Protein 4OR2 (pdb70)

Secondary structure (P-SEA, 3-state):
caaaaaaaaaaaaaaaaacccaaaaaaaaaaaaaaaaaaaacccccccccccccaaaaaaaaaaaaaaaaaaaaaaaaaacaaaaaaaaaaaaaaaaccccccccccccccccccaaaaaaaaaaaaaaaaaaaaaaaaaaacccaaaaacaaaaaaaaaaaaaaaaaaaaaaaccccaaaaaaaaaaaaaaaaaaaaaaaaaaaaaaaacccccccccaaaaaaaaaaaaaaaaaaaaaaaaaccbbbbbbccccccccccccccccccaaaaaaaaaaaaaaaaaaaaacccccccaaaaaaaaaaaaaaaaaaaaaaaaacccaaaaaaaaaaaaaaaaaaacccaaaaaacccccc/caaaaaaaaaaaaaaaaacccaaaaaaaaaaaaaaaaaaaacccccccccccccaaaaaaaaaaaaaaaaaaaaaaaaaacaaaaaaaaaaaaaaaaccccccccccccccccccaaaaaaaaaaaaaaaaaaaaaaaaaaacccaaaaaccaaaaaaaaaaaaaaaaaaaaaaccccaaaaaaaaaaaaaaaaaaaaaaaaaaaaaaaaccccccccccccaaaaaaaaaaaaaaaaaaaaaaaaaccbbbbbbcccccbbbbbbcccccccaaaaaaaaaaaaaaaaaaaaacccccccaaaaaaaaaaaaaaaaaaaaaaaaacccaaaaaaaaaaaaaaaaaaacccaaaaaaccccccccc

Nearest PDB structures (foldseek):
  4or2-assembly1_A  TM=1.003E+00  e=2.578E-47  Escherichia coli
  4or2-assembly1_B  TM=9.981E-01  e=6.370E-46  Escherichia coli
  7fd8-assembly1_A  TM=9.749E-01  e=3.175E-22  Homo sapiens
  6pt3-assembly1_A  TM=4.307E-01  e=5.511E-15  Homo sapiens
  4ea3-assembly1_B-2  TM=4.373E-01  e=8.721E-13  Escherichia coli

GO terms:
  GO:0005515 protein binding (F, IPI)
  GO:0099530 G protein-coupled receptor activity involved in regulation of postsynaptic membrane potential (F, IDA)
  GO:0099538 synaptic signaling via neuropeptide (P, IDA)
  GO:0007200 phospholipase C-activating G protein-coupled receptor signaling pathway (P, IDA)
  GO:0008066 glutamate receptor activity (F, IDA)
  GO:0038037 G protein-coupled receptor dimeric complex (C, IDA)
  GO:0045211 postsynaptic membrane (C, EXP)
  GO:0005886 plasma membrane (C, IMP)
  GO:0007186 G protein-coupled receptor signaling pathway (P, IMP)
  GO:0007206 phospholipase C-activating G protein-coupled glutamate receptor signaling pathway (P, IMP)
  GO:0005886 plasma membrane (C, TAS)
  GO:0007186 G protein-coupled receptor signaling pathway (P, TAS)
  GO:0007268 chemical synaptic transmission (P, TAS)
  GO:0038038 G protein-coupled receptor homodimeric complex (C, IPI)
  GO:0004930 G protein-coupled receptor activity (F, TAS)
  GO:0008066 glutamate receptor activity (F, TAS)

Radius of gyration: 32.14 Å; Cα contacts (8 Å, |Δi|>4): 975; chains: 2; bounding box: 78×70×91 Å

Foldseek 3Di:
DLVVLVVLLVVLLVQLVVDPDLCSNLVSLVSNLVSLVVNLVDAQPVCVVPDCPHPLNVLQNVLSVVLNVLSVVLNVCSVVPNNVVSSVSSVVNVVSCFQGHVPSVDPADEQACPDPLNVCLLVLLVVQLVLLVVLVVLCVVCVPPPLNVVALSLLVVLLSVLLNLLSVLSVLLRPQDALVSQLSNLQSLLLSLLSNLLSLLLRLVLLLVVPPVDDPCNDSVSSNVSSVVSSVVSVCQLVVCCVVPPWGFGWDPPDPPHIYTHIPQDPSSCCVSLVSSLVSLVSSLVSLVSCCPPPPSNSLSVLSNVLSVVLNVLSVVLVCPCVVDPCNSSSSSCSSNVSSCSCCPSNRVVSCCCVVPNVD/DLVVLVVLLVVLLVQLVVDPDLCSLLVSLVSNLVSLVVNLVDAQPVCVVPDCPHPLNVLQNVLSVVLSVLSVVLNVCSVVPNNVVSSVSSVVNVVSCAFRHVPSVDDADEQACPDPLNVCLLVLLVVQLVLLVVLVVLCVVCVPFQLNVVALSLLVVLLSVLLNLLSVLSVLLRPQDALVSQLSNLQSLLLSLLSNLLSLLLRLVLVLVVPDDVDDDDPCNDSVSSNVSSVVSSVVSVCQLVVCCVVPPWGFHWDPPDPPHIYTHIPQDPSSCCVSLVSSLVSLVSSLVSLVSCLPPPPSNSLSVLSNVLSVVLNVLSVVLVCPCVVDPCNSSSSSCSSSVSSCSCSPSNRPVSCCCVVPNVVNRD

Sequence (726 aa):
DLEDNWETLNDNLKVIEKADNAAQVKDALTKMRAAALDAQKATPPKLEDKSPDSPEMKDFRHGFDILVGQIDDALKLANEGKVKEAQAAAEQLKTTRNAYIQKYLIPVRYLEWSNIESIIAIAFSCLGILVTLFVTLIFVLYRDTPVVKSSSRELCYIILAGIFLGYVCPFTLIAKPTTTSCYLQRLLVGLSSAMCYSALVTKTNRIARILARKPRFMSAWAQVIIASILISVQLTLVVTLIIMEPPMPILSYPSIKEVYLICNTSNLGVVAPLGYNGLLIMSCTYYAFKTRRNVPANFNEAKYIAFTMYTTCIIWLAFVPIYFGSNYKIITTCFAVSLSVTVALGCMFTPKMYIIIAKPEDLEDNWETLNDNLKVIEKADNAAQVKDALTKMRAAALDAQKATPPKLEDKSPDSPEMKDFRHGFDILVGQIDDALKLANEGKVKEAQAAAEQLKTTRNAYIQKYLIPVRYLEWSNIESIIAIAFSCLGILVTLFVTLIFVLYRDTPVVKSSSRELCYIILAGIFLGYVCPFTLIAKPTTTSCYLQRLLVGLSSAMCYSALVTKTNRIARILAGCTRKPRFMSAWAQVIIASILISVQLTLVVTLIIMEPPMPILSYPSIKEVYLICNTSNLGVVAPLGYNGLLIMSCTYYAFKTRNVPANFNEAKYIAFTMYTTCIIWLAFVPIYFGSNYKIITTCFAVSLSVTVALGCMFTPKMYIIIAKPERNV

Solvent-accessible surface area: 35108 Å² total; per-residue (Å²): 129,25,143,74,20,69,99,48,5,39,54,13,22,98,51,2,138,132,15,134,68,40,71,75,1,67,80,3,3,82,111,0,93,59,7,0,81,62,5,30,169,27,68,4,64,21,4,40,10,64,14,77,94,3,79,36,7,110,44,2,65,88,0,2,85,47,1,15,30,36,0,59,83,0,33,140,48,0,111,101,51,108,33,160,41,2,77,68,18,9,115,107,2,75,69,2,27,52,30,60,1,24,16,9,52,43,80,2,109,38,29,17,115,36,30,127,77,1,89,98,2,30,61,49,0,58,108,4,30,80,57,1,64,69,3,40,30,0,5,58,46,62,125,106,45,113,30,4,79,69,14,8,69,56,0,0,72,27,0,3,38,0,0,64,48,0,2,36,0,0,63,12,13,1,27,56,14,69,66,93,10,0,87,72,27,20,48,26,33,5,18,0,14,0,36,1,4,0,0,0,13,8,8,0,43,63,23,22,96,101,104,139,155,94,93,110,130,27,64,48,184,18,6,28,91,54,0,51,104,48,28,46,70,0,84,88,51,5,56,74,11,8,128,118,47,75,1,46,7,61,19,29,126,82,38,122,104,82,23,55,2,50,17,50,35,41,106,85,8,25,74,23,12,28,27,27,11,11,108,7,10,129,39,0,24,132,54,0,119,88,2,109,95,26,98,63,48,106,62,22,3,90,67,2,4,115,0,0,80,36,2,27,116,30,67,108,39,17,49,85,86,26,73,66,36,121,149,74,48,26,17,16,1,51,18,8,2,85,10,2,41,27,1,9,30,31,9,0,81,36,21,17,134,41,10,54,57,107,108,145,130,25,143,74,23,66,99,48,4,38,54,13,22,99,51,2,139,133,16,134,69,40,70,76,1,68,80,3,3,83,111,1,93,56,7,0,81,60,4,28,169,26,65,6,62,23,3,42,17,73,32,92,93,1,79,37,8,110,45,2,62,88,0,3,84,47,1,14,28,35,0,58,83,0,33,138,48,0,110,102,51,108,33,162,42,2,78,69,17,9,112,109,2,77,73,5,25,60,33,61,1,27,18,8,54,47,79,1,63,31,33,13,118,40,29,126,71,1,95,94,2,28,60,50,0,57,108,4,31,80,57,2,64,75,4,39,36,0,3,57,51,53,126,104,37,70,3,4,81,67,12,12,66,54,0,0,69,26,0,4,39,0,0,63,50,0,2,36,0,0,63,13,12,1,26,57,14,64,74,90,10,0,86,68,25,19,34,29,33,4,17,0,12,0,36,2,5,0,0,0,15,7,5,1,41,61,23,23,88,94,105,91,133,158,142,226,90,94,183,119,31,65,44,186,18,6,28,94,57,0,52,104,47,25,47,69,0,83,87,52,4,51,74,12,4,128,116,46,78,8,39,6,64,23,26,132,84,49,122,106,31,26,74,3,53,17,50,34,41,103,85,9,24,75,25,12,26,28,29,13,11,104,8,11,128,37,0,24,132,52,1,102,88,3,104,120,26,99,65,45,93,77,20,4,35,92,1,0,133,0,0,62,55,2,28,117,29,64,109,40,16,49,84,84,24,73,65,36,122,150,75,49,28,16,14,1,51,18,8,2,83,10,2,42,24,1,10,31,40,7,0,83,26,18,17,105,26,1,54,65,107,75,168,55,11,110

Organism: Homo sapiens (NCBI:txid9606)

InterPro domains:
  IPR000162 GPCR, family 3, metabotropic glutamate receptor [PR00593] (253-264)
  IPR000162 GPCR, family 3, metabotropic glutamate receptor [PR00593] (270-282)
  IPR000162 GPCR, family 3, metabotropic glutamate receptor [PR00593] (336-351)
  IPR000162 GPCR, family 3, metabotropic glutamate receptor [PR00593] (405-416)
  IPR000162 GPCR, family 3, metabotropic glutamate receptor [PR00593] (661-675)
  IPR000162 GPCR, family 3, metabotropic glutamate receptor [PR00593] (814-828)
  IPR000337 GPCR, family 3 [PR00248] (42-54)
  IPR000337 GPCR, family 3 [PR00248] (75-90)
  IPR000337 GPCR, family 3 [PR00248] (90-109)
  IPR000337 GPCR, family 3 [PR00248] (159-185)
  IPR000337 GPCR, family 3 [PR00248] (192-211)
  IPR000337 GPCR, family 3 [PR00248] (211-227)
  IPR000337 GPCR, family 3 [PR00248] (227-244)
  IPR000337 GPCR, family 3 [PR00248] (620-642)
  IPR000337 GPCR, family 3 [PR00248] (665-686)
  IPR000337 GPCR, family 3 [PR00248] (706-729)
  IPR000337 GPCR, family 3 [PR00248] (759-782)
  IPR000337 GPCR, family 3 [PR00248] (782-803)
  IPR001256 GPCR, family 3, metabotropic glutamate receptor 1 [PR01051] (4-26)
  IPR001256 GPCR, family 3, metabotropic glutamate receptor 1 [PR01051] (26-40)

Structure (mmCIF, N/CA/C/O backbone):
data_4OR2
#
_entry.id   4OR2
#
_cell.length_a   67.361
_cell.length_b   86.552
_cell.length_c   168.277
_cell.angle_alpha   90.00
_cell.angle_beta   90.00
_cell.angle_gamma   90.00
#
_symmetry.space_group_name_H-M   'P 21 21 21'
#
loop_
_entity.id
_entity.type
_entity.pdbx_description
1 polymer 'Soluble cytochrome b562, Metabotropic glutamate receptor 1'
2 non-polymer 4-fluoro-N-methyl-N-{4-[6-(propan-2-ylamino)pyrimidin-4-yl]-1,3-thiazol-2-yl}benzamide
3 non-polymer CHOLESTEROL
4 non-polymer 'OLEIC ACID'
5 non-polymer '(2R)-2,3-dihydroxypropyl (9Z)-octadec-9-enoate'
6 non-polymer 'PHOSPHATE ION'
7 water water
#
loop_
_atom_site.group_PDB
_atom_site.id
_atom_site.type_symbol
_atom_site.label_atom_id
_atom_site.label_alt_id
_atom_site.label_comp_id
_atom_site.label_asym_id
_atom_site.label_entity_id
_atom_site.label_seq_id
_atom_site.pdbx_PDB_ins_code
_atom_site.Cartn_x
_atom_site.Cartn_y
_atom_site.Cartn_z
_atom_site.occupancy
_atom_site.B_iso_or_equiv
_atom_site.auth_seq_id
_atom_site.auth_comp_id
_atom_site.auth_asym_id
_atom_site.auth_atom_id
_atom_site.pdbx_PDB_model_num
ATOM 1 N N . ASP A 1 5 ? 28.199 3.614 -2.215 1.00 168.49 1002 ASP A N 1
ATOM 2 C CA . ASP A 1 5 ? 27.141 2.786 -1.642 1.00 164.59 1002 ASP A CA 1
ATOM 3 C C . ASP A 1 5 ? 27.735 1.574 -0.926 1.00 162.06 1002 ASP A C 1
ATOM 4 O O . ASP A 1 5 ? 28.592 0.894 -1.493 1.00 161.36 1002 ASP A O 1
ATOM 9 N N . LEU A 1 6 ? 27.278 1.305 0.317 1.00 154.17 1003 LEU A N 1
ATOM 10 C CA . LEU A 1 6 ? 27.745 0.182 1.145 1.00 148.77 1003 LEU A CA 1
ATOM 11 C C . LEU A 1 6 ? 27.268 -1.174 0.597 1.00 151.94 1003 LEU A C 1
ATOM 12 O O . LEU A 1 6 ? 27.936 -2.186 0.825 1.00 149.34 1003 LEU A O 1
ATOM 14 N N . GLU A 1 7 ? 26.124 -1.189 -0.122 1.00 151.04 1004 GLU A N 1
ATOM 15 C CA . GLU A 1 7 ? 25.534 -2.385 -0.741 1.00 151.91 1004 GLU A CA 1
ATOM 16 C C . GLU A 1 7 ? 26.393 -2.884 -1.918 1.00 156.80 1004 GLU A C 1
ATOM 17 O O . GLU A 1 7 ? 26.483 -4.092 -2.139 1.00 155.81 1004 GLU A O 1
ATOM 23 N N . ASP A 1 8 ? 27.029 -1.949 -2.653 1.00 155.72 1005 ASP A N 1
ATOM 24 C CA . ASP A 1 8 ? 27.902 -2.239 -3.791 1.00 158.31 1005 ASP A CA 1
ATOM 25 C C . ASP A 1 8 ? 29.357 -2.430 -3.338 1.00 157.68 1005 ASP A C 1
ATOM 26 O O . ASP A 1 8 ? 30.122 -3.094 -4.039 1.00 158.63 1005 ASP A O 1
ATOM 31 N N . ASN A 1 9 ? 29.736 -1.860 -2.169 1.00 149.67 1006 ASN A N 1
ATOM 32 C CA . ASN A 1 9 ? 31.072 -2.012 -1.580 1.00 146.30 1006 ASN A CA 1
ATOM 33 C C . ASN A 1 9 ? 31.269 -3.443 -1.097 1.00 146.31 1006 ASN A C 1
ATOM 34 O O . ASN A 1 9 ? 32.381 -3.965 -1.156 1.00 145.38 1006 ASN A O 1
ATOM 39 N N . TRP A 1 10 ? 30.177 -4.069 -0.623 1.00 141.16 1007 TRP A N 1
ATOM 40 C CA . TRP A 1 10 ? 30.137 -5.446 -0.144 1.00 139.08 1007 TRP A CA 1
ATOM 41 C C . TRP A 1 10 ? 30.094 -6.420 -1.335 1.00 143.85 1007 TRP A C 1
ATOM 42 O O . TRP A 1 10 ? 30.431 -7.593 -1.175 1.00 142.83 1007 TRP A O 1
ATOM 53 N N . GLU A 1 11 ? 29.685 -5.925 -2.526 1.00 142.99 1008 GLU A N 1
ATOM 54 C CA . GLU A 1 11 ? 29.639 -6.692 -3.772 1.00 146.60 1008 GLU A CA 1
ATOM 55 C C . GLU A 1 11 ? 31.062 -6.820 -4.318 1.00 149.68 1008 GLU A C 1
ATOM 56 O O . GLU A 1 11 ? 31.459 -7.915 -4.716 1.00 150.74 1008 GLU A O 1
ATOM 62 N N . THR A 1 12 ? 31.829 -5.702 -4.312 1.00 144.73 1009 THR A N 1
ATOM 63 C CA . THR A 1 12 ? 33.229 -5.618 -4.757 1.00 144.94 1009 THR A CA 1
ATOM 64 C C . THR A 1 12 ? 34.091 -6.516 -3.859 1.00 144.04 1009 THR A C 1
ATOM 65 O O . THR A 1 12 ? 34.978 -7.205 -4.350 1.00 144.79 1009 THR A O 1
ATOM 69 N N . LEU A 1 13 ? 33.789 -6.517 -2.551 1.00 136.14 1010 LEU A N 1
ATOM 70 C CA . LEU A 1 13 ? 34.431 -7.300 -1.498 1.00 132.95 1010 LEU A CA 1
ATOM 71 C C . LEU A 1 13 ? 34.293 -8.811 -1.760 1.00 138.00 1010 LEU A C 1
ATOM 72 O O . LEU A 1 13 ? 35.290 -9.533 -1.718 1.00 138.19 1010 LEU A O 1
ATOM 77 N N . ASN A 1 14 ? 33.059 -9.270 -2.051 1.00 135.92 1011 ASN A N 1
ATOM 78 C CA . ASN A 1 14 ? 32.699 -10.665 -2.303 1.00 138.26 1011 ASN A CA 1
ATOM 79 C C . ASN A 1 14 ? 33.247 -11.178 -3.638 1.00 146.08 1011 ASN A C 1
ATOM 80 O O . ASN A 1 14 ? 33.727 -12.311 -3.693 1.00 146.61 1011 ASN A O 1
ATOM 85 N N . ASP A 1 15 ? 33.165 -10.357 -4.704 1.00 146.13 1012 ASP A N 1
ATOM 86 C CA . ASP A 1 15 ? 33.617 -10.713 -6.050 1.00 151.53 1012 ASP A CA 1
ATOM 87 C C . ASP A 1 15 ? 35.141 -10.781 -6.158 1.00 156.91 1012 ASP A C 1
ATOM 88 O O . ASP A 1 15 ? 35.643 -11.582 -6.944 1.00 160.19 1012 ASP A O 1
ATOM 93 N N . ASN A 1 16 ? 35.873 -9.952 -5.387 1.00 151.42 1013 ASN A N 1
ATOM 94 C CA . ASN A 1 16 ? 37.341 -9.948 -5.390 1.00 151.94 1013 ASN A CA 1
ATOM 95 C C . ASN A 1 16 ? 37.900 -11.139 -4.600 1.00 156.24 1013 ASN A C 1
ATOM 96 O O . ASN A 1 16 ? 39.017 -11.575 -4.883 1.00 157.64 1013 ASN A O 1
ATOM 101 N N . LEU A 1 17 ? 37.118 -11.671 -3.628 1.00 151.68 1014 LEU A N 1
ATOM 102 C CA . LEU A 1 17 ? 37.473 -12.854 -2.832 1.00 152.16 1014 LEU A CA 1
ATOM 103 C C . LEU A 1 17 ? 37.394 -14.100 -3.727 1.00 162.60 1014 LEU A C 1
ATOM 104 O O . LEU A 1 17 ? 38.151 -15.055 -3.533 1.00 164.20 1014 LEU A O 1
ATOM 109 N N . LYS A 1 18 ? 36.485 -14.059 -4.728 1.00 163.06 1015 LYS A N 1
ATOM 110 C CA . LYS A 1 18 ? 36.280 -15.096 -5.742 1.00 168.99 1015 LYS A CA 1
ATOM 111 C C . LYS A 1 18 ? 37.468 -15.140 -6.704 1.00 177.61 1015 LYS A C 1
ATOM 112 O O . LYS A 1 18 ? 37.775 -16.210 -7.225 1.00 181.99 1015 LYS A O 1
ATOM 118 N N . VAL A 1 19 ? 38.126 -13.977 -6.944 1.00 173.57 1016 VAL A N 1
ATOM 119 C CA . VAL A 1 19 ? 39.296 -13.826 -7.824 1.00 176.93 1016 VAL A CA 1
ATOM 120 C C . VAL A 1 19 ? 40.504 -14.567 -7.203 1.00 183.20 1016 VAL A C 1
ATOM 121 O O . VAL A 1 19 ? 41.290 -15.160 -7.947 1.00 186.75 1016 VAL A O 1
ATOM 125 N N . ILE A 1 20 ? 40.617 -14.567 -5.849 1.00 177.85 1017 ILE A N 1
ATOM 126 C CA . ILE A 1 20 ? 41.690 -15.245 -5.096 1.00 178.80 1017 ILE A CA 1
ATOM 127 C C . ILE A 1 20 ? 41.579 -16.778 -5.281 1.00 188.97 1017 ILE A C 1
ATOM 128 O O . ILE A 1 20 ? 42.602 -17.459 -5.395 1.00 192.07 1017 ILE A O 1
ATOM 133 N N . GLU A 1 21 ? 40.335 -17.301 -5.314 1.00 187.08 1018 GLU A N 1
ATOM 134 C CA . GLU A 1 21 ? 40.013 -18.718 -5.500 1.00 192.22 1018 GLU A CA 1
ATOM 135 C C . GLU A 1 21 ? 40.464 -19.213 -6.892 1.00 201.12 1018 GLU A C 1
ATOM 136 O O . GLU A 1 21 ? 41.049 -20.294 -6.990 1.00 203.94 1018 GLU A O 1
ATOM 142 N N . LYS A 1 22 ? 40.201 -18.418 -7.951 1.00 199.09 1019 LYS A N 1
ATOM 143 C CA . LYS A 1 22 ? 40.552 -18.756 -9.335 1.00 204.86 1019 LYS A CA 1
ATOM 144 C C . LYS A 1 22 ? 41.848 -18.040 -9.797 1.00 207.87 1019 LYS A C 1
ATOM 145 O O . LYS A 1 22 ? 42.077 -17.896 -11.004 1.00 211.03 1019 LYS A O 1
ATOM 151 N N . ALA A 1 23 ? 42.711 -17.642 -8.840 1.00 200.25 1020 ALA A N 1
ATOM 152 C CA . ALA A 1 23 ? 43.979 -16.975 -9.141 1.00 200.07 1020 ALA A CA 1
ATOM 153 C C . ALA A 1 23 ? 45.038 -17.980 -9.596 1.00 209.52 1020 ALA A C 1
ATOM 154 O O . ALA A 1 23 ? 45.233 -19.011 -8.946 1.00 210.25 1020 ALA A O 1
ATOM 156 N N . ASP A 1 24 ? 45.709 -17.679 -10.721 1.00 210.07 1021 ASP A N 1
ATOM 157 C CA . ASP A 1 24 ? 46.759 -18.524 -11.293 1.00 213.23 1021 ASP A CA 1
ATOM 158 C C . ASP A 1 24 ? 48.040 -17.710 -11.561 1.00 215.05 1021 ASP A C 1
ATOM 159 O O . ASP A 1 24 ? 48.847 -18.092 -12.417 1.00 216.59 1021 ASP A O 1
ATOM 164 N N . ASN A 1 25 ? 48.223 -16.596 -10.806 1.00 209.41 1022 ASN A N 1
ATOM 165 C CA . ASN A 1 25 ? 49.374 -15.682 -10.862 1.00 209.73 1022 ASN A CA 1
ATOM 166 C C . ASN A 1 25 ? 49.361 -14.696 -9.678 1.00 208.99 1022 ASN A C 1
ATOM 167 O O . ASN A 1 25 ? 48.316 -14.489 -9.052 1.00 204.29 1022 ASN A O 1
ATOM 172 N N . ALA A 1 26 ? 50.536 -14.100 -9.375 1.00 205.88 1023 ALA A N 1
ATOM 173 C CA . ALA A 1 26 ? 50.739 -13.133 -8.290 1.00 201.90 1023 ALA A CA 1
ATOM 174 C C . ALA A 1 26 ? 50.030 -11.803 -8.567 1.00 202.98 1023 ALA A C 1
ATOM 175 O O . ALA A 1 26 ? 49.613 -11.131 -7.623 1.00 199.21 1023 ALA A O 1
ATOM 177 N N . ALA A 1 27 ? 49.902 -11.426 -9.857 1.00 201.96 1024 ALA A N 1
ATOM 178 C CA . ALA A 1 27 ? 49.254 -10.191 -10.309 1.00 201.39 1024 ALA A CA 1
ATOM 179 C C . ALA A 1 27 ? 47.734 -10.225 -10.093 1.00 200.98 1024 ALA A C 1
ATOM 180 O O . ALA A 1 27 ? 47.132 -9.172 -9.884 1.00 198.71 1024 ALA A O 1
ATOM 182 N N . GLN A 1 28 ? 47.123 -11.431 -10.143 1.00 196.94 1025 GLN A N 1
ATOM 183 C CA . GLN A 1 28 ? 45.684 -11.647 -9.956 1.00 193.82 1025 GLN A CA 1
ATOM 184 C C . GLN A 1 28 ? 45.271 -11.583 -8.473 1.00 191.11 1025 GLN A C 1
ATOM 185 O O . GLN A 1 28 ? 44.074 -11.518 -8.180 1.00 188.38 1025 GLN A O 1
ATOM 191 N N . VAL A 1 29 ? 46.254 -11.591 -7.548 1.00 185.06 1026 VAL A N 1
ATOM 192 C CA . VAL A 1 29 ? 46.018 -11.533 -6.101 1.00 179.68 1026 VAL A CA 1
ATOM 193 C C . VAL A 1 29 ? 46.271 -10.096 -5.597 1.00 179.64 1026 VAL A C 1
ATOM 194 O O . VAL A 1 29 ? 45.411 -9.550 -4.906 1.00 175.58 1026 VAL A O 1
ATOM 198 N N . LYS A 1 30 ? 47.437 -9.491 -5.958 1.00 177.82 1027 LYS A N 1
ATOM 199 C CA . LYS A 1 30 ? 47.863 -8.134 -5.567 1.00 177.11 1027 LYS A CA 1
ATOM 200 C C . LYS A 1 30 ? 46.874 -7.054 -6.017 1.00 178.71 1027 LYS A C 1
ATOM 201 O O . LYS A 1 30 ? 46.653 -6.091 -5.279 1.00 177.05 1027 LYS A O 1
ATOM 207 N N . ASP A 1 31 ? 46.288 -7.213 -7.219 1.00 175.62 1028 ASP A N 1
ATOM 208 C CA . ASP A 1 31 ? 45.294 -6.293 -7.777 1.00 175.33 1028 ASP A CA 1
ATOM 209 C C . ASP A 1 31 ? 43.946 -6.469 -7.071 1.00 171.74 1028 ASP A C 1
ATOM 210 O O . ASP A 1 31 ? 43.283 -5.474 -6.780 1.00 169.93 1028 ASP A O 1
ATOM 215 N N . ALA A 1 32 ? 43.549 -7.733 -6.805 1.00 164.28 1029 ALA A N 1
ATOM 216 C CA . ALA A 1 32 ? 42.286 -8.080 -6.150 1.00 159.39 1029 ALA A CA 1
ATOM 217 C C . ALA A 1 32 ? 42.281 -7.730 -4.651 1.00 156.84 1029 ALA A C 1
ATOM 218 O O . ALA A 1 32 ? 41.201 -7.593 -4.079 1.00 153.76 1029 ALA A O 1
ATOM 220 N N . LEU A 1 33 ? 43.469 -7.580 -4.024 1.00 151.58 1030 LEU A N 1
ATOM 221 C CA . LEU A 1 33 ? 43.601 -7.224 -2.610 1.00 147.72 1030 LEU A CA 1
ATOM 222 C C . LEU A 1 33 ? 43.563 -5.708 -2.407 1.00 151.41 1030 LEU A C 1
ATOM 223 O O . LEU A 1 33 ? 42.914 -5.241 -1.471 1.00 148.46 1030 LEU A O 1
ATOM 228 N N . THR A 1 34 ? 44.267 -4.943 -3.270 1.00 151.49 1031 THR A N 1
ATOM 229 C CA . THR A 1 34 ? 44.332 -3.476 -3.206 1.00 153.25 1031 THR A CA 1
ATOM 230 C C . THR A 1 34 ? 42.935 -2.879 -3.504 1.00 156.15 1031 THR A C 1
ATOM 231 O O . THR A 1 34 ? 42.527 -1.907 -2.862 1.00 155.50 1031 THR A O 1
ATOM 235 N N . LYS A 1 35 ? 42.203 -3.498 -4.451 1.00 152.55 1032 LYS A N 1
ATOM 236 C CA . LYS A 1 35 ? 40.848 -3.130 -4.863 1.00 152.02 1032 LYS A CA 1
ATOM 237 C C . LYS A 1 35 ? 39.852 -3.435 -3.745 1.00 151.33 1032 LYS A C 1
ATOM 238 O O . LYS A 1 35 ? 38.849 -2.734 -3.606 1.00 150.84 1032 LYS A O 1
ATOM 244 N N . MET A 1 36 ? 40.140 -4.491 -2.957 1.00 144.79 1033 MET A N 1
ATOM 245 C CA . MET A 1 36 ? 39.339 -4.955 -1.822 1.00 140.34 1033 MET A CA 1
ATOM 246 C C . MET A 1 36 ? 39.552 -4.072 -0.592 1.00 141.15 1033 MET A C 1
ATOM 247 O O . MET A 1 36 ? 38.624 -3.910 0.196 1.00 137.84 1033 MET A O 1
ATOM 252 N N . ARG A 1 37 ? 40.775 -3.525 -0.417 1.00 139.02 1034 ARG A N 1
ATOM 253 C CA . ARG A 1 37 ? 41.108 -2.647 0.703 1.00 138.48 1034 ARG A CA 1
ATOM 254 C C . ARG A 1 37 ? 40.370 -1.316 0.562 1.00 143.85 1034 ARG A C 1
ATOM 255 O O . ARG A 1 37 ? 39.817 -0.828 1.548 1.00 142.45 1034 ARG A O 1
ATOM 263 N N . ALA A 1 38 ? 40.337 -0.750 -0.666 1.00 143.23 1035 ALA A N 1
ATOM 264 C CA . ALA A 1 38 ? 39.649 0.507 -0.974 1.00 145.37 1035 ALA A CA 1
ATOM 265 C C . ALA A 1 38 ? 38.129 0.352 -0.851 1.00 145.65 1035 ALA A C 1
ATOM 266 O O . ALA A 1 38 ? 37.459 1.301 -0.440 1.00 146.34 1035 ALA A O 1
ATOM 268 N N . ALA A 1 39 ? 37.596 -0.848 -1.188 1.00 138.50 1036 ALA A N 1
ATOM 269 C CA . ALA A 1 39 ? 36.169 -1.193 -1.118 1.00 135.47 1036 ALA A CA 1
ATOM 270 C C . ALA A 1 39 ? 35.706 -1.418 0.331 1.00 133.64 1036 ALA A C 1
ATOM 271 O O . ALA A 1 39 ? 34.528 -1.208 0.635 1.00 132.07 1036 ALA A O 1
ATOM 273 N N . ALA A 1 40 ? 36.631 -1.862 1.210 1.00 127.40 1037 ALA A N 1
ATOM 274 C CA . ALA A 1 40 ? 36.371 -2.114 2.630 1.00 123.75 1037 ALA A CA 1
ATOM 275 C C . ALA A 1 40 ? 36.329 -0.802 3.419 1.00 126.87 1037 ALA A C 1
ATOM 276 O O . ALA A 1 40 ? 35.472 -0.650 4.293 1.00 124.35 1037 ALA A O 1
ATOM 278 N N . LEU A 1 41 ? 37.249 0.142 3.103 1.00 125.56 1038 LEU A N 1
ATOM 279 C CA . LEU A 1 41 ? 37.348 1.459 3.743 1.00 127.03 1038 LEU A CA 1
ATOM 280 C C . LEU A 1 41 ? 36.148 2.335 3.370 1.00 131.14 1038 LEU A C 1
ATOM 281 O O . LEU A 1 41 ? 35.702 3.148 4.186 1.00 131.41 1038 LEU A O 1
ATOM 286 N N . ASP A 1 42 ? 35.621 2.139 2.144 1.00 127.97 1039 ASP A N 1
ATOM 287 C CA . ASP A 1 42 ? 34.459 2.832 1.588 1.00 129.77 1039 ASP A CA 1
ATOM 288 C C . ASP A 1 42 ? 33.165 2.370 2.264 1.00 129.62 1039 ASP A C 1
ATOM 289 O O . ASP A 1 42 ? 32.195 3.131 2.331 1.00 130.75 1039 ASP A O 1
ATOM 294 N N . ALA A 1 43 ? 33.149 1.112 2.732 1.00 121.61 1040 ALA A N 1
ATOM 295 C CA . ALA A 1 43 ? 32.024 0.500 3.431 1.00 117.94 1040 ALA A CA 1
ATOM 296 C C . ALA A 1 43 ? 32.052 0.867 4.916 1.00 119.34 1040 ALA A C 1
ATOM 297 O O . ALA A 1 43 ? 30.989 0.984 5.524 1.00 117.63 1040 ALA A O 1
ATOM 299 N N . GLN A 1 44 ? 33.268 1.056 5.492 1.00 116.00 1041 GLN A N 1
ATOM 300 C CA . GLN A 1 44 ? 33.499 1.421 6.898 1.00 115.26 1041 GLN A CA 1
ATOM 301 C C . GLN A 1 44 ? 33.019 2.849 7.187 1.00 121.75 1041 GLN A C 1
ATOM 302 O O . GLN A 1 44 ? 32.372 3.069 8.217 1.00 121.11 1041 GLN A O 1
ATOM 308 N N . LYS A 1 45 ? 33.336 3.812 6.279 1.00 121.05 1042 LYS A N 1
ATOM 309 C CA . LYS A 1 45 ? 32.946 5.224 6.402 1.00 124.07 1042 LYS A CA 1
ATOM 310 C C . LYS A 1 45 ? 31.414 5.385 6.272 1.00 125.79 1042 LYS A C 1
ATOM 311 O O . LYS A 1 45 ? 30.858 6.383 6.748 1.00 128.41 1042 LYS A O 1
ATOM 317 N N . ALA A 1 46 ? 30.744 4.383 5.655 1.00 117.23 1043 ALA A N 1
ATOM 318 C CA . ALA A 1 46 ? 29.296 4.340 5.484 1.00 115.96 1043 ALA A CA 1
ATOM 319 C C . ALA A 1 46 ? 28.599 3.900 6.787 1.00 114.85 1043 ALA A C 1
ATOM 320 O O . ALA A 1 46 ? 29.261 3.552 7.776 1.00 112.89 1043 ALA A O 1
ATOM 322 N N . THR A 1 47 ? 27.258 3.946 6.782 1.00 108.96 1044 THR A N 1
ATOM 323 C CA . THR A 1 47 ? 26.396 3.574 7.899 1.00 104.79 1044 THR A CA 1
ATOM 324 C C . THR A 1 47 ? 25.281 2.672 7.360 1.00 103.38 1044 THR A C 1
ATOM 325 O O . THR A 1 47 ? 24.584 3.082 6.428 1.00 105.25 1044 THR A O 1
ATOM 329 N N . PRO A 1 48 ? 25.071 1.454 7.915 1.00 94.95 1045 PRO A N 1
ATOM 330 C CA . PRO A 1 48 ? 23.946 0.632 7.433 1.00 93.72 1045 PRO A CA 1
ATOM 331 C C . PRO A 1 48 ? 22.617 1.229 7.899 1.00 96.48 1045 PRO A C 1
ATOM 332 O O . PRO A 1 48 ? 22.579 1.841 8.969 1.00 95.51 1045 PRO A O 1
ATOM 336 N N . PRO A 1 49 ? 21.519 1.083 7.129 1.00 93.79 1046 PRO A N 1
ATOM 337 C CA . PRO A 1 49 ? 20.249 1.728 7.536 1.00 95.13 1046 PRO A CA 1
ATOM 338 C C . PRO A 1 49 ? 19.673 1.299 8.899 1.00 95.49 1046 PRO A C 1
ATOM 339 O O . PRO A 1 49 ? 18.860 2.044 9.436 1.00 97.23 1046 PRO A O 1
ATOM 343 N N . LYS A 1 50 ? 20.098 0.163 9.485 1.00 87.77 1047 LYS A N 1
ATOM 344 C CA . LYS A 1 50 ? 19.592 -0.230 10.811 1.00 86.26 1047 LYS A CA 1
ATOM 345 C C . LYS A 1 50 ? 20.343 0.512 11.948 1.00 87.69 1047 LYS A C 1
ATOM 346 O O . LYS A 1 50 ? 19.938 0.431 13.111 1.00 87.46 1047 LYS A O 1
ATOM 352 N N . LEU A 1 51 ? 21.421 1.239 11.592 1.00 82.41 1048 LEU A N 1
ATOM 353 C CA . LEU A 1 51 ? 22.241 2.030 12.508 1.00 81.45 1048 LEU A CA 1
ATOM 354 C C . LEU A 1 51 ? 22.202 3.533 12.139 1.00 87.79 1048 LEU A C 1
ATOM 355 O O . LEU A 1 51 ? 22.930 4.320 12.743 1.00 88.51 1048 LEU A O 1
ATOM 360 N N . GLU A 1 52 ? 21.336 3.931 11.176 1.00 86.45 1049 GLU A N 1
ATOM 361 C CA . GLU A 1 52 ? 21.207 5.313 10.687 1.00 89.87 1049 GLU A CA 1
ATOM 362 C C . GLU A 1 52 ? 20.729 6.315 11.783 1.00 94.78 1049 GLU A C 1
ATOM 363 O O . GLU A 1 52 ? 21.045 7.506 11.686 1.00 98.66 1049 GLU A O 1
ATOM 369 N N . ASP A 1 53 ? 19.986 5.835 12.801 1.00 87.93 1050 ASP A N 1
ATOM 370 C CA . ASP A 1 53 ? 19.479 6.652 13.905 1.00 89.38 1050 ASP A CA 1
ATOM 371 C C . ASP A 1 53 ? 20.476 6.741 15.062 1.00 93.34 1050 ASP A C 1
ATOM 372 O O . ASP A 1 53 ? 20.402 7.674 15.874 1.00 95.63 1050 ASP A O 1
ATOM 377 N N . LYS A 1 54 ? 21.386 5.747 15.144 1.00 87.17 1051 LYS A N 1
ATOM 378 C CA . LYS A 1 54 ? 22.406 5.615 16.184 1.00 86.73 1051 LYS A CA 1
ATOM 379 C C . LYS A 1 54 ? 23.469 6.692 16.068 1.00 94.81 1051 LYS A C 1
ATOM 380 O O . LYS A 1 54 ? 23.820 7.091 14.952 1.00 95.71 1051 LYS A O 1
ATOM 386 N N . SER A 1 55 ? 24.015 7.130 17.225 1.00 94.40 1052 SER A N 1
ATOM 387 C CA . SER A 1 55 ? 25.117 8.098 17.310 1.00 97.97 1052 SER A CA 1
ATOM 388 C C . SER A 1 55 ? 26.368 7.521 16.623 1.00 99.13 1052 SER A C 1
ATOM 389 O O . SER A 1 55 ? 26.620 6.322 16.759 1.00 94.95 1052 SER A O 1
ATOM 392 N N . PRO A 1 56 ? 27.174 8.323 15.889 1.00 99.14 1053 PRO A N 1
ATOM 393 C CA . PRO A 1 56 ? 28.378 7.755 15.242 1.00 97.52 1053 PRO A CA 1
ATOM 394 C C . PRO A 1 56 ? 29.349 7.068 16.215 1.00 102.08 1053 PRO A C 1
ATOM 395 O O . PRO A 1 56 ? 30.172 6.279 15.787 1.00 99.29 1053 PRO A O 1
ATOM 399 N N . ASP A 1 57 ? 29.235 7.340 17.515 1.00 103.80 1054 ASP A N 1
ATOM 400 C CA . ASP A 1 57 ? 30.110 6.755 18.527 1.00 106.03 1054 ASP A CA 1
ATOM 401 C C . ASP A 1 57 ? 29.324 5.824 19.478 1.00 107.15 1054 ASP A C 1
ATOM 402 O O . ASP A 1 57 ? 29.753 5.584 20.616 1.00 110.16 1054 ASP A O 1
ATOM 407 N N . SER A 1 58 ? 28.188 5.273 18.989 1.00 97.66 1055 SER A N 1
ATOM 408 C CA . SER A 1 58 ? 27.374 4.324 19.748 1.00 95.06 1055 SER A CA 1
ATOM 409 C C . SER A 1 58 ? 28.080 2.964 19.739 1.00 96.73 1055 SER A C 1
ATOM 410 O O . SER A 1 58 ? 28.867 2.729 18.812 1.00 94.58 1055 SER A O 1
ATOM 413 N N . PRO A 1 59 ? 27.855 2.067 20.740 1.00 93.75 1056 PRO A N 1
ATOM 414 C CA . PRO A 1 59 ? 28.570 0.772 20.750 1.00 92.80 1056 PRO A CA 1
ATOM 415 C C . PRO A 1 59 ? 28.463 -0.041 19.444 1.00 91.60 1056 PRO A C 1
ATOM 416 O O . PRO A 1 59 ? 29.477 -0.595 19.009 1.00 90.51 1056 PRO A O 1
ATOM 420 N N . GLU A 1 60 ? 27.267 -0.079 18.812 1.00 85.34 1057 GLU A N 1
ATOM 421 C CA . GLU A 1 60 ? 27.003 -0.797 17.559 1.00 82.48 1057 GLU A CA 1
ATOM 422 C C . GLU A 1 60 ? 27.790 -0.192 16.419 1.00 86.30 1057 GLU A C 1
ATOM 423 O O . GLU A 1 60 ? 28.397 -0.925 15.641 1.00 84.44 1057 GLU A O 1
ATOM 429 N N . MET A 1 61 ? 27.785 1.152 16.331 1.00 85.23 1058 MET A N 1
ATOM 430 C CA . MET A 1 61 ? 28.490 1.916 15.311 1.00 85.77 1058 MET A CA 1
ATOM 431 C C . MET A 1 61 ? 29.986 1.726 15.449 1.00 91.43 1058 MET A C 1
ATOM 432 O O . MET A 1 61 ? 30.681 1.605 14.433 1.00 91.29 1058 MET A O 1
ATOM 437 N N . LYS A 1 62 ? 30.478 1.666 16.705 1.00 89.70 1059 LYS A N 1
ATOM 438 C CA . LYS A 1 62 ? 31.889 1.442 17.006 1.00 91.46 1059 LYS A CA 1
ATOM 439 C C . LYS A 1 62 ? 32.276 0.026 16.596 1.00 95.41 1059 LYS A C 1
ATOM 440 O O . LYS A 1 62 ? 33.286 -0.143 15.912 1.00 95.44 1059 LYS A O 1
ATOM 446 N N . ASP A 1 63 ? 31.428 -0.974 16.945 1.00 91.53 1060 ASP A N 1
ATOM 447 C CA . ASP A 1 63 ? 31.629 -2.391 16.614 1.00 90.29 1060 ASP A CA 1
ATOM 448 C C . ASP A 1 63 ? 31.512 -2.637 15.101 1.00 90.11 1060 ASP A C 1
ATOM 449 O O . ASP A 1 63 ? 32.165 -3.545 14.587 1.00 90.02 1060 ASP A O 1
ATOM 454 N N . PHE A 1 64 ? 30.697 -1.838 14.397 1.00 83.86 1061 PHE A N 1
ATOM 455 C CA . PHE A 1 64 ? 30.542 -1.951 12.946 1.00 81.44 1061 PHE A CA 1
ATOM 456 C C . PHE A 1 64 ? 31.865 -1.598 12.266 1.00 86.60 1061 PHE A C 1
ATOM 457 O O . PHE A 1 64 ? 32.375 -2.401 11.478 1.00 85.89 1061 PHE A O 1
ATOM 465 N N . ARG A 1 65 ? 32.440 -0.432 12.627 1.00 85.53 1062 ARG A N 1
ATOM 466 C CA . ARG A 1 65 ? 33.711 0.077 12.098 1.00 87.56 1062 ARG A CA 1
ATOM 467 C C . ARG A 1 65 ? 34.893 -0.806 12.485 1.00 93.43 1062 ARG A C 1
ATOM 468 O O . ARG A 1 65 ? 35.816 -0.952 11.688 1.00 93.79 1062 ARG A O 1
ATOM 476 N N . HIS A 1 66 ? 34.865 -1.381 13.708 1.00 91.38 1063 HIS A N 1
ATOM 477 C CA . HIS A 1 66 ? 35.897 -2.259 14.258 1.00 93.42 1063 HIS A CA 1
ATOM 478 C C . HIS A 1 66 ? 36.014 -3.550 13.438 1.00 94.71 1063 HIS A C 1
ATOM 479 O O . HIS A 1 66 ? 37.115 -4.072 13.289 1.00 96.22 1063 HIS A O 1
ATOM 486 N N . GLY A 1 67 ? 34.894 -4.028 12.899 1.00 87.96 1064 GLY A N 1
ATOM 487 C CA . GLY A 1 67 ? 34.845 -5.208 12.044 1.00 86.48 1064 GLY A CA 1
ATOM 488 C C . GLY A 1 67 ? 35.644 -5.015 10.774 1.00 89.75 1064 GLY A C 1
ATOM 489 O O . GLY A 1 67 ? 36.253 -5.965 10.283 1.00 90.90 1064 GLY A O 1
ATOM 490 N N . PHE A 1 68 ? 35.666 -3.770 10.253 1.00 85.53 1065 PHE A N 1
ATOM 491 C CA . PHE A 1 68 ? 36.422 -3.374 9.067 1.00 86.05 1065 PHE A CA 1
ATOM 492 C C . PHE A 1 68 ? 37.887 -3.135 9.410 1.00 93.23 1065 PHE A C 1
ATOM 493 O O . PHE A 1 68 ? 38.737 -3.343 8.549 1.00 94.39 1065 PHE A O 1
ATOM 501 N N . ASP A 1 69 ? 38.190 -2.726 10.665 1.00 91.26 1066 ASP A N 1
ATOM 502 C CA . ASP A 1 69 ? 39.562 -2.538 11.139 1.00 94.73 1066 ASP A CA 1
ATOM 503 C C . ASP A 1 69 ? 40.297 -3.882 11.126 1.00 100.63 1066 ASP A C 1
ATOM 504 O O . ASP A 1 69 ? 41.459 -3.937 10.710 1.00 103.30 1066 ASP A O 1
ATOM 509 N N . ILE A 1 70 ? 39.592 -4.967 11.532 1.00 95.91 1067 ILE A N 1
ATOM 510 C CA . ILE A 1 70 ? 40.108 -6.335 11.533 1.00 97.67 1067 ILE A CA 1
ATOM 511 C C . ILE A 1 70 ? 40.302 -6.773 10.080 1.00 102.55 1067 ILE A C 1
ATOM 512 O O . ILE A 1 70 ? 41.375 -7.270 9.733 1.00 104.54 1067 ILE A O 1
ATOM 517 N N . LEU A 1 71 ? 39.269 -6.550 9.237 1.00 97.33 1068 LEU A N 1
ATOM 518 C CA . LEU A 1 71 ? 39.243 -6.909 7.824 1.00 97.02 1068 LEU A CA 1
ATOM 519 C C . LEU A 1 71 ? 40.351 -6.197 7.036 1.00 106.20 1068 LEU A C 1
ATOM 520 O O . LEU A 1 71 ? 41.085 -6.883 6.327 1.00 108.96 1068 LEU A O 1
ATOM 525 N N . VAL A 1 72 ? 40.491 -4.851 7.164 1.00 104.11 1069 VAL A N 1
ATOM 526 C CA . VAL A 1 72 ? 41.528 -4.067 6.467 1.00 107.40 1069 VAL A CA 1
ATOM 527 C C . VAL A 1 72 ? 42.927 -4.518 6.970 1.00 117.22 1069 VAL A C 1
ATOM 528 O O . VAL A 1 72 ? 43.850 -4.661 6.160 1.00 118.96 1069 VAL A O 1
ATOM 532 N N . GLY A 1 73 ? 43.030 -4.807 8.274 1.00 116.20 1070 GLY A N 1
ATOM 533 C CA . GLY A 1 73 ? 44.241 -5.320 8.910 1.00 120.48 1070 GLY A CA 1
ATOM 534 C C . GLY A 1 73 ? 44.674 -6.659 8.336 1.00 125.39 1070 GLY A C 1
ATOM 535 O O . GLY A 1 73 ? 45.874 -6.904 8.176 1.00 128.68 1070 GLY A O 1
ATOM 536 N N . GLN A 1 74 ? 43.683 -7.523 7.989 1.00 118.91 1071 GLN A N 1
ATOM 537 C CA . GLN A 1 74 ? 43.874 -8.839 7.370 1.00 119.46 1071 GLN A CA 1
ATOM 538 C C . GLN A 1 74 ? 44.316 -8.702 5.910 1.00 124.67 1071 GLN A C 1
ATOM 539 O O . GLN A 1 74 ? 45.109 -9.524 5.442 1.00 126.90 1071 GLN A O 1
ATOM 545 N N . ILE A 1 75 ? 43.804 -7.670 5.193 1.00 119.98 1072 ILE A N 1
ATOM 546 C CA . ILE A 1 75 ? 44.166 -7.357 3.803 1.00 121.17 1072 ILE A CA 1
ATOM 547 C C . ILE A 1 75 ? 45.655 -6.934 3.774 1.00 131.70 1072 ILE A C 1
ATOM 548 O O . ILE A 1 75 ? 46.369 -7.285 2.834 1.00 133.69 1072 ILE A O 1
ATOM 553 N N . ASP A 1 76 ? 46.117 -6.222 4.825 1.00 131.98 1073 ASP A N 1
ATOM 554 C CA . ASP A 1 76 ? 47.510 -5.794 4.992 1.00 137.72 1073 ASP A CA 1
ATOM 555 C C . ASP A 1 76 ? 48.420 -7.012 5.209 1.00 145.83 1073 ASP A C 1
ATOM 556 O O . ASP A 1 76 ? 49.535 -7.041 4.681 1.00 149.13 1073 ASP A O 1
ATOM 561 N N . ASP A 1 77 ? 47.925 -8.019 5.973 1.00 142.54 1074 ASP A N 1
ATOM 562 C CA . ASP A 1 77 ? 48.623 -9.281 6.260 1.00 146.26 1074 ASP A CA 1
ATOM 563 C C . ASP A 1 77 ? 48.792 -10.116 4.986 1.00 150.91 1074 ASP A C 1
ATOM 564 O O . ASP A 1 77 ? 49.848 -10.716 4.787 1.00 154.43 1074 ASP A O 1
ATOM 569 N N . ALA A 1 78 ? 47.740 -10.159 4.137 1.00 144.21 1075 ALA A N 1
ATOM 570 C CA . ALA A 1 78 ? 47.717 -10.888 2.867 1.00 144.30 1075 ALA A CA 1
ATOM 571 C C . ALA A 1 78 ? 48.607 -10.208 1.832 1.00 150.78 1075 ALA A C 1
ATOM 572 O O . ALA A 1 78 ? 49.285 -10.905 1.081 1.00 153.37 1075 ALA A O 1
ATOM 574 N N . LEU A 1 79 ? 48.631 -8.855 1.807 1.00 147.25 1076 LEU A N 1
ATOM 575 C CA . LEU A 1 79 ? 49.478 -8.082 0.895 1.00 150.29 1076 LEU A CA 1
ATOM 576 C C . LEU A 1 79 ? 50.953 -8.184 1.297 1.00 160.69 1076 LEU A C 1
ATOM 577 O O . LEU A 1 79 ? 51.819 -8.056 0.432 1.00 163.96 1076 LEU A O 1
ATOM 582 N N . LYS A 1 80 ? 51.234 -8.437 2.601 1.00 159.17 1077 LYS A N 1
ATOM 583 C CA . LYS A 1 80 ? 52.584 -8.623 3.148 1.00 164.92 1077 LYS A CA 1
ATOM 584 C C . LYS A 1 80 ? 53.205 -9.902 2.561 1.00 171.95 1077 LYS A C 1
ATOM 585 O O . LYS A 1 80 ? 54.343 -9.864 2.095 1.00 175.74 1077 LYS A O 1
ATOM 591 N N . LEU A 1 81 ? 52.438 -11.014 2.565 1.00 167.07 1078 LEU A N 1
ATOM 592 C CA . LEU A 1 81 ? 52.842 -12.322 2.041 1.00 170.12 1078 LEU A CA 1
ATOM 593 C C . LEU A 1 81 ? 52.926 -12.319 0.509 1.00 173.69 1078 LEU A C 1
ATOM 594 O O . LEU A 1 81 ? 53.815 -12.966 -0.048 1.00 177.43 1078 LEU A O 1
ATOM 599 N N . ALA A 1 82 ? 51.996 -11.602 -0.165 1.00 165.97 1079 ALA A N 1
ATOM 600 C CA . ALA A 1 82 ? 51.928 -11.489 -1.626 1.00 166.04 1079 ALA A CA 1
ATOM 601 C C . ALA A 1 82 ? 53.132 -10.718 -2.187 1.00 174.77 1079 ALA A C 1
ATOM 602 O O . ALA A 1 82 ? 53.755 -11.186 -3.144 1.00 177.78 1079 ALA A O 1
ATOM 604 N N . ASN A 1 83 ? 53.474 -9.558 -1.574 1.00 171.35 1080 ASN A N 1
ATOM 605 C CA . ASN A 1 83 ? 54.606 -8.712 -1.973 1.00 176.02 1080 ASN A CA 1
ATOM 606 C C . ASN A 1 83 ? 55.953 -9.399 -1.686 1.00 184.98 1080 ASN A C 1
ATOM 607 O O . ASN A 1 83 ? 56.936 -9.119 -2.376 1.00 189.15 1080 ASN A O 1
ATOM 612 N N . GLU A 1 84 ? 55.983 -10.301 -0.681 1.00 181.59 1081 GLU A N 1
ATOM 613 C CA . GLU A 1 84 ? 57.151 -11.095 -0.294 1.00 187.33 1081 GLU A CA 1
ATOM 614 C C . GLU A 1 84 ? 57.494 -12.123 -1.374 1.00 193.11 1081 GLU A C 1
ATOM 615 O O . GLU A 1 84 ? 58.671 -12.351 -1.668 1.00 193.06 1081 GLU A O 1
ATOM 621 N N . GLY A 1 85 ? 56.449 -12.728 -1.938 1.00 186.66 1082 GLY A N 1
ATOM 622 C CA . GLY A 1 85 ? 56.533 -13.770 -2.954 1.00 188.04 1082 GLY A CA 1
ATOM 623 C C . GLY A 1 85 ? 55.728 -14.996 -2.567 1.00 190.47 1082 GLY A C 1
ATOM 624 O O . GLY A 1 85 ? 55.382 -15.811 -3.426 1.00 190.38 1082 GLY A O 1
ATOM 625 N N . LYS A 1 86 ? 55.412 -15.120 -1.258 1.00 185.44 1083 LYS A N 1
ATOM 626 C CA . LYS A 1 86 ? 54.639 -16.221 -0.676 1.00 184.16 1083 LYS A CA 1
ATOM 627 C C . LYS A 1 86 ? 53.143 -15.984 -0.949 1.00 180.59 1083 LYS A C 1
ATOM 628 O O . LYS A 1 86 ? 52.377 -15.642 -0.046 1.00 175.97 1083 LYS A O 1
ATOM 634 N N . VAL A 1 87 ? 52.754 -16.150 -2.228 1.00 175.38 1084 VAL A N 1
ATOM 635 C CA . VAL A 1 87 ? 51.396 -15.963 -2.754 1.00 170.46 1084 VAL A CA 1
ATOM 636 C C . VAL A 1 87 ? 50.496 -17.128 -2.278 1.00 174.69 1084 VAL A C 1
ATOM 637 O O . VAL A 1 87 ? 49.288 -16.940 -2.116 1.00 170.65 1084 VAL A O 1
ATOM 641 N N . LYS A 1 88 ? 51.098 -18.310 -2.025 1.00 176.82 1085 LYS A N 1
ATOM 642 C CA . LYS A 1 88 ? 50.410 -19.513 -1.543 1.00 178.73 1085 LYS A CA 1
ATOM 643 C C . LYS A 1 88 ? 49.790 -19.280 -0.149 1.00 179.58 1085 LYS A C 1
ATOM 644 O O . LYS A 1 88 ? 48.662 -19.719 0.092 1.00 177.97 1085 LYS A O 1
ATOM 650 N N . GLU A 1 89 ? 50.506 -18.557 0.738 1.00 175.35 1086 GLU A N 1
ATOM 651 C CA . GLU A 1 89 ? 50.045 -18.225 2.090 1.00 173.15 1086 GLU A CA 1
ATOM 652 C C . GLU A 1 89 ? 49.012 -17.078 2.060 1.00 169.20 1086 GLU A C 1
ATOM 653 O O . GLU A 1 89 ? 48.102 -17.056 2.893 1.00 166.29 1086 GLU A O 1
ATOM 655 N N . ALA A 1 90 ? 49.155 -16.140 1.093 1.00 162.39 1087 ALA A N 1
ATOM 656 C CA . ALA A 1 90 ? 48.257 -14.998 0.880 1.00 156.27 1087 ALA A CA 1
ATOM 657 C C . ALA A 1 90 ? 46.900 -15.457 0.338 1.00 157.12 1087 ALA A C 1
ATOM 658 O O . ALA A 1 90 ? 45.887 -14.818 0.611 1.00 152.12 1087 ALA A O 1
ATOM 660 N N . GLN A 1 91 ? 46.894 -16.562 -0.439 1.00 157.22 1088 GLN A N 1
ATOM 661 C CA . GLN A 1 91 ? 45.706 -17.186 -1.030 1.00 156.72 1088 GLN A CA 1
ATOM 662 C C . GLN A 1 91 ? 44.812 -17.777 0.072 1.00 160.66 1088 GLN A C 1
ATOM 663 O O . GLN A 1 91 ? 43.588 -17.708 -0.037 1.00 158.03 1088 GLN A O 1
ATOM 669 N N . ALA A 1 92 ? 45.434 -18.341 1.133 1.00 160.44 1089 ALA A N 1
ATOM 670 C CA . ALA A 1 92 ? 44.761 -18.945 2.287 1.00 161.45 1089 ALA A CA 1
ATOM 671 C C . ALA A 1 92 ? 44.121 -17.888 3.183 1.00 160.66 1089 ALA A C 1
ATOM 672 O O . ALA A 1 92 ? 43.158 -18.193 3.889 1.00 159.89 1089 ALA A O 1
ATOM 674 N N . ALA A 1 93 ? 44.654 -16.648 3.148 1.00 154.51 1090 ALA A N 1
ATOM 675 C CA . ALA A 1 93 ? 44.168 -15.506 3.929 1.00 150.49 1090 ALA A CA 1
ATOM 676 C C . ALA A 1 93 ? 42.782 -15.022 3.451 1.00 150.57 1090 ALA A C 1
ATOM 677 O O . ALA A 1 93 ? 42.105 -14.306 4.193 1.00 147.00 1090 ALA A O 1
ATOM 679 N N . ALA A 1 94 ? 42.362 -15.422 2.225 1.00 147.81 1091 ALA A N 1
ATOM 680 C CA . ALA A 1 94 ? 41.063 -15.082 1.631 1.00 144.87 1091 ALA A CA 1
ATOM 681 C C . ALA A 1 94 ? 39.914 -15.739 2.395 1.00 147.87 1091 ALA A C 1
ATOM 682 O O . ALA A 1 94 ? 38.842 -15.142 2.507 1.00 144.34 1091 ALA A O 1
ATOM 684 N N . GLU A 1 95 ? 40.136 -16.968 2.909 1.00 147.88 1092 GLU A N 1
ATOM 685 C CA . GLU A 1 95 ? 39.140 -17.704 3.685 1.00 149.00 1092 GLU A CA 1
ATOM 686 C C . GLU A 1 95 ? 39.009 -17.088 5.087 1.00 149.43 1092 GLU A C 1
ATOM 687 O O . GLU A 1 95 ? 37.922 -17.128 5.671 1.00 148.78 1092 GLU A O 1
ATOM 693 N N . GLN A 1 96 ? 40.105 -16.486 5.604 1.00 143.88 1093 GLN A N 1
ATOM 694 C CA . GLN A 1 96 ? 40.135 -15.814 6.906 1.00 141.81 1093 GLN A CA 1
ATOM 695 C C . GLN A 1 96 ? 39.352 -14.494 6.870 1.00 138.31 1093 GLN A C 1
ATOM 696 O O . GLN A 1 96 ? 38.869 -14.047 7.912 1.00 136.81 1093 GLN A O 1
ATOM 702 N N . LEU A 1 97 ? 39.252 -13.867 5.676 1.00 130.69 1094 LEU A N 1
ATOM 703 C CA . LEU A 1 97 ? 38.522 -12.617 5.436 1.00 125.64 1094 LEU A CA 1
ATOM 704 C C . LEU A 1 97 ? 37.011 -12.864 5.413 1.00 128.16 1094 LEU A C 1
ATOM 705 O O . LEU A 1 97 ? 36.248 -12.002 5.864 1.00 125.18 1094 LEU A O 1
ATOM 710 N N . LYS A 1 98 ? 36.587 -14.043 4.881 1.00 126.83 1095 LYS A N 1
ATOM 711 C CA . LYS A 1 98 ? 35.191 -14.479 4.782 1.00 126.92 1095 LYS A CA 1
ATOM 712 C C . LYS A 1 98 ? 34.577 -14.656 6.177 1.00 130.31 1095 LYS A C 1
ATOM 713 O O . LYS A 1 98 ? 33.417 -14.298 6.371 1.00 128.39 1095 LYS A O 1
ATOM 719 N N . THR A 1 99 ? 35.367 -15.165 7.149 1.00 128.60 1096 THR A N 1
ATOM 720 C CA . THR A 1 99 ? 34.934 -15.369 8.536 1.00 129.75 1096 THR A CA 1
ATOM 721 C C . THR A 1 99 ? 34.760 -14.020 9.254 1.00 129.83 1096 THR A C 1
ATOM 722 O O . THR A 1 99 ? 33.843 -13.877 10.067 1.00 129.71 1096 THR A O 1
ATOM 726 N N . THR A 1 100 ? 35.637 -13.036 8.943 1.00 123.11 1097 THR A N 1
ATOM 727 C CA . THR A 1 100 ? 35.633 -11.678 9.511 1.00 119.44 1097 THR A CA 1
ATOM 728 C C . THR A 1 100 ? 34.337 -10.969 9.116 1.00 118.22 1097 THR A C 1
ATOM 729 O O . THR A 1 100 ? 33.709 -10.313 9.951 1.00 116.83 1097 THR A O 1
ATOM 733 N N . ARG A 1 101 ? 33.939 -11.131 7.847 1.00 112.39 1098 ARG A N 1
ATOM 734 C CA . ARG A 1 101 ? 32.707 -10.613 7.272 1.00 109.79 1098 ARG A CA 1
ATOM 735 C C . ARG A 1 101 ? 31.513 -11.183 8.056 1.00 113.44 1098 ARG A C 1
ATOM 736 O O . ARG A 1 101 ? 30.614 -10.431 8.415 1.00 111.50 1098 ARG A O 1
ATOM 744 N N . ASN A 1 102 ? 31.552 -12.489 8.376 1.00 112.49 1099 ASN A N 1
ATOM 745 C CA . ASN A 1 102 ? 30.493 -13.193 9.090 1.00 114.76 1099 ASN A CA 1
ATOM 746 C C . ASN A 1 102 ? 30.420 -12.819 10.572 1.00 118.03 1099 ASN A C 1
ATOM 747 O O . ASN A 1 102 ? 29.420 -12.253 11.002 1.00 116.61 1099 ASN A O 1
ATOM 752 N N . ALA A 1 103 ? 31.471 -13.138 11.344 1.00 116.59 1100 ALA A N 1
ATOM 753 C CA . ALA A 1 103 ? 31.573 -12.962 12.796 1.00 118.05 1100 ALA A CA 1
ATOM 754 C C . ALA A 1 103 ? 31.572 -11.503 1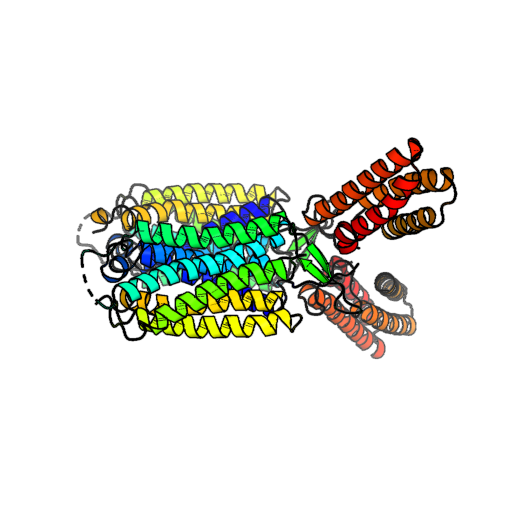3.287 1.00 117.46 1100 ALA A C 1
ATOM 755 O O . ALA A 1 103 ? 31.323 -11.291 14.478 1.00 118.30 1100 ALA A O 1
ATOM 757 N N . TYR A 1 104 ? 31.851 -10.509 12.416 1.00 110.09 1101 TYR A N 1
ATOM 758 C CA . TYR A 1 104 ? 31.934 -9.121 12.882 1.00 107.56 1101 TYR A CA 1
ATOM 759 C C . TYR A 1 104 ? 31.048 -8.111 12.137 1.00 105.10 1101 TYR A C 1
ATOM 760 O O . TYR A 1 104 ? 30.628 -7.136 12.763 1.00 104.18 1101 TYR A O 1
ATOM 769 N N . ILE A 1 105 ? 30.817 -8.275 10.814 1.00 97.43 1102 ILE A N 1
ATOM 770 C CA . ILE A 1 105 ? 30.090 -7.250 10.047 1.00 93.50 1102 ILE A CA 1
ATOM 771 C C . ILE A 1 105 ? 28.699 -7.694 9.571 1.00 95.04 1102 ILE A C 1
ATOM 772 O O . ILE A 1 105 ? 27.773 -6.883 9.669 1.00 93.79 1102 ILE A O 1
ATOM 777 N N . GLN A 1 106 ? 28.551 -8.936 9.035 1.00 91.42 1103 GLN A N 1
ATOM 778 C CA . GLN A 1 106 ? 27.296 -9.440 8.444 1.00 91.98 1103 GLN A CA 1
ATOM 779 C C . GLN A 1 106 ? 26.043 -9.137 9.278 1.00 94.60 1103 GLN A C 1
ATOM 780 O O . GLN A 1 106 ? 25.024 -8.781 8.687 1.00 95.00 1103 GLN A O 1
ATOM 786 N N . LYS A 1 107 ? 26.128 -9.228 10.625 1.00 89.12 1104 LYS A N 1
ATOM 787 C CA . LYS A 1 107 ? 25.021 -8.954 11.555 1.00 88.05 1104 LYS A CA 1
ATOM 788 C C . LYS A 1 107 ? 24.402 -7.552 11.365 1.00 87.84 1104 LYS A C 1
ATOM 789 O O . LYS A 1 107 ? 23.234 -7.360 11.699 1.00 88.60 1104 LYS A O 1
ATOM 795 N N . TYR A 1 108 ? 25.175 -6.594 10.825 1.00 81.27 1105 TYR A N 1
ATOM 796 C CA . TYR A 1 108 ? 24.716 -5.223 10.566 1.00 79.68 1105 TYR A CA 1
ATOM 797 C C . TYR A 1 108 ? 24.202 -5.051 9.136 1.00 83.45 1105 TYR A C 1
ATOM 798 O O . TYR A 1 108 ? 23.661 -3.991 8.820 1.00 83.05 1105 TYR A O 1
ATOM 807 N N . LEU A 1 109 ? 24.372 -6.081 8.272 1.00 80.33 1106 LEU A N 1
ATOM 808 C CA . LEU A 1 109 ? 23.990 -6.007 6.856 1.00 80.58 1106 LEU A CA 1
ATOM 809 C C . LEU A 1 109 ? 22.762 -6.839 6.497 1.00 82.98 1106 LEU A C 1
ATOM 810 O O . LEU A 1 109 ? 22.062 -6.496 5.541 1.00 85.19 1106 LEU A O 1
ATOM 815 N N . ILE A 1 110 ? 22.527 -7.934 7.230 1.00 88.34 581 ILE A N 1
ATOM 816 C CA . ILE A 1 110 ? 21.378 -8.802 6.980 1.00 85.81 581 ILE A CA 1
ATOM 817 C C . ILE A 1 110 ? 20.389 -8.752 8.168 1.00 83.33 581 ILE A C 1
ATOM 818 O O . ILE A 1 110 ? 20.811 -8.469 9.292 1.00 80.25 581 ILE A O 1
ATOM 823 N N . PRO A 1 111 ? 19.072 -9.011 7.945 1.00 78.60 582 PRO A N 1
ATOM 824 C CA . PRO A 1 111 ? 18.126 -9.018 9.071 1.00 76.66 582 PRO A CA 1
ATOM 825 C C . PRO A 1 111 ? 18.426 -10.193 9.992 1.00 80.33 582 PRO A C 1
ATOM 826 O O . PRO A 1 111 ? 18.379 -11.357 9.555 1.00 82.02 582 PRO A O 1
ATOM 830 N N . VAL A 1 112 ? 18.802 -9.890 11.245 1.00 73.84 583 VAL A N 1
ATOM 831 C CA . VAL A 1 112 ? 19.165 -10.933 12.205 1.00 72.00 583 VAL A CA 1
ATOM 832 C C . VAL A 1 112 ? 18.168 -10.983 13.373 1.00 76.11 583 VAL A C 1
ATOM 833 O O . VAL A 1 112 ? 17.756 -9.957 13.908 1.00 75.99 583 VAL A O 1
ATOM 837 N N . ARG A 1 113 ? 17.783 -12.196 13.751 1.00 73.69 584 ARG A N 1
ATOM 838 C CA . ARG A 1 113 ? 16.818 -12.478 14.804 1.00 73.20 584 ARG A CA 1
ATOM 839 C C . ARG A 1 113 ? 17.511 -12.675 16.134 1.00 77.45 584 ARG A C 1
ATOM 840 O O . ARG A 1 113 ? 18.529 -13.350 16.196 1.00 78.18 584 ARG A O 1
ATOM 848 N N . TYR A 1 114 ? 16.968 -12.081 17.197 1.00 74.32 585 TYR A N 1
ATOM 849 C CA . TYR A 1 114 ? 17.471 -12.244 18.562 1.00 74.10 585 TYR A CA 1
ATOM 850 C C . TYR A 1 114 ? 16.350 -11.872 19.540 1.00 78.11 585 TYR A C 1
ATOM 851 O O . TYR A 1 114 ? 15.388 -11.200 19.154 1.00 77.73 585 TYR A O 1
ATOM 860 N N . LEU A 1 115 ? 16.456 -12.348 20.788 1.00 74.60 586 LEU A N 1
ATOM 861 C CA . LEU A 1 115 ? 15.473 -12.112 21.846 1.00 73.83 586 LEU A CA 1
ATOM 862 C C . LEU A 1 115 ? 15.544 -10.647 22.309 1.00 77.33 586 LEU A C 1
ATOM 863 O O . LEU A 1 115 ? 16.590 -10.191 22.803 1.00 77.11 586 LEU A O 1
ATOM 868 N N . GLU A 1 116 ? 14.437 -9.904 22.087 1.00 72.51 587 GLU A N 1
ATOM 869 C CA . GLU A 1 116 ? 14.353 -8.492 22.457 1.00 71.46 587 GLU A CA 1
ATOM 870 C C . GLU A 1 116 ? 13.533 -8.299 23.737 1.00 74.24 587 GLU A C 1
ATOM 871 O O . GLU A 1 116 ? 12.714 -9.149 24.075 1.00 74.16 587 GLU A O 1
ATOM 877 N N . TRP A 1 117 ? 13.769 -7.168 24.445 1.00 70.10 588 TRP A N 1
ATOM 878 C CA . TRP A 1 117 ? 13.124 -6.782 25.712 1.00 68.85 588 TRP A CA 1
ATOM 879 C C . TRP A 1 117 ? 11.611 -6.618 25.526 1.00 73.77 588 TRP A C 1
ATOM 880 O O . TRP A 1 117 ? 10.856 -6.852 26.463 1.00 74.43 588 TRP A O 1
ATOM 891 N N . SER A 1 118 ? 11.189 -6.238 24.297 1.00 70.21 589 SER A N 1
ATOM 892 C CA . SER A 1 118 ? 9.811 -6.049 23.830 1.00 70.83 589 SER A CA 1
ATOM 893 C C . SER A 1 118 ? 8.950 -7.336 23.902 1.00 72.31 589 SER A C 1
ATOM 894 O O . SER A 1 118 ? 7.723 -7.241 23.939 1.00 71.95 589 SER A O 1
ATOM 897 N N . ASN A 1 119 ? 9.590 -8.524 23.840 1.00 66.42 590 ASN A N 1
ATOM 898 C CA . ASN A 1 119 ? 8.916 -9.823 23.867 1.00 65.64 590 ASN A CA 1
ATOM 899 C C . ASN A 1 119 ? 8.259 -10.062 25.220 1.00 67.26 590 ASN A C 1
ATOM 900 O O . ASN A 1 119 ? 8.882 -9.818 26.257 1.00 66.51 590 ASN A O 1
ATOM 905 N N . ILE A 1 120 ? 7.011 -10.558 25.199 1.00 62.55 591 ILE A N 1
ATOM 906 C CA . ILE A 1 120 ? 6.214 -10.844 26.400 1.00 62.50 591 ILE A CA 1
ATOM 907 C C . ILE A 1 120 ? 6.999 -11.760 27.353 1.00 65.28 591 ILE A C 1
ATOM 908 O O . ILE A 1 120 ? 7.057 -11.483 28.555 1.00 64.27 591 ILE A O 1
ATOM 913 N N . GLU A 1 121 ? 7.639 -12.816 26.810 1.00 61.00 592 GLU A N 1
ATOM 914 C CA . GLU A 1 121 ? 8.423 -13.742 27.617 1.00 59.77 592 GLU A CA 1
ATOM 915 C C . GLU A 1 121 ? 9.559 -13.013 28.324 1.00 65.14 592 GLU A C 1
ATOM 916 O O . GLU A 1 121 ? 9.804 -13.333 29.488 1.00 65.64 592 GLU A O 1
ATOM 922 N N . SER A 1 122 ? 10.205 -12.006 27.680 1.00 62.03 593 SER A N 1
ATOM 923 C CA . SER A 1 122 ? 11.302 -11.298 28.365 1.00 61.59 593 SER A CA 1
ATOM 924 C C . SER A 1 122 ? 10.784 -10.184 29.267 1.00 65.38 593 SER A C 1
ATOM 925 O O . SER A 1 122 ? 11.483 -9.827 30.212 1.00 65.73 593 SER A O 1
ATOM 928 N N . ILE A 1 123 ? 9.551 -9.686 29.029 1.00 61.22 594 ILE A N 1
ATOM 929 C CA . ILE A 1 123 ? 8.920 -8.674 29.887 1.00 60.67 594 ILE A CA 1
ATOM 930 C C . ILE A 1 123 ? 8.608 -9.364 31.227 1.00 66.18 594 ILE A C 1
ATOM 931 O O . ILE A 1 123 ? 8.983 -8.841 32.278 1.00 65.04 594 ILE A O 1
ATOM 936 N N . ILE A 1 124 ? 7.980 -10.572 31.171 1.00 64.20 595 ILE A N 1
ATOM 937 C CA . ILE A 1 124 ? 7.643 -11.394 32.344 1.00 63.49 595 ILE A CA 1
ATOM 938 C C . ILE A 1 124 ? 8.933 -11.692 33.129 1.00 67.50 595 ILE A C 1
ATOM 939 O O . ILE A 1 124 ? 8.998 -11.402 34.327 1.00 67.37 595 ILE A O 1
ATOM 944 N N . ALA A 1 125 ? 9.956 -12.213 32.432 1.00 63.66 596 ALA A N 1
ATOM 945 C CA . ALA A 1 125 ? 11.254 -12.573 32.997 1.00 63.66 596 ALA A CA 1
ATOM 946 C C . ALA A 1 125 ? 11.926 -11.413 33.750 1.00 66.76 596 ALA A C 1
ATOM 947 O O . ALA A 1 125 ? 12.395 -11.631 34.874 1.00 66.77 596 ALA A O 1
ATOM 949 N N . ILE A 1 126 ? 11.962 -10.197 33.150 1.00 62.03 597 ILE A N 1
ATOM 950 C CA . ILE A 1 126 ? 12.602 -9.013 33.746 1.00 61.71 597 ILE A CA 1
ATOM 951 C C . ILE A 1 126 ? 11.718 -8.431 34.879 1.00 67.27 597 ILE A C 1
ATOM 952 O O . ILE A 1 126 ? 12.276 -7.988 35.879 1.00 67.67 597 ILE A O 1
ATOM 957 N N . ALA A 1 127 ? 10.360 -8.451 34.732 1.00 63.80 598 ALA A N 1
ATOM 958 C CA . ALA A 1 127 ? 9.398 -8.007 35.747 1.00 63.40 598 ALA A CA 1
ATOM 959 C C . ALA A 1 127 ? 9.532 -8.872 37.015 1.00 68.90 598 ALA A C 1
ATOM 960 O O . ALA A 1 127 ? 9.507 -8.353 38.137 1.00 69.26 598 ALA A O 1
ATOM 962 N N . PHE A 1 128 ? 9.713 -10.187 36.815 1.00 65.34 599 PHE A N 1
ATOM 963 C CA . PHE A 1 128 ? 9.916 -11.190 37.847 1.00 65.97 599 PHE A CA 1
ATOM 964 C C . PHE A 1 128 ? 11.281 -11.012 38.536 1.00 70.52 599 PHE A C 1
ATOM 965 O O . PHE A 1 128 ? 11.395 -11.286 39.734 1.00 70.37 599 PHE A O 1
ATOM 973 N N . SER A 1 129 ? 12.306 -10.559 37.784 1.00 67.00 600 SER A N 1
ATOM 974 C CA . SER A 1 129 ? 13.658 -10.335 38.305 1.00 67.30 600 SER A CA 1
ATOM 975 C C . SER A 1 129 ? 13.729 -9.067 39.153 1.00 71.64 600 SER A C 1
ATOM 976 O O . SER A 1 129 ? 14.462 -9.042 40.135 1.00 72.23 600 SER A O 1
ATOM 979 N N . CYS A 1 130 ? 12.982 -8.025 38.772 1.00 68.68 601 CYS A N 1
ATOM 980 C CA . CYS A 1 130 ? 12.902 -6.766 39.499 1.00 70.25 601 CYS A CA 1
ATOM 981 C C . CYS A 1 130 ? 12.278 -7.005 40.854 1.00 73.75 601 CYS A C 1
ATOM 982 O O . CYS A 1 130 ? 12.786 -6.490 41.848 1.00 72.94 601 CYS A O 1
ATOM 985 N N . LEU A 1 131 ? 11.192 -7.819 40.900 1.00 70.63 602 LEU A N 1
ATOM 986 C CA . LEU A 1 131 ? 10.512 -8.194 42.139 1.00 70.30 602 LEU A CA 1
ATOM 987 C C . LEU A 1 131 ? 11.461 -9.012 42.975 1.00 73.21 602 LEU A C 1
ATOM 988 O O . LEU A 1 131 ? 11.607 -8.759 44.168 1.00 73.63 602 LEU A O 1
ATOM 993 N N . GLY A 1 132 ? 12.148 -9.935 42.316 1.00 68.49 603 GLY A N 1
ATOM 994 C CA . GLY A 1 132 ? 13.144 -10.791 42.929 1.00 67.77 603 GLY A CA 1
ATOM 995 C C . GLY A 1 132 ? 14.248 -10.026 43.621 1.00 70.18 603 GLY A C 1
ATOM 996 O O . GLY A 1 132 ? 14.512 -10.275 44.797 1.00 70.85 603 GLY A O 1
ATOM 997 N N . ILE A 1 133 ? 14.870 -9.068 42.911 1.00 65.52 604 ILE A N 1
ATOM 998 C CA . ILE A 1 133 ? 15.942 -8.207 43.440 1.00 65.35 604 ILE A CA 1
ATOM 999 C C . ILE A 1 133 ? 15.403 -7.399 44.640 1.00 72.81 604 ILE A C 1
ATOM 1000 O O . ILE A 1 133 ? 16.080 -7.328 45.670 1.00 74.77 604 ILE A O 1
ATOM 1005 N N . LEU A 1 134 ? 14.181 -6.833 44.513 1.00 68.55 605 LEU A N 1
ATOM 1006 C CA . LEU A 1 134 ? 13.538 -6.029 45.551 1.00 68.97 605 LEU A CA 1
ATOM 1007 C C . LEU A 1 134 ? 13.270 -6.831 46.813 1.00 71.97 605 LEU A C 1
ATOM 1008 O O . LEU A 1 134 ? 13.621 -6.366 47.902 1.00 72.48 605 LEU A O 1
ATOM 1013 N N . VAL A 1 135 ? 12.680 -8.036 46.669 1.00 66.70 606 VAL A N 1
ATOM 1014 C CA . VAL A 1 135 ? 12.379 -8.928 47.797 1.00 65.79 606 VAL A CA 1
ATOM 1015 C C . VAL A 1 135 ? 13.717 -9.397 48.423 1.00 67.69 606 VAL A C 1
ATOM 1016 O O . VAL A 1 135 ? 13.839 -9.395 49.648 1.00 66.57 606 VAL A O 1
ATOM 1020 N N . THR A 1 136 ? 14.727 -9.719 47.587 1.00 64.67 607 THR A N 1
ATOM 1021 C CA . THR A 1 136 ? 16.061 -10.148 48.051 1.00 65.54 607 THR A CA 1
ATOM 1022 C C . THR A 1 136 ? 16.745 -9.036 48.873 1.00 71.40 607 THR A C 1
ATOM 1023 O O . THR A 1 136 ? 17.268 -9.323 49.949 1.00 71.55 607 THR A O 1
ATOM 1027 N N . LEU A 1 137 ? 16.702 -7.784 48.394 1.00 68.55 608 LEU A N 1
ATOM 1028 C CA . LEU A 1 137 ? 17.285 -6.661 49.125 1.00 69.89 608 LEU A CA 1
ATOM 1029 C C . LEU A 1 137 ? 16.483 -6.366 50.408 1.00 74.19 608 LEU A C 1
ATOM 1030 O O . LEU A 1 137 ? 17.079 -5.976 51.418 1.00 74.24 608 LEU A O 1
ATOM 1035 N N . PHE A 1 138 ? 15.153 -6.619 50.385 1.00 70.68 609 PHE A N 1
ATOM 1036 C CA . PHE A 1 138 ? 14.271 -6.470 51.544 1.00 71.50 609 PHE A CA 1
ATOM 1037 C C . PHE A 1 138 ? 14.677 -7.473 52.620 1.00 76.21 609 PHE A C 1
ATOM 1038 O O . PHE A 1 138 ? 14.851 -7.092 53.779 1.00 76.40 609 PHE A O 1
ATOM 1046 N N . VAL A 1 139 ? 14.823 -8.754 52.219 1.00 72.90 610 VAL A N 1
ATOM 1047 C CA . VAL A 1 139 ? 15.234 -9.880 53.067 1.00 73.37 610 VAL A CA 1
ATOM 1048 C C . VAL A 1 139 ? 16.623 -9.588 53.673 1.00 77.11 610 VAL A C 1
ATOM 1049 O O . VAL A 1 139 ? 16.778 -9.664 54.891 1.00 78.15 610 VAL A O 1
ATOM 1053 N N . THR A 1 140 ? 17.601 -9.213 52.825 1.00 72.59 611 THR A N 1
ATOM 1054 C CA . THR A 1 140 ? 18.979 -8.872 53.205 1.00 73.08 611 THR A CA 1
ATOM 1055 C C . THR A 1 140 ? 18.990 -7.771 54.276 1.00 78.88 611 THR A C 1
ATOM 1056 O O . THR A 1 140 ? 19.704 -7.906 55.269 1.00 79.92 611 THR A O 1
ATOM 1060 N N . LEU A 1 141 ? 18.198 -6.703 54.084 1.00 75.25 612 LEU A N 1
ATOM 1061 C CA . LEU A 1 141 ? 18.159 -5.601 55.031 1.00 76.53 612 LEU A CA 1
ATOM 1062 C C . LEU A 1 141 ? 17.632 -6.041 56.391 1.00 81.36 612 LEU A C 1
ATOM 1063 O O . LEU A 1 141 ? 18.229 -5.667 57.399 1.00 82.54 612 LEU A O 1
ATOM 1068 N N . ILE A 1 142 ? 16.546 -6.843 56.420 1.00 77.36 613 ILE A N 1
ATOM 1069 C CA . ILE A 1 142 ? 15.947 -7.364 57.653 1.00 78.31 613 ILE A CA 1
ATOM 1070 C C . ILE A 1 142 ? 16.992 -8.233 58.370 1.00 86.23 613 ILE A C 1
ATOM 1071 O O . ILE A 1 142 ? 17.205 -8.066 59.567 1.00 87.98 613 ILE A O 1
ATOM 1076 N N . PHE A 1 143 ? 17.698 -9.092 57.620 1.00 84.13 614 PHE A N 1
ATOM 1077 C CA . PHE A 1 143 ? 18.770 -9.947 58.136 1.00 85.17 614 PHE A CA 1
ATOM 1078 C C . PHE A 1 143 ? 19.872 -9.107 58.778 1.00 90.80 614 PHE A C 1
ATOM 1079 O O . PHE A 1 143 ? 20.303 -9.425 59.885 1.00 92.29 614 PHE A O 1
ATOM 1087 N N . VAL A 1 144 ? 20.267 -8.002 58.117 1.00 87.14 615 VAL A N 1
ATOM 1088 C CA . VAL A 1 144 ? 21.296 -7.072 58.588 1.00 88.16 615 VAL A CA 1
ATOM 1089 C C . VAL A 1 144 ? 20.776 -6.275 59.812 1.00 93.62 615 VAL A C 1
ATOM 1090 O O . VAL A 1 144 ? 21.517 -6.128 60.782 1.00 95.13 615 VAL A O 1
ATOM 1094 N N . LEU A 1 145 ? 19.523 -5.779 59.780 1.00 89.57 616 LEU A N 1
ATOM 1095 C CA . LEU A 1 145 ? 18.960 -5.003 60.897 1.00 90.94 616 LEU A CA 1
ATOM 1096 C C . LEU A 1 145 ? 18.749 -5.860 62.142 1.00 96.90 616 LEU A C 1
ATOM 1097 O O . LEU A 1 145 ? 19.042 -5.399 63.249 1.00 99.34 616 LEU A O 1
ATOM 1102 N N . TYR A 1 146 ? 18.254 -7.101 61.957 1.00 91.62 617 TYR A N 1
ATOM 1103 C CA . TYR A 1 146 ? 17.982 -8.059 63.031 1.00 92.27 617 TYR A CA 1
ATOM 1104 C C . TYR A 1 146 ? 19.162 -9.058 63.159 1.00 100.84 617 TYR A C 1
ATOM 1105 O O . TYR A 1 146 ? 18.959 -10.255 63.378 1.00 100.14 617 TYR A O 1
ATOM 1114 N N . ARG A 1 147 ? 20.399 -8.523 63.030 1.00 101.24 618 ARG A N 1
ATOM 1115 C CA . ARG A 1 147 ? 21.708 -9.183 63.096 1.00 102.75 618 ARG A CA 1
ATOM 1116 C C . ARG A 1 147 ? 21.898 -10.017 64.357 1.00 113.89 618 ARG A C 1
ATOM 1117 O O . ARG A 1 147 ? 22.187 -11.212 64.263 1.00 113.48 618 ARG A O 1
ATOM 1125 N N . ASP A 1 148 ? 21.765 -9.375 65.527 1.00 116.28 619 ASP A N 1
ATOM 1126 C CA . ASP A 1 148 ? 21.993 -9.954 66.850 1.00 119.76 619 ASP A CA 1
ATOM 1127 C C . ASP A 1 148 ? 20.752 -10.666 67.433 1.00 126.94 619 ASP A C 1
ATOM 1128 O O . ASP A 1 148 ? 20.875 -11.310 68.479 1.00 129.23 619 ASP A O 1
ATOM 1133 N N . THR A 1 149 ? 19.583 -10.579 66.761 1.00 123.36 620 THR A N 1
ATOM 1134 C CA . THR A 1 149 ? 18.359 -11.238 67.231 1.00 124.22 620 THR A CA 1
ATOM 1135 C C . THR A 1 149 ? 18.532 -12.773 67.187 1.00 129.09 620 THR A C 1
ATOM 1136 O O . THR A 1 149 ? 19.098 -13.299 66.224 1.00 127.43 620 THR A O 1
ATOM 1140 N N . PRO A 1 150 ? 18.038 -13.491 68.224 1.00 127.93 621 PRO A N 1
ATOM 1141 C CA . PRO A 1 150 ? 18.230 -14.955 68.289 1.00 127.94 621 PRO A CA 1
ATOM 1142 C C . PRO A 1 150 ? 17.756 -15.783 67.085 1.00 129.76 621 PRO A C 1
ATOM 1143 O O . PRO A 1 150 ? 18.256 -16.896 66.922 1.00 129.31 621 PRO A O 1
ATOM 1147 N N . VAL A 1 151 ? 16.815 -15.285 66.263 1.00 125.06 622 VAL A N 1
ATOM 1148 C CA . VAL A 1 151 ? 16.311 -16.036 65.099 1.00 123.36 622 VAL A CA 1
ATOM 1149 C C . VAL A 1 151 ? 17.394 -16.132 63.988 1.00 125.47 622 VAL A C 1
ATOM 1150 O O . VAL A 1 151 ? 17.556 -17.208 63.394 1.00 124.19 622 VAL A O 1
ATOM 1154 N N . VAL A 1 152 ? 18.121 -15.018 63.722 1.00 121.12 623 VAL A N 1
ATOM 1155 C CA . VAL A 1 152 ? 19.129 -14.953 62.662 1.00 119.24 623 VAL A CA 1
ATOM 1156 C C . VAL A 1 152 ? 20.542 -15.332 63.161 1.00 122.59 623 VAL A C 1
ATOM 1157 O O . VAL A 1 152 ? 21.298 -15.921 62.382 1.00 121.56 623 VAL A O 1
ATOM 1159 N N . LYS A 1 153 ? 20.888 -15.020 64.432 1.00 119.18 624 LYS A N 1
ATOM 1160 C CA . LYS A 1 153 ? 22.198 -15.316 65.030 1.00 119.76 624 LYS A CA 1
ATOM 1161 C C . LYS A 1 153 ? 22.470 -16.836 65.150 1.00 124.13 624 LYS A C 1
ATOM 1162 O O . LYS A 1 153 ? 23.603 -17.270 64.913 1.00 123.04 624 LYS A O 1
ATOM 1166 N N . SER A 1 154 ? 21.436 -17.632 65.527 1.00 121.75 625 SER A N 1
ATOM 1167 C CA . SER A 1 154 ? 21.502 -19.095 65.711 1.00 121.94 625 SER A CA 1
ATOM 1168 C C . SER A 1 154 ? 21.927 -19.820 64.425 1.00 123.44 625 SER A C 1
ATOM 1169 O O . SER A 1 154 ? 22.603 -20.855 64.497 1.00 123.76 625 SER A O 1
ATOM 1172 N N . SER A 1 155 ? 21.544 -19.252 63.256 1.00 116.66 626 SER A N 1
ATOM 1173 C CA . SER A 1 155 ? 21.879 -19.740 61.918 1.00 113.76 626 SER A CA 1
ATOM 1174 C C . SER A 1 155 ? 23.290 -19.283 61.511 1.00 114.25 626 SER A C 1
ATOM 1175 O O . SER A 1 155 ? 23.975 -18.571 62.259 1.00 115.29 626 SER A O 1
ATOM 1178 N N . SER A 1 156 ? 23.719 -19.712 60.319 1.00 106.28 627 SER A N 1
ATOM 1179 C CA . SER A 1 156 ? 24.989 -19.340 59.717 1.00 103.99 627 SER A CA 1
ATOM 1180 C C . SER A 1 156 ? 24.726 -18.067 58.922 1.00 102.10 627 SER A C 1
ATOM 1181 O O . SER A 1 156 ? 24.329 -18.155 57.759 1.00 99.98 627 SER A O 1
ATOM 1184 N N . ARG A 1 157 ? 24.819 -16.893 59.590 1.00 96.55 628 ARG A N 1
ATOM 1185 C CA . ARG A 1 157 ? 24.565 -15.549 59.022 1.00 94.36 628 ARG A CA 1
ATOM 1186 C C . ARG A 1 157 ? 25.354 -15.301 57.736 1.00 93.98 628 ARG A C 1
ATOM 1187 O O . ARG A 1 157 ? 24.798 -14.914 56.706 1.00 90.82 628 ARG A O 1
ATOM 1195 N N . GLU A 1 158 ? 26.661 -15.538 57.827 1.00 90.91 629 GLU A N 1
ATOM 1196 C CA . GLU A 1 158 ? 27.676 -15.364 56.793 1.00 89.77 629 GLU A CA 1
ATOM 1197 C C . GLU A 1 158 ? 27.363 -16.244 55.568 1.00 90.18 629 GLU A C 1
ATOM 1198 O O . GLU A 1 158 ? 27.503 -15.771 54.440 1.00 88.41 629 GLU A O 1
ATOM 1204 N N . LEU A 1 159 ? 26.870 -17.482 55.789 1.00 85.37 630 LEU A N 1
ATOM 1205 C CA . LEU A 1 159 ? 26.456 -18.384 54.713 1.00 83.78 630 LEU A CA 1
ATOM 1206 C C . LEU A 1 159 ? 25.147 -17.916 54.075 1.00 87.70 630 LEU A C 1
ATOM 1207 O O . LEU A 1 159 ? 24.987 -18.104 52.878 1.00 85.61 630 LEU A O 1
ATOM 1212 N N . CYS A 1 160 ? 24.204 -17.332 54.865 1.00 87.00 631 CYS A N 1
ATOM 1213 C CA . CYS A 1 160 ? 22.917 -16.789 54.382 1.00 86.77 631 CYS A CA 1
ATOM 1214 C C . CYS A 1 160 ? 23.200 -15.613 53.494 1.00 85.43 631 CYS A C 1
ATOM 1215 O O . CYS A 1 160 ? 22.484 -15.400 52.523 1.00 83.82 631 CYS A O 1
ATOM 1218 N N . TYR A 1 161 ? 24.261 -14.849 53.826 1.00 79.61 632 TYR A N 1
ATOM 1219 C CA . TYR A 1 161 ? 24.693 -13.701 53.041 1.00 77.54 632 TYR A CA 1
ATOM 1220 C C . TYR A 1 161 ? 25.180 -14.180 51.676 1.00 77.05 632 TYR A C 1
ATOM 1221 O O . TYR A 1 161 ? 24.904 -13.519 50.683 1.00 76.19 632 TYR A O 1
ATOM 1230 N N . ILE A 1 162 ? 25.841 -15.365 51.619 1.00 71.27 633 ILE A N 1
ATOM 1231 C CA . ILE A 1 162 ? 26.319 -15.996 50.376 1.00 68.84 633 ILE A CA 1
ATOM 1232 C C . ILE A 1 162 ? 25.095 -16.479 49.551 1.00 69.62 633 ILE A C 1
ATOM 1233 O O . ILE A 1 162 ? 25.042 -16.250 48.333 1.00 66.87 633 ILE A O 1
ATOM 1238 N N . ILE A 1 163 ? 24.122 -17.133 50.231 1.00 65.98 634 ILE A N 1
ATOM 1239 C CA . ILE A 1 163 ? 22.882 -17.620 49.626 1.00 64.56 634 ILE A CA 1
ATOM 1240 C C . ILE A 1 163 ? 22.157 -16.432 48.969 1.00 68.44 634 ILE A C 1
ATOM 1241 O O . ILE A 1 163 ? 21.864 -16.478 47.770 1.00 68.44 634 ILE A O 1
ATOM 1246 N N . LEU A 1 164 ? 21.922 -15.358 49.748 1.00 63.36 635 LEU A N 1
ATOM 1247 C CA . LEU A 1 164 ? 21.212 -14.172 49.283 1.00 61.90 635 LEU A CA 1
ATOM 1248 C C . LEU A 1 164 ? 21.978 -13.483 48.173 1.00 65.80 635 LEU A C 1
ATOM 1249 O O . LEU A 1 164 ? 21.363 -13.020 47.215 1.00 63.51 635 LEU A O 1
ATOM 1254 N N . ALA A 1 165 ? 23.322 -13.476 48.266 1.00 65.45 636 ALA A N 1
ATOM 1255 C CA . ALA A 1 165 ? 24.193 -12.881 47.247 1.00 65.55 636 ALA A CA 1
ATOM 1256 C C . ALA A 1 165 ? 24.060 -13.655 45.921 1.00 69.23 636 ALA A C 1
ATOM 1257 O O . ALA A 1 165 ? 23.975 -13.035 44.864 1.00 68.67 636 ALA A O 1
ATOM 1259 N N . GLY A 1 166 ? 23.973 -14.984 46.012 1.00 65.26 637 GLY A N 1
ATOM 1260 C CA . GLY A 1 166 ? 23.804 -15.859 44.866 1.00 64.27 637 GLY A CA 1
ATOM 1261 C C . GLY A 1 166 ? 22.427 -15.702 44.273 1.00 68.20 637 GLY A C 1
ATOM 1262 O O . GLY A 1 166 ? 22.289 -15.654 43.047 1.00 66.89 637 GLY A O 1
ATOM 1263 N N . ILE A 1 167 ? 21.400 -15.588 45.158 1.00 66.95 638 ILE A N 1
ATOM 1264 C CA . ILE A 1 167 ? 19.969 -15.393 44.819 1.00 66.60 638 ILE A CA 1
ATOM 1265 C C . ILE A 1 167 ? 19.821 -14.069 44.061 1.00 73.13 638 ILE A C 1
ATOM 1266 O O . ILE A 1 167 ? 19.250 -14.064 42.966 1.00 72.62 638 ILE A O 1
ATOM 1271 N N . PHE A 1 168 ? 20.369 -12.965 44.628 1.00 71.75 639 PHE A N 1
ATOM 1272 C CA . PHE A 1 168 ? 20.366 -11.646 44.004 1.00 71.96 639 PHE A CA 1
ATOM 1273 C C . PHE A 1 168 ? 20.932 -11.780 42.596 1.00 74.49 639 PHE A C 1
ATOM 1274 O O . PHE A 1 168 ? 20.254 -11.414 41.630 1.00 73.69 639 PHE A O 1
ATOM 1282 N N . LEU A 1 169 ? 22.141 -12.391 42.490 1.00 69.60 640 LEU A N 1
ATOM 1283 C CA . LEU A 1 169 ? 22.865 -12.611 41.246 1.00 68.71 640 LEU A CA 1
ATOM 1284 C C . LEU A 1 169 ? 22.089 -13.493 40.273 1.00 71.99 640 LEU A C 1
ATOM 1285 O O . LEU A 1 169 ? 22.141 -13.259 39.060 1.00 71.65 640 LEU A O 1
ATOM 1290 N N . GLY A 1 170 ? 21.331 -14.440 40.814 1.00 67.88 641 GLY A N 1
ATOM 1291 C CA . GLY A 1 170 ? 20.420 -15.289 40.053 1.00 67.15 641 GLY A CA 1
ATOM 1292 C C . GLY A 1 170 ? 19.379 -14.471 39.304 1.00 69.06 641 GLY A C 1
ATOM 1293 O O . GLY A 1 170 ? 19.101 -14.760 38.138 1.00 69.40 641 GLY A O 1
ATOM 1294 N N . TYR A 1 171 ? 18.838 -13.401 39.957 1.00 62.45 642 TYR A N 1
ATOM 1295 C CA . TYR A 1 171 ? 17.871 -12.466 39.374 1.00 60.84 642 TYR A CA 1
ATOM 1296 C C . TYR A 1 171 ? 18.528 -11.480 38.392 1.00 64.32 642 TYR A C 1
ATOM 1297 O O . TYR A 1 171 ? 17.845 -10.920 37.534 1.00 62.75 642 TYR A O 1
ATOM 1306 N N . VAL A 1 172 ? 19.850 -11.271 38.518 1.00 61.34 643 VAL A N 1
ATOM 1307 C CA . VAL A 1 172 ? 20.604 -10.389 37.628 1.00 60.61 643 VAL A CA 1
ATOM 1308 C C . VAL A 1 172 ? 20.810 -11.098 36.257 1.00 64.51 643 VAL A C 1
ATOM 1309 O O . VAL A 1 172 ? 20.784 -10.421 35.232 1.00 63.56 643 VAL A O 1
ATOM 1313 N N . CYS A 1 173 ? 20.960 -12.451 36.247 1.00 61.83 644 CYS A N 1
ATOM 1314 C CA . CYS A 1 173 ? 21.190 -13.279 35.051 1.00 62.25 644 CYS A CA 1
ATOM 1315 C C . CYS A 1 173 ? 20.266 -12.913 33.885 1.00 67.69 644 CYS A C 1
ATOM 1316 O O . CYS A 1 173 ? 20.822 -12.656 32.820 1.00 68.64 644 CYS A O 1
ATOM 1319 N N . PRO A 1 174 ? 18.902 -12.852 34.012 1.00 64.06 645 PRO A N 1
ATOM 1320 C CA . PRO A 1 174 ? 18.066 -12.519 32.833 1.00 63.71 645 PRO A CA 1
ATOM 1321 C C . PRO A 1 174 ? 18.443 -11.215 32.096 1.00 66.24 645 PRO A C 1
ATOM 1322 O O . PRO A 1 174 ? 18.340 -11.186 30.873 1.00 65.32 645 PRO A O 1
ATOM 1326 N N . PHE A 1 175 ? 18.930 -10.179 32.810 1.00 62.57 646 PHE A N 1
ATOM 1327 C CA . PHE A 1 175 ? 19.373 -8.916 32.198 1.00 62.97 646 PHE A CA 1
ATOM 1328 C C . PHE A 1 175 ? 20.535 -9.136 31.199 1.00 66.49 646 PHE A C 1
ATOM 1329 O O . PHE A 1 175 ? 20.566 -8.493 30.152 1.00 66.26 646 PHE A O 1
ATOM 1337 N N . THR A 1 176 ? 21.460 -10.061 31.517 1.00 62.97 647 THR A N 1
ATOM 1338 C CA . THR A 1 176 ? 22.624 -10.418 30.688 1.00 63.45 647 THR A CA 1
ATOM 1339 C C . THR A 1 176 ? 22.223 -11.358 29.527 1.00 68.83 647 THR A C 1
ATOM 1340 O O . THR A 1 176 ? 22.866 -11.372 28.468 1.00 70.96 647 THR A O 1
ATOM 1344 N N . LEU A 1 177 ? 21.165 -12.142 29.749 1.00 63.02 648 LEU A N 1
ATOM 1345 C CA . LEU A 1 177 ? 20.667 -13.142 28.820 1.00 62.26 648 LEU A CA 1
ATOM 1346 C C . LEU A 1 177 ? 19.724 -12.555 27.773 1.00 67.28 648 LEU A C 1
ATOM 1347 O O . LEU A 1 177 ? 19.750 -12.995 26.626 1.00 68.01 648 LEU A O 1
ATOM 1352 N N . ILE A 1 178 ? 18.886 -11.586 28.162 1.00 63.80 649 ILE A N 1
ATOM 1353 C CA . ILE A 1 178 ? 17.913 -10.947 27.267 1.00 64.09 649 ILE A CA 1
ATOM 1354 C C . ILE A 1 178 ? 18.594 -9.818 26.429 1.00 69.47 649 ILE A C 1
ATOM 1355 O O . ILE A 1 178 ? 18.170 -9.554 25.297 1.00 70.87 649 ILE A O 1
ATOM 1360 N N . ALA A 1 179 ? 19.672 -9.205 26.965 1.00 64.88 650 ALA A N 1
ATOM 1361 C CA . ALA A 1 179 ? 20.448 -8.176 26.273 1.00 63.70 650 ALA A CA 1
ATOM 1362 C C . ALA A 1 179 ? 21.009 -8.731 24.958 1.00 69.95 650 ALA A C 1
ATOM 1363 O O . ALA A 1 179 ? 21.555 -9.845 24.959 1.00 72.62 650 ALA A O 1
ATOM 1365 N N . LYS A 1 180 ? 20.844 -7.976 23.842 1.00 64.89 651 LYS A N 1
ATOM 1366 C CA . LYS A 1 180 ? 21.355 -8.301 22.507 1.00 64.95 651 LYS A CA 1
ATOM 1367 C C . LYS A 1 180 ? 22.810 -8.789 22.652 1.00 71.12 651 LYS A C 1
ATOM 1368 O O . LYS A 1 180 ? 23.609 -8.116 23.325 1.00 71.38 651 LYS A O 1
ATOM 1374 N N . PRO A 1 181 ? 23.146 -9.997 22.134 1.00 67.42 652 PRO A N 1
ATOM 1375 C CA . PRO A 1 181 ? 24.501 -10.537 22.348 1.00 67.43 652 PRO A CA 1
ATOM 1376 C C . PRO A 1 181 ? 25.641 -9.597 21.948 1.00 72.01 652 PRO A C 1
ATOM 1377 O O . PRO A 1 181 ? 25.719 -9.115 20.822 1.00 73.77 652 PRO A O 1
ATOM 1381 N N . THR A 1 182 ? 26.474 -9.281 22.936 1.00 67.49 653 THR A N 1
ATOM 1382 C CA . THR A 1 182 ? 27.710 -8.496 22.849 1.00 67.81 653 THR A CA 1
ATOM 1383 C C . THR A 1 182 ? 28.768 -9.338 23.551 1.00 73.84 653 THR A C 1
ATOM 1384 O O . THR A 1 182 ? 28.396 -10.218 24.334 1.00 74.21 653 THR A O 1
ATOM 1388 N N . THR A 1 183 ? 30.066 -9.086 23.312 1.00 70.75 654 THR A N 1
ATOM 1389 C CA . THR A 1 183 ? 31.125 -9.835 23.989 1.00 71.01 654 THR A CA 1
ATOM 1390 C C . THR A 1 183 ? 30.905 -9.783 25.513 1.00 74.30 654 THR A C 1
ATOM 1391 O O . THR A 1 183 ? 30.952 -10.832 26.163 1.00 74.03 654 THR A O 1
ATOM 1395 N N . THR A 1 184 ? 30.588 -8.579 26.054 1.00 69.99 655 THR A N 1
ATOM 1396 C CA . THR A 1 184 ? 30.363 -8.330 27.480 1.00 69.50 655 THR A CA 1
ATOM 1397 C C . THR A 1 184 ? 29.192 -9.160 28.030 1.00 73.84 655 THR A C 1
ATOM 1398 O O . THR A 1 184 ? 29.367 -9.826 29.053 1.00 74.15 655 THR A O 1
ATOM 1402 N N . SER A 1 185 ? 28.015 -9.130 27.357 1.00 69.30 656 SER A N 1
ATOM 1403 C CA . SER A 1 185 ? 26.840 -9.871 27.797 1.00 67.59 656 SER A CA 1
ATOM 1404 C C . SER A 1 185 ? 27.100 -11.383 27.752 1.00 73.01 656 SER A C 1
ATOM 1405 O O . SER A 1 185 ? 26.636 -12.088 28.646 1.00 72.53 656 SER A O 1
ATOM 1408 N N . CYS A 1 186 ? 27.881 -11.873 26.758 1.00 71.47 657 CYS A N 1
ATOM 1409 C CA . CYS A 1 186 ? 28.234 -13.296 26.624 1.00 72.07 657 CYS A CA 1
ATOM 1410 C C . CYS A 1 186 ? 29.160 -13.737 27.765 1.00 73.82 657 CYS A C 1
ATOM 1411 O O . CYS A 1 186 ? 28.970 -14.822 28.297 1.00 72.93 657 CYS A O 1
ATOM 1414 N N . TYR A 1 187 ? 30.127 -12.894 28.159 1.00 70.04 658 TYR A N 1
ATOM 1415 C CA . TYR A 1 187 ? 31.006 -13.144 29.304 1.00 70.90 658 TYR A CA 1
ATOM 1416 C C . TYR A 1 187 ? 30.187 -13.215 30.597 1.00 73.75 658 TYR A C 1
ATOM 1417 O O . TYR A 1 187 ? 30.223 -14.220 31.310 1.00 73.13 658 TYR A O 1
ATOM 1426 N N . LEU A 1 188 ? 29.447 -12.129 30.881 1.00 69.93 659 LEU A N 1
ATOM 1427 C CA . LEU A 1 188 ? 28.644 -11.963 32.078 1.00 69.90 659 LEU A CA 1
ATOM 1428 C C . LEU A 1 188 ? 27.624 -13.063 32.303 1.00 73.47 659 LEU A C 1
ATOM 1429 O O . LEU A 1 188 ? 27.512 -13.501 33.443 1.00 75.45 659 LEU A O 1
ATOM 1434 N N . GLN A 1 189 ? 26.893 -13.518 31.269 1.00 66.86 660 GLN A N 1
ATOM 1435 C CA . GLN A 1 189 ? 25.890 -14.586 31.432 1.00 65.05 660 GLN A CA 1
ATOM 1436 C C . GLN A 1 189 ? 26.545 -15.926 31.825 1.00 71.17 660 GLN A C 1
ATOM 1437 O O . GLN A 1 189 ? 26.019 -16.618 32.687 1.00 70.02 660 GLN A O 1
ATOM 1443 N N . ARG A 1 190 ? 27.717 -16.258 31.232 1.00 69.62 661 ARG A N 1
ATOM 1444 C CA . ARG A 1 190 ? 28.460 -17.493 31.507 1.00 69.92 661 ARG A CA 1
ATOM 1445 C C . ARG A 1 190 ? 28.953 -17.488 32.945 1.00 76.52 661 ARG A C 1
ATOM 1446 O O . ARG A 1 190 ? 28.847 -18.500 33.644 1.00 76.01 661 ARG A O 1
ATOM 1454 N N . LEU A 1 191 ? 29.447 -16.319 33.389 1.00 75.32 662 LEU A N 1
ATOM 1455 C CA . LEU A 1 191 ? 29.974 -16.072 34.725 1.00 75.99 662 LEU A CA 1
ATOM 1456 C C . LEU A 1 191 ? 28.861 -16.093 35.744 1.00 77.50 662 LEU A C 1
ATOM 1457 O O . LEU A 1 191 ? 28.903 -16.905 36.667 1.00 77.62 662 LEU A O 1
ATOM 1462 N N . LEU A 1 192 ? 27.833 -15.250 35.530 1.00 72.19 663 LEU A N 1
ATOM 1463 C CA . LEU A 1 192 ? 26.702 -15.066 36.428 1.00 71.18 663 LEU A CA 1
ATOM 1464 C C . LEU A 1 192 ? 25.789 -16.278 36.513 1.00 74.69 663 LEU A C 1
ATOM 1465 O O . LEU A 1 192 ? 25.387 -16.608 37.630 1.00 76.00 663 LEU A O 1
ATOM 1470 N N . VAL A 1 193 ? 25.463 -16.952 35.384 1.00 68.24 664 VAL A N 1
ATOM 1471 C CA . VAL A 1 193 ? 24.592 -18.137 35.430 1.00 66.13 664 VAL A CA 1
ATOM 1472 C C . VAL A 1 193 ? 25.286 -19.278 36.207 1.00 70.81 664 VAL A C 1
ATOM 1473 O O . VAL A 1 193 ? 24.665 -19.883 37.093 1.00 70.78 664 VAL A O 1
ATOM 1477 N N . GLY A 1 194 ? 26.562 -19.515 35.907 1.00 66.98 665 GLY A N 1
ATOM 1478 C CA . GLY A 1 194 ? 27.340 -20.544 36.576 1.00 67.95 665 GLY A CA 1
ATOM 1479 C C . GLY A 1 194 ? 27.559 -20.289 38.060 1.00 73.17 665 GLY A C 1
ATOM 1480 O O . GLY A 1 194 ? 27.304 -21.169 38.889 1.00 72.27 665 GLY A O 1
ATOM 1481 N N . LEU A 1 195 ? 28.005 -19.069 38.406 1.00 70.80 666 LEU A N 1
ATOM 1482 C CA . LEU A 1 195 ? 28.340 -18.705 39.780 1.00 70.97 666 LEU A CA 1
ATOM 1483 C C . LEU A 1 195 ? 27.149 -18.415 40.675 1.00 74.45 666 LEU A C 1
ATOM 1484 O O . LEU A 1 195 ? 27.248 -18.705 41.867 1.00 74.02 666 LEU A O 1
ATOM 1489 N N . SER A 1 196 ? 26.037 -17.858 40.134 1.00 70.45 667 SER A N 1
ATOM 1490 C CA . SER A 1 196 ? 24.837 -17.563 40.934 1.00 69.12 667 SER A CA 1
ATOM 1491 C C . SER A 1 196 ? 24.385 -18.807 41.682 1.00 74.57 667 SER A C 1
ATOM 1492 O O . SER A 1 196 ? 24.401 -18.819 42.912 1.00 75.07 667 SER A O 1
ATOM 1495 N N . SER A 1 197 ? 24.073 -19.878 40.920 1.00 71.24 668 SER A N 1
ATOM 1496 C CA . SER A 1 197 ? 23.598 -21.172 41.408 1.00 70.68 668 SER A CA 1
ATOM 1497 C C . SER A 1 197 ? 24.644 -21.855 42.285 1.00 73.21 668 SER A C 1
ATOM 1498 O O . SER A 1 197 ? 24.283 -22.398 43.327 1.00 72.97 668 SER A O 1
ATOM 1501 N N . ALA A 1 198 ? 25.936 -21.793 41.893 1.00 69.42 669 ALA A N 1
ATOM 1502 C CA . ALA A 1 198 ? 27.052 -22.359 42.657 1.00 69.78 669 ALA A CA 1
ATOM 1503 C C . ALA A 1 198 ? 27.147 -21.698 44.029 1.00 73.65 669 ALA A C 1
ATOM 1504 O O . ALA A 1 198 ? 27.344 -22.410 45.004 1.00 74.40 669 ALA A O 1
ATOM 1506 N N . MET A 1 199 ? 26.947 -20.355 44.115 1.00 69.06 670 MET A N 1
ATOM 1507 C CA . MET A 1 199 ? 26.965 -19.608 45.381 1.00 68.73 670 MET A CA 1
ATOM 1508 C C . MET A 1 199 ? 25.880 -20.131 46.323 1.00 72.47 670 MET A C 1
ATOM 1509 O O . MET A 1 199 ? 26.188 -20.405 47.486 1.00 74.52 670 MET A O 1
ATOM 1514 N N . CYS A 1 200 ? 24.641 -20.321 45.806 1.00 65.43 671 CYS A N 1
ATOM 1515 C CA . CYS A 1 200 ? 23.493 -20.850 46.538 1.00 64.80 671 CYS A CA 1
ATOM 1516 C C . CYS A 1 200 ? 23.742 -22.283 47.019 1.00 70.16 671 CYS A C 1
ATOM 1517 O O . CYS A 1 200 ? 23.545 -22.582 48.201 1.00 70.50 671 CYS A O 1
ATOM 1520 N N . TYR A 1 201 ? 24.146 -23.177 46.102 1.00 67.46 672 TYR A N 1
ATOM 1521 C CA . TYR A 1 201 ? 24.275 -24.596 46.429 1.00 68.55 672 TYR A CA 1
ATOM 1522 C C . TYR A 1 201 ? 25.604 -24.942 47.101 1.00 74.40 672 TYR A C 1
ATOM 1523 O O . TYR A 1 201 ? 25.690 -26.018 47.699 1.00 76.60 672 TYR A O 1
ATOM 1532 N N . SER A 1 202 ? 26.589 -24.021 47.115 1.00 68.61 673 SER A N 1
ATOM 1533 C CA . SER A 1 202 ? 27.819 -24.285 47.855 1.00 69.34 673 SER A CA 1
ATOM 1534 C C . SER A 1 202 ? 27.590 -23.932 49.305 1.00 73.00 673 SER A C 1
ATOM 1535 O O . SER A 1 202 ? 27.973 -24.702 50.187 1.00 74.51 673 SER A O 1
ATOM 1538 N N . ALA A 1 203 ? 26.936 -22.779 49.558 1.00 67.73 674 ALA A N 1
ATOM 1539 C CA . ALA A 1 203 ? 26.650 -22.333 50.911 1.00 68.19 674 ALA A CA 1
ATOM 1540 C C . ALA A 1 203 ? 25.608 -23.242 51.561 1.00 76.38 674 ALA A C 1
ATOM 1541 O O . ALA A 1 203 ? 25.709 -23.521 52.767 1.00 77.66 674 ALA A O 1
ATOM 1543 N N . LEU A 1 204 ? 24.660 -23.780 50.747 1.00 73.35 675 LEU A N 1
ATOM 1544 C CA . LEU A 1 204 ? 23.635 -24.697 51.244 1.00 73.20 675 LEU A CA 1
ATOM 1545 C C . LEU A 1 204 ? 24.196 -26.091 51.532 1.00 78.04 675 LEU A C 1
ATOM 1546 O O . LEU A 1 204 ? 23.851 -26.645 52.572 1.00 78.73 675 LEU A O 1
ATOM 1551 N N . VAL A 1 205 ? 25.060 -26.660 50.640 1.00 74.65 676 VAL A N 1
ATOM 1552 C CA . VAL A 1 205 ? 25.663 -27.993 50.852 1.00 75.31 676 VAL A CA 1
ATOM 1553 C C . VAL A 1 205 ? 26.546 -27.960 52.107 1.00 78.20 676 VAL A C 1
ATOM 1554 O O . VAL A 1 205 ? 26.621 -28.965 52.797 1.00 79.68 676 VAL A O 1
ATOM 1558 N N . THR A 1 206 ? 27.140 -26.804 52.430 1.00 73.18 677 THR A N 1
ATOM 1559 C CA . THR A 1 206 ? 27.952 -26.619 53.631 1.00 74.62 677 THR A CA 1
ATOM 1560 C C . THR A 1 206 ? 27.006 -26.577 54.869 1.00 77.80 677 THR A C 1
ATOM 1561 O O . THR A 1 206 ? 27.264 -27.283 55.853 1.00 78.74 677 THR A O 1
ATOM 1565 N N . LYS A 1 207 ? 25.905 -25.785 54.783 1.00 72.10 678 LYS A N 1
ATOM 1566 C CA . LYS A 1 207 ? 24.868 -25.620 55.811 1.00 71.51 678 LYS A CA 1
ATOM 1567 C C . LYS A 1 207 ? 24.228 -26.962 56.181 1.00 74.66 678 LYS A C 1
ATOM 1568 O O . LYS A 1 207 ? 24.175 -27.295 57.364 1.00 75.95 678 LYS A O 1
ATOM 1574 N N . THR A 1 208 ? 23.752 -27.719 55.168 1.00 69.41 679 THR A N 1
ATOM 1575 C CA . THR A 1 208 ? 23.089 -29.014 55.316 1.00 69.83 679 THR A CA 1
ATOM 1576 C C . THR A 1 208 ? 24.070 -30.107 55.748 1.00 74.42 679 THR A C 1
ATOM 1577 O O . THR A 1 208 ? 23.670 -30.985 56.514 1.00 75.84 679 THR A O 1
ATOM 1581 N N . ASN A 1 209 ? 25.348 -30.050 55.299 1.00 69.79 680 ASN A N 1
ATOM 1582 C CA . ASN A 1 209 ? 26.344 -31.029 55.734 1.00 71.58 680 ASN A CA 1
ATOM 1583 C C . ASN A 1 209 ? 26.517 -30.927 57.244 1.00 77.78 680 ASN A C 1
ATOM 1584 O O . ASN A 1 209 ? 26.514 -31.948 57.929 1.00 77.68 680 ASN A O 1
ATOM 1589 N N . ARG A 1 210 ? 26.632 -29.680 57.748 1.00 76.06 681 ARG A N 1
ATOM 1590 C CA . ARG A 1 210 ? 26.760 -29.323 59.158 1.00 77.88 681 ARG A CA 1
ATOM 1591 C C . ARG A 1 210 ? 25.565 -29.884 59.956 1.00 84.05 681 ARG A C 1
ATOM 1592 O O . ARG A 1 210 ? 25.795 -30.631 60.911 1.00 85.43 681 ARG A O 1
ATOM 1600 N N . ILE A 1 211 ? 24.300 -29.591 59.510 1.00 79.92 682 ILE A N 1
ATOM 1601 C CA . ILE A 1 211 ? 23.049 -30.091 60.106 1.00 80.71 682 ILE A CA 1
ATOM 1602 C C . ILE A 1 211 ? 23.101 -31.635 60.187 1.00 87.64 682 ILE A C 1
ATOM 1603 O O . ILE A 1 211 ? 22.771 -32.204 61.234 1.00 89.72 682 ILE A O 1
ATOM 1608 N N . ALA A 1 212 ? 23.513 -32.297 59.085 1.00 83.84 683 ALA A N 1
ATOM 1609 C CA . ALA A 1 212 ? 23.620 -33.748 59.013 1.00 85.34 683 ALA A CA 1
ATOM 1610 C C . ALA A 1 212 ? 24.716 -34.286 59.937 1.00 92.98 683 ALA A C 1
ATOM 1611 O O . ALA A 1 212 ? 24.522 -35.354 60.518 1.00 94.65 683 ALA A O 1
ATOM 1613 N N . ARG A 1 213 ? 25.840 -33.541 60.102 1.00 90.74 684 ARG A N 1
ATOM 1614 C CA . ARG A 1 213 ? 26.950 -33.908 60.996 1.00 93.07 684 ARG A CA 1
ATOM 1615 C C . ARG A 1 213 ? 26.524 -33.773 62.460 1.00 99.75 684 ARG A C 1
ATOM 1616 O O . ARG A 1 213 ? 26.909 -34.611 63.281 1.00 100.85 684 ARG A O 1
ATOM 1624 N N . ILE A 1 214 ? 25.714 -32.715 62.771 1.00 96.40 685 ILE A N 1
ATOM 1625 C CA . ILE A 1 214 ? 25.126 -32.400 64.081 1.00 97.76 685 ILE A CA 1
ATOM 1626 C C . ILE A 1 214 ? 24.262 -33.600 64.524 1.00 104.56 685 ILE A C 1
ATOM 1627 O O . ILE A 1 214 ? 24.292 -33.952 65.710 1.00 106.16 685 ILE A O 1
ATOM 1632 N N . LEU A 1 215 ? 23.547 -34.254 63.556 1.00 100.99 686 LEU A N 1
ATOM 1633 C CA . LEU A 1 215 ? 22.705 -35.435 63.796 1.00 102.10 686 LEU A CA 1
ATOM 1634 C C . LEU A 1 215 ? 23.556 -36.609 64.311 1.00 109.47 686 LEU A C 1
ATOM 1635 O O . LEU A 1 215 ? 24.221 -37.326 63.545 1.00 109.21 686 LEU A O 1
ATOM 1640 N N . ALA A 1 216 ? 23.568 -36.733 65.652 1.00 108.20 687 ALA A N 1
ATOM 1641 C CA . ALA A 1 216 ? 24.295 -37.731 66.434 1.00 126.94 687 ALA A CA 1
ATOM 1642 C C . ALA A 1 216 ? 23.674 -37.851 67.819 1.00 139.08 687 ALA A C 1
ATOM 1643 O O . ALA A 1 216 ? 23.336 -36.840 68.429 1.00 101.87 687 ALA A O 1
ATOM 1645 N N . ARG A 1 225 ? 35.622 -34.664 71.734 1.00 171.76 696 ARG A N 1
ATOM 1646 C CA . ARG A 1 225 ? 34.232 -34.823 71.312 1.00 169.10 696 ARG A CA 1
ATOM 1647 C C . ARG A 1 225 ? 33.729 -33.611 70.511 1.00 169.26 696 ARG A C 1
ATOM 1648 O O . ARG A 1 225 ? 32.773 -33.751 69.742 1.00 166.42 696 ARG A O 1
ATOM 1650 N N . LYS A 1 226 ? 34.372 -32.431 70.696 1.00 165.57 697 LYS A N 1
ATOM 1651 C CA . LYS A 1 226 ? 34.030 -31.167 70.029 1.00 162.49 697 LYS A CA 1
ATOM 1652 C C . LYS A 1 226 ? 34.177 -31.292 68.492 1.00 162.51 697 LYS A C 1
ATOM 1653 O O . LYS A 1 226 ? 35.283 -31.546 68.000 1.00 162.97 697 LYS A O 1
ATOM 1655 N N . PRO A 1 227 ? 33.062 -31.156 67.729 1.00 154.92 698 PRO A N 1
ATOM 1656 C CA . PRO A 1 227 ? 33.142 -31.323 66.266 1.00 151.97 698 PRO A CA 1
ATOM 1657 C C . PRO A 1 227 ? 33.856 -30.173 65.557 1.00 151.96 698 PRO A C 1
ATOM 1658 O O . PRO A 1 227 ? 33.682 -29.003 65.910 1.00 151.06 698 PRO A O 1
ATOM 1662 N N . ARG A 1 228 ? 34.658 -30.530 64.545 1.00 145.90 699 ARG A N 1
ATOM 1663 C CA . ARG A 1 228 ? 35.469 -29.606 63.754 1.00 143.78 699 ARG A CA 1
ATOM 1664 C C . ARG A 1 228 ? 34.700 -29.061 62.550 1.00 141.47 699 ARG A C 1
ATOM 1665 O O . ARG A 1 228 ? 33.661 -29.611 62.181 1.00 139.21 699 ARG A O 1
ATOM 1669 N N . PHE A 1 229 ? 35.218 -27.955 61.956 1.00 135.29 700 PHE A N 1
ATOM 1670 C CA . PHE A 1 229 ? 34.712 -27.241 60.769 1.00 131.55 700 PHE A CA 1
ATOM 1671 C C . PHE A 1 229 ? 33.266 -26.724 60.970 1.00 130.88 700 PHE A C 1
ATOM 1672 O O . PHE A 1 229 ? 32.536 -26.490 59.997 1.00 128.56 700 PHE A O 1
ATOM 1680 N N . MET A 1 230 ? 32.898 -26.490 62.247 1.00 126.04 701 MET A N 1
ATOM 1681 C CA . MET A 1 230 ? 31.587 -26.020 62.694 1.00 123.50 701 MET A CA 1
ATOM 1682 C C . MET A 1 230 ? 31.530 -24.484 62.754 1.00 124.39 701 MET A C 1
ATOM 1683 O O . MET A 1 230 ? 30.449 -23.917 62.611 1.00 122.33 701 MET A O 1
ATOM 1688 N N . SER A 1 231 ? 32.695 -23.824 62.927 1.00 120.94 702 SER A N 1
ATOM 1689 C CA . SER A 1 231 ? 32.908 -22.368 63.011 1.00 120.19 702 SER A CA 1
ATOM 1690 C C . SER A 1 231 ? 32.286 -21.583 61.831 1.00 121.08 702 SER A C 1
ATOM 1691 O O . SER A 1 231 ? 32.066 -22.160 60.767 1.00 119.56 702 SER A O 1
ATOM 1694 N N . ALA A 1 232 ? 32.071 -20.251 62.015 1.00 116.08 703 ALA A N 1
ATOM 1695 C CA . ALA A 1 232 ? 31.535 -19.335 60.993 1.00 112.88 703 ALA A CA 1
ATOM 1696 C C . ALA A 1 232 ? 32.560 -19.100 59.888 1.00 115.14 703 ALA A C 1
ATOM 1697 O O . ALA A 1 232 ? 32.190 -18.924 58.726 1.00 112.43 703 ALA A O 1
ATOM 1699 N N . TRP A 1 233 ? 33.853 -19.100 60.254 1.00 113.19 704 TRP A N 1
ATOM 1700 C CA . TRP A 1 233 ? 34.941 -18.950 59.301 1.00 112.83 704 TRP A CA 1
ATOM 1701 C C . TRP A 1 233 ? 35.125 -20.235 58.499 1.00 108.97 704 TRP A C 1
ATOM 1702 O O . TRP A 1 233 ? 35.243 -20.163 57.275 1.00 107.14 704 TRP A O 1
ATOM 1713 N N . ALA A 1 234 ? 35.105 -21.405 59.173 1.00 101.47 705 ALA A N 1
ATOM 1714 C CA . ALA A 1 234 ? 35.236 -22.712 58.525 1.00 99.21 705 ALA A CA 1
ATOM 1715 C C . ALA A 1 234 ? 34.164 -22.894 57.450 1.00 96.91 705 ALA A C 1
ATOM 1716 O O . ALA A 1 234 ? 34.492 -23.312 56.342 1.00 94.40 705 ALA A O 1
ATOM 1718 N N . GLN A 1 235 ? 32.908 -22.502 57.757 1.00 91.26 706 GLN A N 1
ATOM 1719 C CA . GLN A 1 235 ? 31.765 -22.594 56.849 1.00 88.61 706 GLN A CA 1
ATOM 1720 C C . GLN A 1 235 ? 31.977 -21.738 55.593 1.00 90.09 706 GLN A C 1
ATOM 1721 O O . GLN A 1 235 ? 31.807 -22.236 54.476 1.00 88.38 706 GLN A O 1
ATOM 1727 N N . VAL A 1 236 ? 32.388 -20.473 55.779 1.00 86.08 707 VAL A N 1
ATOM 1728 C CA . VAL A 1 236 ? 32.668 -19.521 54.708 1.00 84.63 707 VAL A CA 1
ATOM 1729 C C . VAL A 1 236 ? 33.828 -20.047 53.856 1.00 86.07 707 VAL A C 1
ATOM 1730 O O . VAL A 1 236 ? 33.677 -20.096 52.641 1.00 83.77 707 VAL A O 1
ATOM 1734 N N . ILE A 1 237 ? 34.942 -20.498 54.482 1.00 83.40 708 ILE A N 1
ATOM 1735 C CA . ILE A 1 237 ? 36.099 -21.063 53.763 1.00 83.38 708 ILE A CA 1
ATOM 1736 C C . ILE A 1 237 ? 35.649 -22.292 52.907 1.00 84.48 708 ILE A C 1
ATOM 1737 O O . ILE A 1 237 ? 35.915 -22.306 51.702 1.00 83.47 708 ILE A O 1
ATOM 1742 N N . ILE A 1 238 ? 34.927 -23.269 53.515 1.00 78.88 709 ILE A N 1
ATOM 1743 C CA . ILE A 1 238 ? 34.442 -24.466 52.816 1.00 76.98 709 ILE A CA 1
ATOM 1744 C C . ILE A 1 238 ? 33.569 -24.048 51.619 1.00 78.06 709 ILE A C 1
ATOM 1745 O O . ILE A 1 238 ? 33.784 -24.548 50.510 1.00 78.38 709 ILE A O 1
ATOM 1750 N N . ALA A 1 239 ? 32.636 -23.116 51.829 1.00 71.67 710 ALA A N 1
ATOM 1751 C CA . ALA A 1 239 ? 31.769 -22.630 50.762 1.00 69.60 710 ALA A CA 1
ATOM 1752 C C . ALA A 1 239 ? 32.582 -21.959 49.659 1.00 75.31 710 ALA A C 1
ATOM 1753 O O . ALA A 1 239 ? 32.340 -22.227 48.486 1.00 74.39 710 ALA A O 1
ATOM 1755 N N . SER A 1 240 ? 33.593 -21.152 50.043 1.00 74.40 711 SER A N 1
ATOM 1756 C CA . SER A 1 240 ? 34.475 -20.412 49.136 1.00 74.67 711 SER A CA 1
ATOM 1757 C C . SER A 1 240 ? 35.295 -21.340 48.246 1.00 79.03 711 SER A C 1
ATOM 1758 O O . SER A 1 240 ? 35.441 -21.045 47.063 1.00 79.42 711 SER A O 1
ATOM 1761 N N . ILE A 1 241 ? 35.797 -22.461 48.784 1.00 75.80 712 ILE A N 1
ATOM 1762 C CA . ILE A 1 241 ? 36.553 -23.441 47.997 1.00 76.23 712 ILE A CA 1
ATOM 1763 C C . ILE A 1 241 ? 35.618 -24.062 46.941 1.00 79.51 712 ILE A C 1
ATOM 1764 O O . ILE A 1 241 ? 35.995 -24.152 45.775 1.00 79.58 712 ILE A O 1
ATOM 1769 N N . LEU A 1 242 ? 34.391 -24.432 47.336 1.00 75.12 713 LEU A N 1
ATOM 1770 C CA . LEU A 1 242 ? 33.418 -25.027 46.425 1.00 73.73 713 LEU A CA 1
ATOM 1771 C C . LEU A 1 242 ? 33.011 -24.053 45.318 1.00 77.90 713 LEU A C 1
ATOM 1772 O O . LEU A 1 242 ? 32.880 -24.482 44.174 1.00 77.98 713 LEU A O 1
ATOM 1777 N N . ILE A 1 243 ? 32.858 -22.743 45.638 1.00 73.90 714 ILE A N 1
ATOM 1778 C CA . ILE A 1 243 ? 32.496 -21.709 44.655 1.00 72.12 714 ILE A CA 1
ATOM 1779 C C . ILE A 1 243 ? 33.664 -21.534 43.679 1.00 76.57 714 ILE A C 1
ATOM 1780 O O . ILE A 1 243 ? 33.442 -21.495 42.466 1.00 74.63 714 ILE A O 1
ATOM 1785 N N . SER A 1 244 ? 34.906 -21.493 44.211 1.00 75.39 715 SER A N 1
ATOM 1786 C CA . SER A 1 244 ? 36.141 -21.329 43.438 1.00 76.10 715 SER A CA 1
ATOM 1787 C C . SER A 1 244 ? 36.354 -22.481 42.433 1.00 80.30 715 SER A C 1
ATOM 1788 O O . SER A 1 244 ? 37.003 -22.257 41.410 1.00 81.14 715 SER A O 1
ATOM 1791 N N . VAL A 1 245 ? 35.776 -23.681 42.690 1.00 75.38 716 VAL A N 1
ATOM 1792 C CA . VAL A 1 245 ? 35.826 -24.796 41.734 1.00 75.63 716 VAL A CA 1
ATOM 1793 C C . VAL A 1 245 ? 35.027 -24.361 40.487 1.00 79.84 716 VAL A C 1
ATOM 1794 O O . VAL A 1 245 ? 35.531 -24.492 39.373 1.00 80.59 716 VAL A O 1
ATOM 1798 N N . GLN A 1 246 ? 33.824 -23.771 40.688 1.00 75.17 717 GLN A N 1
ATOM 1799 C CA . GLN A 1 246 ? 32.985 -23.280 39.598 1.00 74.14 717 GLN A CA 1
ATOM 1800 C C . GLN A 1 246 ? 33.640 -22.090 38.916 1.00 79.30 717 GLN A C 1
ATOM 1801 O O . GLN A 1 246 ? 33.687 -22.065 37.688 1.00 79.37 717 GLN A O 1
ATOM 1807 N N . LEU A 1 247 ? 34.178 -21.133 39.697 1.00 76.12 718 LEU A N 1
ATOM 1808 C CA . LEU A 1 247 ? 34.891 -19.971 39.162 1.00 75.93 718 LEU A CA 1
ATOM 1809 C C . LEU A 1 247 ? 36.059 -20.428 38.265 1.00 82.11 718 LEU A C 1
ATOM 1810 O O . LEU A 1 247 ? 36.198 -19.916 37.160 1.00 81.67 718 LEU A O 1
ATOM 1815 N N . THR A 1 248 ? 36.857 -21.418 38.720 1.00 80.62 719 THR A N 1
ATOM 1816 C CA . THR A 1 248 ? 37.973 -21.985 37.947 1.00 82.18 719 THR A CA 1
ATOM 1817 C C . THR A 1 248 ? 37.440 -22.625 36.659 1.00 85.25 719 THR A C 1
ATOM 1818 O O . THR A 1 248 ? 37.924 -22.301 35.584 1.00 85.40 719 THR A O 1
ATOM 1822 N N . LEU A 1 249 ? 36.424 -23.493 36.778 1.00 81.09 720 LEU A N 1
ATOM 1823 C CA . LEU A 1 249 ? 35.788 -24.200 35.671 1.00 80.68 720 LEU A CA 1
ATOM 1824 C C . LEU A 1 249 ? 35.223 -23.240 34.606 1.00 82.46 720 LEU A C 1
ATOM 1825 O O . LEU A 1 249 ? 35.495 -23.442 33.423 1.00 83.22 720 LEU A O 1
ATOM 1830 N N . VAL A 1 250 ? 34.458 -22.212 35.027 1.00 75.57 721 VAL A N 1
ATOM 1831 C CA . VAL A 1 250 ? 33.826 -21.239 34.136 1.00 73.79 721 VAL A CA 1
ATOM 1832 C C . VAL A 1 250 ? 34.885 -20.327 33.464 1.00 79.62 721 VAL A C 1
ATOM 1833 O O . VAL A 1 250 ? 34.857 -20.165 32.237 1.00 80.40 721 VAL A O 1
ATOM 1837 N N . VAL A 1 251 ? 35.815 -19.759 34.255 1.00 76.13 722 VAL A N 1
ATOM 1838 C CA . VAL A 1 251 ? 36.852 -18.863 33.736 1.00 76.30 722 VAL A CA 1
ATOM 1839 C C . VAL A 1 251 ? 37.760 -19.622 32.754 1.00 79.56 722 VAL A C 1
ATOM 1840 O O . VAL A 1 251 ? 37.975 -19.103 31.666 1.00 78.87 722 VAL A O 1
ATOM 1844 N N . THR A 1 252 ? 38.207 -20.856 33.082 1.00 76.68 723 THR A N 1
ATOM 1845 C CA . THR A 1 252 ? 39.057 -21.685 32.192 1.00 78.17 723 THR A CA 1
ATOM 1846 C C . THR A 1 252 ? 38.358 -21.901 30.835 1.00 80.11 723 THR A C 1
ATOM 1847 O O . THR A 1 252 ? 39.010 -21.785 29.794 1.00 79.63 723 THR A O 1
ATOM 1851 N N . LEU A 1 253 ? 37.027 -22.163 30.862 1.00 74.27 724 LEU A N 1
ATOM 1852 C CA . LEU A 1 253 ? 36.213 -22.332 29.666 1.00 73.03 724 LEU A CA 1
ATOM 1853 C C . LEU A 1 253 ? 36.096 -21.006 28.915 1.00 76.79 724 LEU A C 1
ATOM 1854 O O . LEU A 1 253 ? 36.165 -21.015 27.693 1.00 76.38 724 LEU A O 1
ATOM 1859 N N . ILE A 1 254 ? 35.943 -19.869 29.637 1.00 73.87 725 ILE A N 1
ATOM 1860 C CA . ILE A 1 254 ? 35.877 -18.524 29.042 1.00 74.18 725 ILE A CA 1
ATOM 1861 C C . ILE A 1 254 ? 37.242 -18.223 28.337 1.00 83.57 725 ILE A C 1
ATOM 1862 O O . ILE A 1 254 ? 37.269 -17.525 27.323 1.00 83.38 725 ILE A O 1
ATOM 1867 N N . ILE A 1 255 ? 38.354 -18.779 28.868 1.00 83.66 726 ILE A N 1
ATOM 1868 C CA . ILE A 1 255 ? 39.693 -18.599 28.313 1.00 87.11 726 ILE A CA 1
ATOM 1869 C C . ILE A 1 255 ? 39.873 -19.480 27.061 1.00 96.00 726 ILE A C 1
ATOM 1870 O O . ILE A 1 255 ? 40.316 -18.961 26.030 1.00 97.39 726 ILE A O 1
ATOM 1875 N N . MET A 1 256 ? 39.563 -20.799 27.143 1.00 93.83 727 MET A N 1
ATOM 1876 C CA . MET A 1 256 ? 39.783 -21.682 25.992 1.00 95.20 727 MET A CA 1
ATOM 1877 C C . MET A 1 256 ? 38.671 -21.557 24.947 1.00 94.85 727 MET A C 1
ATOM 1878 O O . MET A 1 256 ? 38.883 -21.931 23.796 1.00 96.05 727 MET A O 1
ATOM 1883 N N . GLU A 1 257 ? 37.525 -20.993 25.326 1.00 86.59 728 GLU A N 1
ATOM 1884 C CA . GLU A 1 257 ? 36.406 -20.776 24.420 1.00 84.61 728 GLU A CA 1
ATOM 1885 C C . GLU A 1 257 ? 35.902 -19.332 24.639 1.00 88.41 728 GLU A C 1
ATOM 1886 O O . GLU A 1 257 ? 34.826 -19.143 25.234 1.00 87.66 728 GLU A O 1
ATOM 1892 N N . PRO A 1 258 ? 36.694 -18.299 24.213 1.00 84.45 729 PRO A N 1
ATOM 1893 C CA . PRO A 1 258 ? 36.304 -16.898 24.483 1.00 82.30 729 PRO A CA 1
ATOM 1894 C C . PRO A 1 258 ? 34.881 -16.511 24.044 1.00 83.37 729 PRO A C 1
ATOM 1895 O O . PRO A 1 258 ? 34.473 -16.810 22.922 1.00 81.65 729 PRO A O 1
ATOM 1899 N N . PRO A 1 259 ? 34.119 -15.864 24.968 1.00 79.99 730 PRO A N 1
ATOM 1900 C CA . PRO A 1 259 ? 32.726 -15.463 24.664 1.00 78.68 730 PRO A CA 1
ATOM 1901 C C . PRO A 1 259 ? 32.625 -14.424 23.553 1.00 85.04 730 PRO A C 1
ATOM 1902 O O . PRO A 1 259 ? 33.330 -13.411 23.553 1.00 86.34 730 PRO A O 1
ATOM 1906 N N . MET A 1 260 ? 31.739 -14.691 22.600 1.00 82.24 731 MET A N 1
ATOM 1907 C CA . MET A 1 260 ? 31.519 -13.857 21.426 1.00 83.07 731 MET A CA 1
ATOM 1908 C C . MET A 1 260 ? 30.088 -13.914 20.912 1.00 83.74 731 MET A C 1
ATOM 1909 O O . MET A 1 260 ? 29.510 -15.003 20.893 1.00 82.83 731 MET A O 1
ATOM 1914 N N . PRO A 1 261 ? 29.518 -12.812 20.376 1.00 78.87 732 PRO A N 1
ATOM 1915 C CA . PRO A 1 261 ? 28.212 -12.931 19.707 1.00 77.77 732 PRO A CA 1
ATOM 1916 C C . PRO A 1 261 ? 28.432 -13.499 18.294 1.00 83.85 732 PRO A C 1
ATOM 1917 O O . PRO A 1 261 ? 29.320 -13.024 17.577 1.00 85.55 732 PRO A O 1
ATOM 1921 N N . ILE A 1 262 ? 27.717 -14.562 17.919 1.00 80.19 733 ILE A N 1
ATOM 1922 C CA . ILE A 1 262 ? 27.894 -15.161 16.593 1.00 81.92 733 ILE A CA 1
ATOM 1923 C C . ILE A 1 262 ? 26.532 -15.419 15.945 1.00 86.71 733 ILE A C 1
ATOM 1924 O O . ILE A 1 262 ? 25.520 -15.521 16.644 1.00 85.07 733 ILE A O 1
ATOM 1929 N N . LEU A 1 263 ? 26.526 -15.543 14.603 1.00 85.42 734 LEU A N 1
ATOM 1930 C CA . LEU A 1 263 ? 25.330 -15.807 13.813 1.00 85.64 734 LEU A CA 1
ATOM 1931 C C . LEU A 1 263 ? 25.096 -17.311 13.686 1.00 92.71 734 LEU A C 1
ATOM 1932 O O . LEU A 1 263 ? 25.927 -18.028 13.130 1.00 93.89 734 LEU A O 1
ATOM 1937 N N . SER A 1 264 ? 23.981 -17.778 14.247 1.00 90.53 735 SER A N 1
ATOM 1938 C CA . SER A 1 264 ? 23.551 -19.171 14.193 1.00 92.17 735 SER A CA 1
ATOM 1939 C C . SER A 1 264 ? 22.517 -19.344 13.087 1.00 100.52 735 SER A C 1
ATOM 1940 O O . SER A 1 264 ? 21.700 -18.445 12.844 1.00 99.60 735 SER A O 1
ATOM 1943 N N . TYR A 1 265 ? 22.530 -20.520 12.438 1.00 100.63 736 TYR A N 1
ATOM 1944 C CA . TYR A 1 265 ? 21.618 -20.833 11.343 1.00 102.17 736 TYR A CA 1
ATOM 1945 C C . TYR A 1 265 ? 20.810 -22.130 11.646 1.00 110.19 736 TYR A C 1
ATOM 1946 O O . TYR A 1 265 ? 20.915 -23.089 10.871 1.00 111.18 736 TYR A O 1
ATOM 1955 N N . PRO A 1 266 ? 20.008 -22.196 12.759 1.00 108.87 737 PRO A N 1
ATOM 1956 C CA . PRO A 1 266 ? 19.181 -23.396 12.998 1.00 110.07 737 PRO A CA 1
ATOM 1957 C C . PRO A 1 266 ? 17.992 -23.417 12.025 1.00 117.55 737 PRO A C 1
ATOM 1958 O O . PRO A 1 266 ? 17.744 -24.453 11.404 1.00 119.71 737 PRO A O 1
ATOM 1962 N N . SER A 1 267 ? 17.311 -22.249 11.838 1.00 113.54 738 SER A N 1
ATOM 1963 C CA . SER A 1 267 ? 16.210 -22.042 10.893 1.00 114.06 738 SER A CA 1
ATOM 1964 C C . SER A 1 267 ? 16.776 -21.873 9.478 1.00 119.54 738 SER A C 1
ATOM 1965 O O . SER A 1 267 ? 17.829 -21.246 9.318 1.00 118.72 738 SER A O 1
ATOM 1967 N N . ILE A 1 268 ? 16.089 -22.442 8.458 1.00 118.00 739 ILE A N 1
ATOM 1968 C CA . ILE A 1 268 ? 16.517 -22.398 7.054 1.00 119.49 739 ILE A CA 1
ATOM 1969 C C . ILE A 1 268 ? 16.459 -20.975 6.479 1.00 122.64 739 ILE A C 1
ATOM 1970 O O . ILE A 1 268 ? 17.241 -20.656 5.581 1.00 123.70 739 ILE A O 1
ATOM 1972 N N . LYS A 1 269 ? 15.547 -20.126 6.994 1.00 116.84 740 LYS A N 1
ATOM 1973 C CA . LYS A 1 269 ? 15.379 -18.758 6.504 1.00 116.33 740 LYS A CA 1
ATOM 1974 C C . LYS A 1 269 ? 15.833 -17.677 7.509 1.00 117.25 740 LYS A C 1
ATOM 1975 O O . LYS A 1 269 ? 16.314 -16.625 7.077 1.00 117.17 740 LYS A O 1
ATOM 1977 N N . GLU A 1 270 ? 15.662 -17.920 8.828 1.00 110.36 741 GLU A N 1
ATOM 1978 C CA . GLU A 1 270 ? 16.008 -16.961 9.878 1.00 107.26 741 GLU A CA 1
ATOM 1979 C C . GLU A 1 270 ? 17.441 -17.153 10.384 1.00 107.97 741 GLU A C 1
ATOM 1980 O O . GLU A 1 270 ? 17.869 -18.283 10.644 1.00 108.14 741 GLU A O 1
ATOM 1986 N N . VAL A 1 271 ? 18.181 -16.031 10.483 1.00 101.21 742 VAL A N 1
ATOM 1987 C CA . VAL A 1 271 ? 19.557 -15.944 10.998 1.00 98.30 742 VAL A CA 1
ATOM 1988 C C . VAL A 1 271 ? 19.441 -15.430 12.442 1.00 95.18 742 VAL A C 1
ATOM 1989 O O . VAL A 1 271 ? 18.724 -14.461 12.683 1.00 93.06 742 VAL A O 1
ATOM 1993 N N . TYR A 1 272 ? 20.088 -16.098 13.397 1.00 88.71 743 TYR A N 1
ATOM 1994 C CA . TYR A 1 272 ? 19.986 -15.703 14.799 1.00 86.10 743 TYR A CA 1
ATOM 1995 C C . TYR A 1 272 ? 21.295 -15.155 15.363 1.00 85.07 743 TYR A C 1
ATOM 1996 O O . TYR A 1 272 ? 22.352 -15.745 15.166 1.00 85.50 743 TYR A O 1
ATOM 2005 N N . LEU A 1 273 ? 21.215 -14.057 16.101 1.00 76.74 744 LEU A N 1
ATOM 2006 C CA . LEU A 1 273 ? 22.377 -13.530 16.791 1.00 75.21 744 LEU A CA 1
ATOM 2007 C C . LEU A 1 273 ? 22.340 -14.091 18.200 1.00 77.62 744 LEU A C 1
ATOM 2008 O O . LEU A 1 273 ? 21.401 -13.824 18.957 1.00 75.80 744 LEU A O 1
ATOM 2013 N N . ILE A 1 274 ? 23.332 -14.911 18.533 1.00 74.77 745 ILE A N 1
ATOM 2014 C CA . ILE A 1 274 ? 23.416 -15.549 19.846 1.00 73.91 745 ILE A CA 1
ATOM 2015 C C . ILE A 1 274 ? 24.861 -15.556 20.341 1.00 77.53 745 ILE A C 1
ATOM 2016 O O . ILE A 1 274 ? 25.780 -15.208 19.605 1.00 77.34 745 ILE A O 1
ATOM 2021 N N . CYS A 1 275 ? 25.055 -15.986 21.579 1.00 74.22 746 CYS A N 1
ATOM 2022 C CA . CYS A 1 275 ? 26.383 -16.136 22.135 1.00 74.77 746 CYS A CA 1
ATOM 2023 C C . CYS A 1 275 ? 26.989 -17.475 21.670 1.00 78.82 746 CYS A C 1
ATOM 2024 O O . CYS A 1 275 ? 26.266 -18.459 21.537 1.00 77.33 746 CYS A O 1
ATOM 2027 N N . ASN A 1 276 ? 28.311 -17.495 21.404 1.00 77.45 747 ASN A N 1
ATOM 2028 C CA . ASN A 1 276 ? 29.029 -18.660 20.880 1.00 79.49 747 ASN A CA 1
ATOM 2029 C C . ASN A 1 276 ? 29.297 -19.785 21.918 1.00 85.25 747 ASN A C 1
ATOM 2030 O O . ASN A 1 276 ? 30.059 -20.712 21.611 1.00 86.55 747 ASN A O 1
ATOM 2035 N N . THR A 1 277 ? 28.646 -19.726 23.107 1.00 81.15 748 THR A N 1
ATOM 2036 C CA . THR A 1 277 ? 28.762 -20.709 24.198 1.00 80.80 748 THR A CA 1
ATOM 2037 C C . THR A 1 277 ? 28.497 -22.142 23.673 1.00 85.22 748 THR A C 1
ATOM 2038 O O . THR A 1 277 ? 27.427 -22.407 23.109 1.00 85.84 748 THR A O 1
ATOM 2042 N N . SER A 1 278 ? 29.498 -23.041 23.845 1.00 80.23 749 SER A N 1
ATOM 2043 C CA . SER A 1 278 ? 29.468 -24.449 23.427 1.00 79.74 749 SER A CA 1
ATOM 2044 C C . SER A 1 278 ? 28.659 -25.313 24.396 1.00 81.53 749 SER A C 1
ATOM 2045 O O . SER A 1 278 ? 28.383 -24.852 25.504 1.00 80.64 749 SER A O 1
ATOM 2048 N N . ASN A 1 279 ? 28.337 -26.587 24.017 1.00 77.70 750 ASN A N 1
ATOM 2049 C CA . ASN A 1 279 ? 27.648 -27.549 24.898 1.00 76.71 750 ASN A CA 1
ATOM 2050 C C . ASN A 1 279 ? 28.466 -27.747 26.168 1.00 81.14 750 ASN A C 1
ATOM 2051 O O . ASN A 1 279 ? 27.904 -27.765 27.258 1.00 79.65 750 ASN A O 1
ATOM 2056 N N . LEU A 1 280 ? 29.805 -27.830 26.025 1.00 79.04 751 LEU A N 1
ATOM 2057 C CA . LEU A 1 280 ? 30.750 -27.968 27.128 1.00 79.30 751 LEU A CA 1
ATOM 2058 C C . LEU A 1 280 ? 30.644 -26.772 28.056 1.00 81.83 751 LEU A C 1
ATOM 2059 O O . LEU A 1 280 ? 30.556 -26.953 29.273 1.00 81.22 751 LEU A O 1
ATOM 2064 N N . GLY A 1 281 ? 30.588 -25.575 27.463 1.00 77.30 752 GLY A N 1
ATOM 2065 C CA . GLY A 1 281 ? 30.456 -24.316 28.185 1.00 75.37 752 GLY A CA 1
ATOM 2066 C C . GLY A 1 281 ? 29.235 -24.252 29.085 1.00 77.31 752 GLY A C 1
ATOM 2067 O O . GLY A 1 281 ? 29.214 -23.450 30.019 1.00 76.40 752 GLY A O 1
ATOM 2068 N N . VAL A 1 282 ? 28.214 -25.111 28.816 1.00 72.89 753 VAL A N 1
ATOM 2069 C CA . VAL A 1 282 ? 26.969 -25.223 29.591 1.00 71.37 753 VAL A CA 1
ATOM 2070 C C . VAL A 1 282 ? 27.009 -26.499 30.478 1.00 78.20 753 VAL A C 1
ATOM 2071 O O . VAL A 1 282 ? 26.747 -26.408 31.678 1.00 77.01 753 VAL A O 1
ATOM 2075 N N . VAL A 1 283 ? 27.332 -27.670 29.885 1.00 76.55 754 VAL A N 1
ATOM 2076 C CA . VAL A 1 283 ? 27.342 -28.961 30.579 1.00 77.41 754 VAL A CA 1
ATOM 2077 C C . VAL A 1 283 ? 28.356 -28.982 31.730 1.00 80.55 754 VAL A C 1
ATOM 2078 O O . VAL A 1 283 ? 27.991 -29.458 32.810 1.00 81.41 754 VAL A O 1
ATOM 2082 N N . ALA A 1 284 ? 29.602 -28.500 31.521 1.00 74.62 755 ALA A N 1
ATOM 2083 C CA . ALA A 1 284 ? 30.585 -28.543 32.600 1.00 74.16 755 ALA A CA 1
ATOM 2084 C C . ALA A 1 284 ? 30.087 -27.747 33.829 1.00 77.47 755 ALA A C 1
ATOM 2085 O O . ALA A 1 284 ? 29.875 -28.404 34.846 1.00 77.86 755 ALA A O 1
ATOM 2087 N N . PRO A 1 285 ? 29.752 -26.428 33.782 1.00 73.14 756 PRO A N 1
ATOM 2088 C CA . PRO A 1 285 ? 29.246 -25.771 35.004 1.00 72.40 756 PRO A CA 1
ATOM 2089 C C . PRO A 1 285 ? 27.871 -26.275 35.490 1.00 76.10 756 PRO A C 1
ATOM 2090 O O . PRO A 1 285 ? 27.602 -26.196 36.691 1.00 75.32 756 PRO A O 1
ATOM 2094 N N . LEU A 1 286 ? 27.002 -26.780 34.578 1.00 72.83 757 LEU A N 1
ATOM 2095 C CA . LEU A 1 286 ? 25.671 -27.313 34.921 1.00 71.77 757 LEU A CA 1
ATOM 2096 C C . LEU A 1 286 ? 25.823 -28.599 35.722 1.00 79.78 757 LEU A C 1
ATOM 2097 O O . LEU A 1 286 ? 25.116 -28.784 36.715 1.00 80.62 757 LEU A O 1
ATOM 2102 N N . GLY A 1 287 ? 26.758 -29.451 35.290 1.00 78.16 758 GLY A N 1
ATOM 2103 C CA . GLY A 1 287 ? 27.089 -30.722 35.920 1.00 79.24 758 GLY A CA 1
ATOM 2104 C C . GLY A 1 287 ? 27.632 -30.530 37.314 1.00 83.24 758 GLY A C 1
ATOM 2105 O O . GLY A 1 287 ? 27.307 -31.316 38.207 1.00 84.96 758 GLY A O 1
ATOM 2106 N N . TYR A 1 288 ? 28.441 -29.469 37.519 1.00 77.28 759 TYR A N 1
ATOM 2107 C CA . TYR A 1 288 ? 28.986 -29.144 38.833 1.00 76.10 759 TYR A CA 1
ATOM 2108 C C . TYR A 1 288 ? 27.851 -28.622 39.727 1.00 75.89 759 TYR A C 1
ATOM 2109 O O . TYR A 1 288 ? 27.700 -29.083 40.850 1.00 75.47 759 TYR A O 1
ATOM 2118 N N . ASN A 1 289 ? 27.010 -27.738 39.209 1.00 70.81 760 ASN A N 1
ATOM 2119 C CA . ASN A 1 289 ? 25.856 -27.253 39.976 1.00 69.46 760 ASN A CA 1
ATOM 2120 C C . ASN A 1 289 ? 24.938 -28.419 40.345 1.00 75.53 760 ASN A C 1
ATOM 2121 O O . ASN A 1 289 ? 24.511 -28.493 41.493 1.00 75.96 760 ASN A O 1
ATOM 2126 N N . GLY A 1 290 ? 24.757 -29.364 39.411 1.00 72.90 761 GLY A N 1
ATOM 2127 C CA . GLY A 1 290 ? 23.986 -30.593 39.597 1.00 72.99 761 GLY A CA 1
ATOM 2128 C C . GLY A 1 290 ? 24.568 -31.486 40.673 1.00 77.84 761 GLY A C 1
ATOM 2129 O O . GLY A 1 290 ? 23.825 -32.089 41.449 1.00 76.24 761 GLY A O 1
ATOM 2130 N N . LEU A 1 291 ? 25.911 -31.543 40.743 1.00 76.77 762 LEU A N 1
ATOM 2131 C CA . LEU A 1 291 ? 26.654 -32.271 41.768 1.00 78.85 762 LEU A CA 1
ATOM 2132 C C . LEU A 1 291 ? 26.378 -31.653 43.140 1.00 83.10 762 LEU A C 1
ATOM 2133 O O . LEU A 1 291 ? 26.149 -32.384 44.100 1.00 84.18 762 LEU A O 1
ATOM 2138 N N . LEU A 1 292 ? 26.357 -30.293 43.200 1.00 78.09 763 LEU A N 1
ATOM 2139 C CA . LEU A 1 292 ? 26.098 -29.491 44.394 1.00 77.28 763 LEU A CA 1
ATOM 2140 C C . LEU A 1 292 ? 24.673 -29.685 44.878 1.00 81.82 763 LEU A C 1
ATOM 2141 O O . LEU A 1 292 ? 24.471 -29.853 46.081 1.00 82.46 763 LEU A O 1
ATOM 2146 N N . ILE A 1 293 ? 23.691 -29.677 43.945 1.00 77.78 764 ILE A N 1
ATOM 2147 C CA . ILE A 1 293 ? 22.257 -29.871 44.216 1.00 76.84 764 ILE A CA 1
ATOM 2148 C C . ILE A 1 293 ? 22.042 -31.308 44.737 1.00 83.90 764 ILE A C 1
ATOM 2149 O O . ILE A 1 293 ? 21.370 -31.490 45.746 1.00 84.29 764 ILE A O 1
ATOM 2154 N N . MET A 1 294 ? 22.635 -32.312 44.065 1.00 82.83 765 MET A N 1
ATOM 2155 C CA . MET A 1 294 ? 22.526 -33.725 44.442 1.00 84.60 765 MET A CA 1
ATOM 2156 C C . MET A 1 294 ? 23.078 -33.959 45.846 1.00 88.00 765 MET A C 1
ATOM 2157 O O . MET A 1 294 ? 22.470 -34.707 46.605 1.00 89.14 765 MET A O 1
ATOM 2162 N N . SER A 1 295 ? 24.208 -33.306 46.192 1.00 83.06 766 SER A N 1
ATOM 2163 C CA . SER A 1 295 ? 24.840 -33.385 47.506 1.00 83.55 766 SER A CA 1
ATOM 2164 C C . SER A 1 295 ? 23.950 -32.733 48.563 1.00 87.91 766 SER A C 1
ATOM 2165 O O . SER A 1 295 ? 23.742 -33.321 49.624 1.00 89.05 766 SER A O 1
ATOM 2168 N N . CYS A 1 296 ? 23.388 -31.548 48.238 1.00 83.42 767 CYS A N 1
ATOM 2169 C CA . CYS A 1 296 ? 22.464 -30.750 49.047 1.00 83.60 767 CYS A CA 1
ATOM 2170 C C . CYS A 1 296 ? 21.260 -31.560 49.445 1.00 85.69 767 CYS A C 1
ATOM 2171 O O . CYS A 1 296 ? 20.947 -31.621 50.622 1.00 85.86 767 CYS A O 1
ATOM 2174 N N . THR A 1 297 ? 20.561 -32.135 48.439 1.00 81.37 768 THR A N 1
ATOM 2175 C CA . THR A 1 297 ? 19.342 -32.937 48.546 1.00 81.63 768 THR A CA 1
ATOM 2176 C C . THR A 1 297 ? 19.588 -34.179 49.412 1.00 86.96 768 THR A C 1
ATOM 2177 O O . THR A 1 297 ? 18.708 -34.526 50.199 1.00 87.42 768 THR A O 1
ATOM 2181 N N . TYR A 1 298 ? 20.776 -34.827 49.289 1.00 83.67 769 TYR A N 1
ATOM 2182 C CA . TYR A 1 298 ? 21.148 -35.990 50.101 1.00 84.74 769 TYR A CA 1
ATOM 2183 C C . TYR A 1 298 ? 21.084 -35.615 51.582 1.00 86.23 769 TYR A C 1
ATOM 2184 O O . TYR A 1 298 ? 20.366 -36.252 52.345 1.00 85.77 769 TYR A O 1
ATOM 2193 N N . TYR A 1 299 ? 21.796 -34.537 51.962 1.00 81.49 770 TYR A N 1
ATOM 2194 C CA . TYR A 1 299 ? 21.854 -34.015 53.325 1.00 81.05 770 TYR A CA 1
ATOM 2195 C C . TYR A 1 299 ? 20.515 -33.404 53.755 1.00 85.17 770 TYR A C 1
ATOM 2196 O O . TYR A 1 299 ? 20.140 -33.567 54.916 1.00 86.03 770 TYR A O 1
ATOM 2205 N N . ALA A 1 300 ? 19.799 -32.717 52.833 1.00 80.78 771 ALA A N 1
ATOM 2206 C CA . ALA A 1 300 ? 18.480 -32.116 53.087 1.00 80.50 771 ALA A CA 1
ATOM 2207 C C . ALA A 1 300 ? 17.468 -33.203 53.435 1.00 87.14 771 ALA A C 1
ATOM 2208 O O . ALA A 1 300 ? 16.713 -33.040 54.392 1.00 87.72 771 ALA A O 1
ATOM 2210 N N . PHE A 1 301 ? 17.490 -34.330 52.688 1.00 84.71 772 PHE A N 1
ATOM 2211 C CA . PHE A 1 301 ? 16.616 -35.470 52.921 1.00 85.96 772 PHE A CA 1
ATOM 2212 C C . PHE A 1 301 ? 16.995 -36.149 54.232 1.00 91.52 772 PHE A C 1
ATOM 2213 O O . PHE A 1 301 ? 16.109 -36.412 55.040 1.00 92.92 772 PHE A O 1
ATOM 2221 N N . LYS A 1 302 ? 18.300 -36.424 54.451 1.00 88.02 773 LYS A N 1
ATOM 2222 C CA . LYS A 1 302 ? 18.814 -37.057 55.673 1.00 89.56 773 LYS A CA 1
ATOM 2223 C C . LYS A 1 302 ? 18.319 -36.334 56.941 1.00 94.98 773 LYS A C 1
ATOM 2224 O O . LYS A 1 302 ? 18.009 -36.985 57.944 1.00 96.25 773 LYS A O 1
ATOM 2228 N N . THR A 1 303 ? 18.203 -34.992 56.868 1.00 90.62 774 THR A N 1
ATOM 2229 C CA . THR A 1 303 ? 17.798 -34.137 57.988 1.00 90.72 774 THR A CA 1
ATOM 2230 C C . THR A 1 303 ? 16.417 -33.445 57.785 1.00 94.74 774 THR A C 1
ATOM 2231 O O . THR A 1 303 ? 16.153 -32.443 58.451 1.00 92.93 774 THR A O 1
ATOM 2235 N N A ARG A 1 304 ? 15.536 -34.020 56.930 0.50 91.99 775 ARG A N 1
ATOM 2236 N N B ARG A 1 304 ? 15.541 -34.005 56.924 0.50 91.82 775 ARG A N 1
ATOM 2237 C CA A ARG A 1 304 ? 14.208 -33.485 56.601 0.50 91.46 775 ARG A CA 1
ATOM 2238 C CA B ARG A 1 304 ? 14.220 -33.449 56.610 0.50 91.20 775 ARG A CA 1
ATOM 2239 C C A ARG A 1 304 ? 13.283 -33.337 57.831 0.50 97.84 775 ARG A C 1
ATOM 2240 C C B ARG A 1 304 ? 13.303 -33.308 57.849 0.50 97.72 775 ARG A C 1
ATOM 2241 O O A ARG A 1 304 ? 12.447 -32.435 57.829 0.50 97.66 775 ARG A O 1
ATOM 2242 O O B ARG A 1 304 ? 12.491 -32.384 57.871 0.50 97.54 775 ARG A O 1
ATOM 2257 N N . ASN A 1 305 ? 13.428 -34.196 58.864 1.00 95.80 776 ASN A N 1
ATOM 2258 C CA . ASN A 1 305 ? 12.583 -34.130 60.067 1.00 96.50 776 ASN A CA 1
ATOM 2259 C C . ASN A 1 305 ? 13.329 -33.547 61.291 1.00 101.29 776 ASN A C 1
ATOM 2260 O O . ASN A 1 305 ? 12.883 -33.746 62.423 1.00 103.18 776 ASN A O 1
ATOM 2265 N N . VAL A 1 306 ? 14.420 -32.789 61.074 1.00 96.45 777 VAL A N 1
ATOM 2266 C CA . VAL A 1 306 ? 15.131 -32.128 62.173 1.00 96.94 777 VAL A CA 1
ATOM 2267 C C . VAL A 1 306 ? 14.293 -30.881 62.549 1.00 101.52 777 VAL A C 1
ATOM 2268 O O . VAL A 1 306 ? 13.980 -30.059 61.674 1.00 99.63 777 VAL A O 1
ATOM 2272 N N . PRO A 1 307 ? 13.851 -30.775 63.825 1.00 99.95 778 PRO A N 1
ATOM 2273 C CA . PRO A 1 307 ? 12.958 -29.667 64.207 1.00 99.61 778 PRO A CA 1
ATOM 2274 C C . PRO A 1 307 ? 13.665 -28.369 64.609 1.00 102.86 778 PRO A C 1
ATOM 2275 O O . PRO A 1 307 ? 12.994 -27.355 64.821 1.00 101.78 778 PRO A O 1
ATOM 2279 N N . ALA A 1 308 ? 15.001 -28.386 64.691 1.00 100.32 779 ALA A N 1
ATOM 2280 C CA . ALA A 1 308 ? 15.803 -27.222 65.061 1.00 100.55 779 ALA A CA 1
ATOM 2281 C C . ALA A 1 308 ? 15.624 -26.062 64.076 1.00 103.93 779 ALA A C 1
ATOM 2282 O O . ALA A 1 308 ? 15.550 -26.270 62.854 1.00 102.23 779 ALA A O 1
ATOM 2284 N N . ASN A 1 309 ? 15.553 -24.839 64.648 1.00 100.99 780 ASN A N 1
ATOM 2285 C CA . ASN A 1 309 ? 15.402 -23.538 64.002 1.00 99.63 780 ASN A CA 1
ATOM 2286 C C . ASN A 1 309 ? 14.087 -23.434 63.218 1.00 102.30 780 ASN A C 1
ATOM 2287 O O . ASN A 1 309 ? 14.078 -23.131 62.018 1.00 100.86 780 ASN A O 1
ATOM 2292 N N . PHE A 1 310 ? 12.967 -23.632 63.947 1.00 98.64 781 PHE A N 1
ATOM 2293 C CA . PHE A 1 310 ? 11.585 -23.534 63.456 1.00 97.13 781 PHE A CA 1
ATOM 2294 C C . PHE A 1 310 ? 11.411 -24.374 62.176 1.00 96.64 781 PHE A C 1
ATOM 2295 O O . PHE A 1 310 ? 10.930 -23.871 61.161 1.00 94.73 781 PHE A O 1
ATOM 2303 N N . ASN A 1 311 ? 11.831 -25.659 62.246 1.00 91.93 782 ASN A N 1
ATOM 2304 C CA . ASN A 1 311 ? 11.787 -26.678 61.187 1.00 90.35 782 ASN A CA 1
ATOM 2305 C C . ASN A 1 311 ? 12.501 -26.206 59.898 1.00 91.78 782 ASN A C 1
ATOM 2306 O O . ASN A 1 311 ? 12.076 -26.545 58.790 1.00 90.77 782 ASN A O 1
ATOM 2311 N N . GLU A 1 312 ? 13.620 -25.463 60.077 1.00 86.32 783 GLU A N 1
ATOM 2312 C CA . GLU A 1 312 ? 14.531 -24.924 59.065 1.00 83.12 783 GLU A CA 1
ATOM 2313 C C . GLU A 1 312 ? 14.875 -25.971 57.989 1.00 85.30 783 GLU A C 1
ATOM 2314 O O . GLU A 1 312 ? 14.900 -25.655 56.801 1.00 84.27 783 GLU A O 1
ATOM 2320 N N . ALA A 1 313 ? 15.119 -27.219 58.426 1.00 81.56 784 ALA A N 1
ATOM 2321 C CA . ALA A 1 313 ? 15.507 -28.366 57.611 1.00 80.56 784 ALA A CA 1
ATOM 2322 C C . ALA A 1 313 ? 14.394 -28.826 56.654 1.00 82.68 784 ALA A C 1
ATOM 2323 O O . ALA A 1 313 ? 14.708 -29.270 55.541 1.00 82.00 784 ALA A O 1
ATOM 2325 N N . LYS A 1 314 ? 13.102 -28.706 57.079 1.00 77.65 785 LYS A N 1
ATOM 2326 C CA . LYS A 1 314 ? 11.927 -29.050 56.259 1.00 75.35 785 LYS A CA 1
ATOM 2327 C C . LYS A 1 314 ? 11.905 -28.152 54.998 1.00 75.35 785 LYS A C 1
ATOM 2328 O O . LYS A 1 314 ? 11.885 -28.677 53.879 1.00 74.48 785 LYS A O 1
ATOM 2334 N N . TYR A 1 315 ? 11.992 -26.806 55.193 1.00 68.65 786 TYR A N 1
ATOM 2335 C CA . TYR A 1 315 ? 12.035 -25.815 54.126 1.00 66.73 786 TYR A CA 1
ATOM 2336 C C . TYR A 1 315 ? 13.195 -26.069 53.171 1.00 70.70 786 TYR A C 1
ATOM 2337 O O . TYR A 1 315 ? 13.024 -25.853 51.977 1.00 69.92 786 TYR A O 1
ATOM 2346 N N . ILE A 1 316 ? 14.380 -26.493 53.688 1.00 67.79 787 ILE A N 1
ATOM 2347 C CA . ILE A 1 316 ? 15.541 -26.764 52.831 1.00 66.86 787 ILE A CA 1
ATOM 2348 C C . ILE A 1 316 ? 15.245 -27.996 51.966 1.00 72.52 787 ILE A C 1
ATOM 2349 O O . ILE A 1 316 ? 15.498 -27.961 50.764 1.00 72.55 787 ILE A O 1
ATOM 2354 N N . ALA A 1 317 ? 14.702 -29.069 52.578 1.00 69.90 788 ALA A N 1
ATOM 2355 C CA . ALA A 1 317 ? 14.347 -30.313 51.905 1.00 70.11 788 ALA A CA 1
ATOM 2356 C C . ALA A 1 317 ? 13.419 -30.062 50.714 1.00 73.45 788 ALA A C 1
ATOM 2357 O O . ALA A 1 317 ? 13.771 -30.437 49.592 1.00 72.26 788 ALA A O 1
ATOM 2359 N N . PHE A 1 318 ? 12.284 -29.363 50.942 1.00 70.99 789 PHE A N 1
ATOM 2360 C CA . PHE A 1 318 ? 11.352 -29.012 49.866 1.00 70.83 789 PHE A CA 1
ATOM 2361 C C . PHE A 1 318 ? 12.035 -28.144 48.787 1.00 73.06 789 PHE A C 1
ATOM 2362 O O . PHE A 1 318 ? 11.795 -28.363 47.601 1.00 73.03 789 PHE A O 1
ATOM 2370 N N . THR A 1 319 ? 12.868 -27.175 49.195 1.00 68.47 790 THR A N 1
ATOM 2371 C CA . THR A 1 319 ? 13.612 -26.290 48.285 1.00 67.08 790 THR A CA 1
ATOM 2372 C C . THR A 1 319 ? 14.447 -27.165 47.327 1.00 72.16 790 THR A C 1
ATOM 2373 O O . THR A 1 319 ? 14.470 -26.916 46.116 1.00 71.67 790 THR A O 1
ATOM 2377 N N . MET A 1 320 ? 15.078 -28.219 47.893 1.00 68.65 791 MET A N 1
ATOM 2378 C CA . MET A 1 320 ? 15.966 -29.135 47.205 1.00 68.48 791 MET A CA 1
ATOM 2379 C C . MET A 1 320 ? 15.242 -30.104 46.302 1.00 74.34 791 MET A C 1
ATOM 2380 O O . MET A 1 320 ? 15.769 -30.411 45.232 1.00 74.31 791 MET A O 1
ATOM 2385 N N . TYR A 1 321 ? 14.046 -30.568 46.690 1.00 71.49 792 TYR A N 1
ATOM 2386 C CA . TYR A 1 321 ? 13.280 -31.457 45.824 1.00 71.76 792 TYR A CA 1
ATOM 2387 C C . TYR A 1 321 ? 12.822 -30.691 44.575 1.00 73.82 792 TYR A C 1
ATOM 2388 O O . TYR A 1 321 ? 12.866 -31.235 43.475 1.00 73.95 792 TYR A O 1
ATOM 2397 N N . THR A 1 322 ? 12.443 -29.410 44.744 1.00 69.05 793 THR A N 1
ATOM 2398 C CA . THR A 1 322 ? 11.968 -28.543 43.666 1.00 67.72 793 THR A CA 1
ATOM 2399 C C . THR A 1 322 ? 13.120 -28.230 42.706 1.00 71.65 793 THR A C 1
ATOM 2400 O O . THR A 1 322 ? 12.945 -28.349 41.489 1.00 71.64 793 THR A O 1
ATOM 2404 N N . THR A 1 323 ? 14.294 -27.860 43.260 1.00 66.70 794 THR A N 1
ATOM 2405 C CA . THR A 1 323 ? 15.522 -27.539 42.537 1.00 64.61 794 THR A CA 1
ATOM 2406 C C . THR A 1 323 ? 15.987 -28.763 41.714 1.00 69.69 794 THR A C 1
ATOM 2407 O O . THR A 1 323 ? 16.454 -28.587 40.588 1.00 69.84 794 THR A O 1
ATOM 2411 N N . CYS A 1 324 ? 15.842 -29.991 42.257 1.00 66.77 795 CYS A N 1
ATOM 2412 C CA . CYS A 1 324 ? 16.187 -31.229 41.539 1.00 67.09 795 CYS A CA 1
ATOM 2413 C C . CYS A 1 324 ? 15.319 -31.363 40.289 1.00 71.14 795 CYS A C 1
ATOM 2414 O O . CYS A 1 324 ? 15.860 -31.570 39.205 1.00 70.37 795 CYS A O 1
ATOM 2417 N N . ILE A 1 325 ? 13.984 -31.179 40.440 1.00 68.24 796 ILE A N 1
ATOM 2418 C CA . ILE A 1 325 ? 13.008 -31.245 39.359 1.00 68.89 796 ILE A CA 1
ATOM 2419 C C . ILE A 1 325 ? 13.309 -30.146 38.322 1.00 74.17 796 ILE A C 1
ATOM 2420 O O . ILE A 1 325 ? 13.298 -30.450 37.132 1.00 75.91 796 ILE A O 1
ATOM 2425 N N . ILE A 1 326 ? 13.609 -28.898 38.763 1.00 68.64 797 ILE A N 1
ATOM 2426 C CA . ILE A 1 326 ? 13.932 -27.781 37.866 1.00 66.77 797 ILE A CA 1
ATOM 2427 C C . ILE A 1 326 ? 15.167 -28.145 37.030 1.00 72.34 797 ILE A C 1
ATOM 2428 O O . ILE A 1 326 ? 15.139 -27.968 35.812 1.00 72.77 797 ILE A O 1
ATOM 2433 N N . TRP A 1 327 ? 16.222 -28.684 37.682 1.00 69.45 798 TRP A N 1
ATOM 2434 C CA . TRP A 1 327 ? 17.476 -29.089 37.044 1.00 69.90 798 TRP A CA 1
ATOM 2435 C C . TRP A 1 327 ? 17.216 -30.229 36.060 1.00 76.01 798 TRP A C 1
ATOM 2436 O O . TRP A 1 327 ? 17.607 -30.124 34.896 1.00 76.81 798 TRP A O 1
ATOM 2447 N N . LEU A 1 328 ? 16.516 -31.289 36.517 1.00 72.35 799 LEU A N 1
ATOM 2448 C CA . LEU A 1 328 ? 16.159 -32.446 35.702 1.00 72.99 799 LEU A CA 1
ATOM 2449 C C . LEU A 1 328 ? 15.291 -32.041 34.507 1.00 76.17 799 LEU A C 1
ATOM 2450 O O . LEU A 1 328 ? 15.443 -32.629 33.438 1.00 77.52 799 LEU A O 1
ATOM 2455 N N . ALA A 1 329 ? 14.420 -31.028 34.664 1.00 69.85 800 ALA A N 1
ATOM 2456 C CA . ALA A 1 329 ? 13.599 -30.553 33.558 1.00 69.12 800 ALA A CA 1
ATOM 2457 C C . ALA A 1 329 ? 14.427 -29.683 32.622 1.00 72.91 800 ALA A C 1
ATOM 2458 O O . ALA A 1 329 ? 14.222 -29.743 31.414 1.00 73.48 800 ALA A O 1
ATOM 2460 N N . PHE A 1 330 ? 15.389 -28.916 33.163 1.00 68.57 801 PHE A N 1
ATOM 2461 C CA . PHE A 1 330 ? 16.248 -28.020 32.381 1.00 67.65 801 PHE A CA 1
ATOM 2462 C C . PHE A 1 330 ? 17.034 -28.766 31.305 1.00 72.56 801 PHE A C 1
ATOM 2463 O O . PHE A 1 330 ? 17.123 -28.263 30.191 1.00 74.47 801 PHE A O 1
ATOM 2471 N N . VAL A 1 331 ? 17.602 -29.930 31.622 1.00 68.30 802 VAL A N 1
ATOM 2472 C CA . VAL A 1 331 ? 18.427 -30.688 30.670 1.00 69.31 802 VAL A CA 1
ATOM 2473 C C . VAL A 1 331 ? 17.614 -31.014 29.356 1.00 74.26 802 VAL A C 1
ATOM 2474 O O . VAL A 1 331 ? 18.012 -30.491 28.309 1.00 72.78 802 VAL A O 1
ATOM 2478 N N . PRO A 1 332 ? 16.474 -31.769 29.363 1.00 72.14 803 PRO A N 1
ATOM 2479 C CA . PRO A 1 332 ? 15.760 -32.017 28.094 1.00 72.79 803 PRO A CA 1
ATOM 2480 C C . PRO A 1 332 ? 15.166 -30.759 27.453 1.00 78.35 803 PRO A C 1
ATOM 2481 O O . PRO A 1 332 ? 15.091 -30.713 26.227 1.00 79.50 803 PRO A O 1
ATOM 2485 N N . ILE A 1 333 ? 14.751 -29.745 28.254 1.00 73.69 804 ILE A N 1
ATOM 2486 C CA . ILE A 1 333 ? 14.193 -28.513 27.689 1.00 72.54 804 ILE A CA 1
ATOM 2487 C C . ILE A 1 333 ? 15.318 -27.722 26.994 1.00 78.60 804 ILE A C 1
ATOM 2488 O O . ILE A 1 333 ? 15.150 -27.320 25.841 1.00 79.29 804 ILE A O 1
ATOM 2493 N N . TYR A 1 334 ? 16.464 -27.537 27.667 1.00 75.56 805 TYR A N 1
ATOM 2494 C CA . TYR A 1 334 ? 17.572 -26.794 27.079 1.00 75.57 805 TYR A CA 1
ATOM 2495 C C . TYR A 1 334 ? 18.187 -27.540 25.880 1.00 81.32 805 TYR A C 1
ATOM 2496 O O . TYR A 1 334 ? 18.417 -26.919 24.844 1.00 80.32 805 TYR A O 1
ATOM 2505 N N . PHE A 1 335 ? 18.461 -28.846 26.017 1.00 79.63 806 PHE A N 1
ATOM 2506 C CA . PHE A 1 335 ? 19.138 -29.587 24.954 1.00 80.78 806 PHE A CA 1
ATOM 2507 C C . PHE A 1 335 ? 18.199 -30.130 23.871 1.00 85.29 806 PHE A C 1
ATOM 2508 O O . PHE A 1 335 ? 18.668 -30.442 22.781 1.00 85.70 806 PHE A O 1
ATOM 2516 N N . GLY A 1 336 ? 16.902 -30.174 24.142 1.00 82.44 807 GLY A N 1
ATOM 2517 C CA . GLY A 1 336 ? 15.918 -30.681 23.192 1.00 84.09 807 GLY A CA 1
ATOM 2518 C C . GLY A 1 336 ? 15.007 -29.664 22.530 1.00 89.31 807 GLY A C 1
ATOM 2519 O O . GLY A 1 336 ? 14.104 -30.053 21.785 1.00 90.20 807 GLY A O 1
ATOM 2520 N N . SER A 1 337 ? 15.215 -28.362 22.785 1.00 85.70 808 SER A N 1
ATOM 2521 C CA . SER A 1 337 ? 14.389 -27.319 22.169 1.00 85.46 808 SER A CA 1
ATOM 2522 C C . SER A 1 337 ? 15.208 -26.057 21.871 1.00 87.01 808 SER A C 1
ATOM 2523 O O . SER A 1 337 ? 16.300 -25.887 22.419 1.00 85.28 808 SER A O 1
ATOM 2526 N N . ASN A 1 338 ? 14.661 -25.174 21.010 1.00 83.28 809 ASN A N 1
ATOM 2527 C CA . ASN A 1 338 ? 15.281 -23.904 20.624 1.00 82.18 809 ASN A CA 1
ATOM 2528 C C . ASN A 1 338 ? 14.775 -22.738 21.515 1.00 82.28 809 ASN A C 1
ATOM 2529 O O . ASN A 1 338 ? 14.605 -21.620 21.028 1.00 81.88 809 ASN A O 1
ATOM 2534 N N . TYR A 1 339 ? 14.576 -23.004 22.827 1.00 75.43 810 TYR A N 1
ATOM 2535 C CA . TYR A 1 339 ? 14.135 -22.019 23.828 1.00 72.52 810 TYR A CA 1
ATOM 2536 C C . TYR A 1 339 ? 15.216 -21.840 24.888 1.00 73.07 810 TYR A C 1
ATOM 2537 O O . TYR A 1 339 ? 14.911 -21.545 26.036 1.00 70.78 810 TYR A O 1
ATOM 2546 N N . LYS A 1 340 ? 16.482 -21.990 24.488 1.00 69.53 811 LYS A N 1
ATOM 2547 C CA . LYS A 1 340 ? 17.677 -22.004 25.341 1.00 67.40 811 LYS A CA 1
ATOM 2548 C C . LYS A 1 340 ? 17.894 -20.745 26.215 1.00 68.90 811 LYS A C 1
ATOM 2549 O O . LYS A 1 340 ? 18.273 -20.890 27.374 1.00 67.29 811 LYS A O 1
ATOM 2555 N N . ILE A 1 341 ? 17.650 -19.541 25.686 1.00 65.39 812 ILE A N 1
ATOM 2556 C CA . ILE A 1 341 ? 17.863 -18.314 26.450 1.00 64.25 812 ILE A CA 1
ATOM 2557 C C . ILE A 1 341 ? 16.791 -18.177 27.526 1.00 66.97 812 ILE A C 1
ATOM 2558 O O . ILE A 1 341 ? 17.141 -18.028 28.696 1.00 66.57 812 ILE A O 1
ATOM 2563 N N . ILE A 1 342 ? 15.501 -18.248 27.149 1.00 62.56 813 ILE A N 1
ATOM 2564 C CA . ILE A 1 342 ? 14.425 -18.095 28.113 1.00 61.25 813 ILE A CA 1
ATOM 2565 C C . ILE A 1 342 ? 14.423 -19.272 29.128 1.00 64.80 813 ILE A C 1
ATOM 2566 O O . ILE A 1 342 ? 14.179 -19.013 30.306 1.00 64.25 813 ILE A O 1
ATOM 2571 N N . THR A 1 343 ? 14.782 -20.520 28.703 1.00 61.51 814 THR A N 1
ATOM 2572 C CA . THR A 1 343 ? 14.877 -21.687 29.596 1.00 61.29 814 THR A CA 1
ATOM 2573 C C . THR A 1 343 ? 15.906 -21.394 30.683 1.00 67.64 814 THR A C 1
ATOM 2574 O O . THR A 1 343 ? 15.576 -21.547 31.856 1.00 68.14 814 THR A O 1
ATOM 2578 N N . THR A 1 344 ? 17.127 -20.931 30.305 1.00 64.55 815 THR A N 1
ATOM 2579 C CA . THR A 1 344 ? 18.176 -20.576 31.260 1.00 64.12 815 THR A CA 1
ATOM 2580 C C . THR A 1 344 ? 17.610 -19.506 32.226 1.00 69.14 815 THR A C 1
ATOM 2581 O O . THR A 1 344 ? 17.669 -19.702 33.440 1.00 69.71 815 THR A O 1
ATOM 2585 N N . CYS A 1 345 ? 17.005 -18.425 31.672 1.00 65.18 816 CYS A N 1
ATOM 2586 C CA . CYS A 1 345 ? 16.383 -17.329 32.406 1.00 64.92 816 CYS A CA 1
ATOM 2587 C C . CYS A 1 345 ? 15.463 -17.858 33.504 1.00 70.30 816 CYS A C 1
ATOM 2588 O O . CYS A 1 345 ? 15.638 -17.494 34.668 1.00 70.78 816 CYS A O 1
ATOM 2591 N N . PHE A 1 346 ? 14.494 -18.722 33.141 1.00 66.27 817 PHE A N 1
ATOM 2592 C CA . PHE A 1 346 ? 13.550 -19.234 34.119 1.00 65.87 817 PHE A CA 1
ATOM 2593 C C . PHE A 1 346 ? 14.134 -20.345 34.992 1.00 71.00 817 PHE A C 1
ATOM 2594 O O . PHE A 1 346 ? 13.760 -20.419 36.150 1.00 71.08 817 PHE A O 1
ATOM 2602 N N . ALA A 1 347 ? 15.080 -21.150 34.504 1.00 67.90 818 ALA A N 1
ATOM 2603 C CA . ALA A 1 347 ? 15.675 -22.175 35.361 1.00 68.38 818 ALA A CA 1
ATOM 2604 C C . ALA A 1 347 ? 16.396 -21.513 36.538 1.00 70.74 818 ALA A C 1
ATOM 2605 O O . ALA A 1 347 ? 16.199 -21.924 37.677 1.00 71.27 818 ALA A O 1
ATOM 2607 N N . VAL A 1 348 ? 17.150 -20.436 36.259 1.00 64.21 819 VAL A N 1
ATOM 2608 C CA . VAL A 1 348 ? 17.890 -19.677 37.257 1.00 62.44 819 VAL A CA 1
ATOM 2609 C C . VAL A 1 348 ? 16.900 -18.925 38.176 1.00 67.07 819 VAL A C 1
ATOM 2610 O O . VAL A 1 348 ? 16.927 -19.186 39.372 1.00 68.17 819 VAL A O 1
ATOM 2614 N N . SER A 1 349 ? 16.023 -18.034 37.650 1.00 62.27 820 SER A N 1
ATOM 2615 C CA . SER A 1 349 ? 15.082 -17.277 38.500 1.00 61.06 820 SER A CA 1
ATOM 2616 C C . SER A 1 349 ? 14.115 -18.181 39.283 1.00 66.11 820 SER A C 1
ATOM 2617 O O . SER A 1 349 ? 13.921 -17.919 40.467 1.00 67.02 820 SER A O 1
ATOM 2620 N N . LEU A 1 350 ? 13.569 -19.269 38.671 1.00 61.41 821 LEU A N 1
ATOM 2621 C CA . LEU A 1 350 ? 12.669 -20.174 39.398 1.00 60.98 821 LEU A CA 1
ATOM 2622 C C . LEU A 1 350 ? 13.380 -20.892 40.537 1.00 66.18 821 LEU A C 1
ATOM 2623 O O . LEU A 1 350 ? 12.861 -20.892 41.645 1.00 66.81 821 LEU A O 1
ATOM 2628 N N . SER A 1 351 ? 14.573 -21.463 40.290 1.00 63.42 822 SER A N 1
ATOM 2629 C CA . SER A 1 351 ? 15.336 -22.195 41.308 1.00 63.80 822 SER A CA 1
ATOM 2630 C C . SER A 1 351 ? 15.736 -21.298 42.490 1.00 68.83 822 SER A C 1
ATOM 2631 O O . SER A 1 351 ? 15.714 -21.743 43.638 1.00 71.37 822 SER A O 1
ATOM 2634 N N . VAL A 1 352 ? 16.070 -20.040 42.196 1.00 63.07 823 VAL A N 1
ATOM 2635 C CA . VAL A 1 352 ? 16.465 -18.998 43.139 1.00 62.26 823 VAL A CA 1
ATOM 2636 C C . VAL A 1 352 ? 15.215 -18.503 43.913 1.00 65.43 823 VAL A C 1
ATOM 2637 O O . VAL A 1 352 ? 15.303 -18.238 45.117 1.00 65.69 823 VAL A O 1
ATOM 2641 N N . THR A 1 353 ? 14.057 -18.419 43.224 1.00 60.65 824 THR A N 1
ATOM 2642 C CA . THR A 1 353 ? 12.783 -17.992 43.800 1.00 60.28 824 THR A CA 1
ATOM 2643 C C . THR A 1 353 ? 12.284 -19.047 44.809 1.00 63.95 824 THR A C 1
ATOM 2644 O O . THR A 1 353 ? 11.784 -18.637 45.848 1.00 65.71 824 THR A O 1
ATOM 2648 N N . VAL A 1 354 ? 12.446 -20.372 44.559 1.00 59.15 825 VAL A N 1
ATOM 2649 C CA . VAL A 1 354 ? 12.036 -21.382 45.567 1.00 59.96 825 VAL A CA 1
ATOM 2650 C C . VAL A 1 354 ? 12.824 -21.166 46.827 1.00 65.50 825 VAL A C 1
ATOM 2651 O O . VAL A 1 354 ? 12.224 -21.102 47.897 1.00 65.11 825 VAL A O 1
ATOM 2655 N N . ALA A 1 355 ? 14.174 -21.038 46.691 1.00 62.87 826 ALA A N 1
ATOM 2656 C CA . ALA A 1 355 ? 15.075 -20.796 47.810 1.00 63.63 826 ALA A CA 1
ATOM 2657 C C . ALA A 1 355 ? 14.654 -19.530 48.590 1.00 69.00 826 ALA A C 1
ATOM 2658 O O . ALA A 1 355 ? 14.417 -19.613 49.798 1.00 69.68 826 ALA A O 1
ATOM 2660 N N . LEU A 1 356 ? 14.491 -18.393 47.893 1.00 64.99 827 LEU A N 1
ATOM 2661 C CA . LEU A 1 356 ? 14.069 -17.134 48.513 1.00 65.21 827 LEU A CA 1
ATOM 2662 C C . LEU A 1 356 ? 12.682 -17.277 49.190 1.00 70.48 827 LEU A C 1
ATOM 2663 O O . LEU A 1 356 ? 12.504 -16.850 50.333 1.00 70.47 827 LEU A O 1
ATOM 2668 N N . GLY A 1 357 ? 11.748 -17.907 48.483 1.00 67.13 828 GLY A N 1
ATOM 2669 C CA . GLY A 1 357 ? 10.369 -18.088 48.913 1.00 67.83 828 GLY A CA 1
ATOM 2670 C C . GLY A 1 357 ? 10.183 -19.043 50.061 1.00 73.65 828 GLY A C 1
ATOM 2671 O O . GLY A 1 357 ? 9.670 -18.655 51.110 1.00 74.70 828 GLY A O 1
ATOM 2672 N N . CYS A 1 358 ? 10.578 -20.298 49.854 1.00 70.14 829 CYS A N 1
ATOM 2673 C CA . CYS A 1 358 ? 10.432 -21.363 50.830 1.00 70.63 829 CYS A CA 1
ATOM 2674 C C . CYS A 1 358 ? 11.320 -21.140 52.077 1.00 75.89 829 CYS A C 1
ATOM 2675 O O . CYS A 1 358 ? 10.801 -21.245 53.189 1.00 78.08 829 CYS A O 1
ATOM 2678 N N . MET A 1 359 ? 12.624 -20.823 51.902 1.00 70.23 830 MET A N 1
ATOM 2679 C CA . MET A 1 359 ? 13.585 -20.676 52.998 1.00 70.50 830 MET A CA 1
ATOM 2680 C C . MET A 1 359 ? 13.575 -19.324 53.726 1.00 74.94 830 MET A C 1
ATOM 2681 O O . MET A 1 359 ? 13.910 -19.308 54.910 1.00 74.99 830 MET A O 1
ATOM 2686 N N . PHE A 1 360 ? 13.269 -18.192 53.041 1.00 71.12 831 PHE A N 1
ATOM 2687 C CA . PHE A 1 360 ? 13.379 -16.888 53.698 1.00 70.74 831 PHE A CA 1
ATOM 2688 C C . PHE A 1 360 ? 12.036 -16.221 54.061 1.00 76.41 831 PHE A C 1
ATOM 2689 O O . PHE A 1 360 ? 12.030 -15.433 55.007 1.00 75.96 831 PHE A O 1
ATOM 2697 N N . THR A 1 361 ? 10.908 -16.556 53.377 1.00 74.78 832 THR A N 1
ATOM 2698 C CA . THR A 1 361 ? 9.581 -15.983 53.705 1.00 75.84 832 THR A CA 1
ATOM 2699 C C . THR A 1 361 ? 9.196 -16.369 55.151 1.00 82.83 832 THR A C 1
ATOM 2700 O O . THR A 1 361 ? 8.811 -15.464 55.896 1.00 83.60 832 THR A O 1
ATOM 2704 N N . PRO A 1 362 ? 9.334 -17.648 55.605 1.00 80.77 833 PRO A N 1
ATOM 2705 C CA . PRO A 1 362 ? 9.023 -17.956 57.013 1.00 82.07 833 PRO A CA 1
ATOM 2706 C C . PRO A 1 362 ? 9.906 -17.165 57.990 1.00 85.91 833 PRO A C 1
ATOM 2707 O O . PRO A 1 362 ? 9.379 -16.676 58.978 1.00 87.45 833 PRO A O 1
ATOM 2711 N N . LYS A 1 363 ? 11.220 -16.989 57.675 1.00 80.89 834 LYS A N 1
ATOM 2712 C CA . LYS A 1 363 ? 12.202 -16.238 58.473 1.00 80.90 834 LYS A CA 1
ATOM 2713 C C . LYS A 1 363 ? 11.748 -14.801 58.670 1.00 87.58 834 LYS A C 1
ATOM 2714 O O . LYS A 1 363 ? 11.897 -14.285 59.774 1.00 88.47 834 LYS A O 1
ATOM 2720 N N . MET A 1 364 ? 11.144 -14.180 57.620 1.00 85.28 835 MET A N 1
ATOM 2721 C CA . MET A 1 364 ? 10.596 -12.814 57.657 1.00 86.41 835 MET A CA 1
ATOM 2722 C C . MET A 1 364 ? 9.408 -12.759 58.581 1.00 96.61 835 MET A C 1
ATOM 2723 O O . MET A 1 364 ? 9.404 -11.953 59.502 1.00 97.60 835 MET A O 1
ATOM 2728 N N . TYR A 1 365 ? 8.422 -13.650 58.357 1.00 97.15 836 TYR A N 1
ATOM 2729 C CA . TYR A 1 365 ? 7.198 -13.775 59.138 1.00 100.23 836 TYR A CA 1
ATOM 2730 C C . TYR A 1 365 ? 7.511 -14.011 60.622 1.00 108.08 836 TYR A C 1
ATOM 2731 O O . TYR A 1 365 ? 6.841 -13.432 61.474 1.00 109.71 836 TYR A O 1
ATOM 2740 N N . ILE A 1 366 ? 8.560 -14.791 60.934 1.00 105.84 837 ILE A N 1
ATOM 2741 C CA . ILE A 1 366 ? 8.924 -15.058 62.322 1.00 108.65 837 ILE A CA 1
ATOM 2742 C C . ILE A 1 366 ? 9.769 -13.885 62.910 1.00 116.09 837 ILE A C 1
ATOM 2743 O O . ILE A 1 366 ? 10.137 -13.936 64.086 1.00 118.16 837 ILE A O 1
ATOM 2748 N N . ILE A 1 367 ? 10.020 -12.817 62.119 1.00 112.94 838 ILE A N 1
ATOM 2749 C CA . ILE A 1 367 ? 10.749 -11.625 62.570 1.00 113.69 838 ILE A CA 1
ATOM 2750 C C . ILE A 1 367 ? 9.840 -10.359 62.484 1.00 119.98 838 ILE A C 1
ATOM 2751 O O . ILE A 1 367 ? 9.644 -9.687 63.501 1.00 120.60 838 ILE A O 1
ATOM 2756 N N . ILE A 1 368 ? 9.298 -10.053 61.284 1.00 117.74 839 ILE A N 1
ATOM 2757 C CA . ILE A 1 368 ? 8.490 -8.863 60.974 1.00 119.08 839 ILE A CA 1
ATOM 2758 C C . ILE A 1 368 ? 6.945 -9.049 61.122 1.00 127.24 839 ILE A C 1
ATOM 2759 O O . ILE A 1 368 ? 6.202 -8.085 60.886 1.00 127.39 839 ILE A O 1
ATOM 2761 N N . ALA A 1 369 ? 6.463 -10.252 61.512 1.00 126.05 840 ALA A N 1
ATOM 2762 C CA . ALA A 1 369 ? 5.020 -10.508 61.665 1.00 127.45 840 ALA A CA 1
ATOM 2763 C C . ALA A 1 369 ? 4.703 -11.281 62.948 1.00 134.04 840 ALA A C 1
ATOM 2764 O O . ALA A 1 369 ? 3.585 -11.183 63.459 1.00 135.35 840 ALA A O 1
ATOM 2766 N N . LYS A 1 370 ? 5.677 -12.050 63.457 1.00 131.03 841 LYS A N 1
ATOM 2767 C CA . LYS A 1 370 ? 5.539 -12.825 64.686 1.00 132.79 841 LYS A CA 1
ATOM 2768 C C . LYS A 1 370 ? 6.808 -12.641 65.556 1.00 138.05 841 LYS A C 1
ATOM 2769 O O . LYS A 1 370 ? 7.564 -13.605 65.729 1.00 137.70 841 LYS A O 1
ATOM 2775 N N . PRO A 1 371 ? 7.053 -11.431 66.142 1.00 135.69 842 PRO A N 1
ATOM 2776 C CA . PRO A 1 371 ? 8.284 -11.232 66.940 1.00 135.96 842 PRO A CA 1
ATOM 2777 C C . PRO A 1 371 ? 8.245 -11.895 68.341 1.00 140.84 842 PRO A C 1
ATOM 2778 O O . PRO A 1 371 ? 8.642 -11.294 69.355 1.00 141.96 842 PRO A O 1
ATOM 2782 N N . GLU A 1 372 ? 7.863 -13.198 68.362 1.00 136.79 843 GLU A N 1
ATOM 2783 C CA . GLU A 1 372 ? 7.758 -14.114 69.507 1.00 160.84 843 GLU A CA 1
ATOM 2784 C C . GLU A 1 372 ? 6.870 -13.546 70.626 1.00 183.00 843 GLU A C 1
ATOM 2785 O O . GLU A 1 372 ? 7.228 -12.582 71.303 1.00 142.26 843 GLU A O 1
ATOM 2787 N N . ASP B 1 5 ? 8.702 -2.844 -3.214 1.00 168.43 1002 ASP B N 1
ATOM 2788 C CA . ASP B 1 5 ? 9.690 -2.045 -2.492 1.00 165.03 1002 ASP B CA 1
ATOM 2789 C C . ASP B 1 5 ? 9.013 -0.885 -1.766 1.00 163.32 1002 ASP B C 1
ATOM 2790 O O . ASP B 1 5 ? 8.203 -0.182 -2.371 1.00 163.45 1002 ASP B O 1
ATOM 2795 N N . LEU B 1 6 ? 9.348 -0.684 -0.474 1.00 155.04 1003 LEU B N 1
ATOM 2796 C CA . LEU B 1 6 ? 8.790 0.381 0.371 1.00 149.79 1003 LEU B CA 1
ATOM 2797 C C . LEU B 1 6 ? 9.290 1.775 -0.050 1.00 153.57 1003 LEU B C 1
ATOM 2798 O O . LEU B 1 6 ? 8.590 2.764 0.170 1.00 150.89 1003 LEU B O 1
ATOM 2800 N N . GLU B 1 7 ? 10.494 1.845 -0.651 1.00 153.44 1004 GLU B N 1
ATOM 2801 C CA . GLU B 1 7 ? 11.119 3.081 -1.139 1.00 155.04 1004 GLU B CA 1
ATOM 2802 C C . GLU B 1 7 ? 10.368 3.641 -2.364 1.00 160.44 1004 GLU B C 1
ATOM 2803 O O . GLU B 1 7 ? 10.279 4.862 -2.523 1.00 159.71 1004 GLU B O 1
ATOM 2809 N N . ASP B 1 8 ? 9.821 2.744 -3.209 1.00 159.19 1005 ASP B N 1
ATOM 2810 C CA . ASP B 1 8 ? 9.054 3.088 -4.408 1.00 161.67 1005 ASP B CA 1
ATOM 2811 C C . ASP B 1 8 ? 7.559 3.236 -4.083 1.00 161.50 1005 ASP B C 1
ATOM 2812 O O . ASP B 1 8 ? 6.850 3.927 -4.817 1.00 162.43 1005 ASP B O 1
ATOM 2817 N N . ASN B 1 9 ? 7.083 2.599 -2.987 1.00 153.64 1006 ASN B N 1
ATOM 2818 C CA . ASN B 1 9 ? 5.695 2.700 -2.518 1.00 150.06 1006 ASN B CA 1
ATOM 2819 C C . ASN B 1 9 ? 5.431 4.100 -1.974 1.00 150.34 1006 ASN B C 1
ATOM 2820 O O . ASN B 1 9 ? 4.321 4.612 -2.109 1.00 149.23 1006 ASN B O 1
ATOM 2825 N N . TRP B 1 10 ? 6.466 4.712 -1.368 1.00 145.47 1007 TRP B N 1
ATOM 2826 C CA . TRP B 1 10 ? 6.444 6.064 -0.815 1.00 143.43 1007 TRP B CA 1
ATOM 2827 C C . TRP B 1 10 ? 6.575 7.105 -1.941 1.00 147.62 1007 TRP B C 1
ATOM 2828 O O . TRP B 1 10 ? 6.201 8.265 -1.750 1.00 146.39 1007 TRP B O 1
ATOM 2839 N N . GLU B 1 11 ? 7.099 6.680 -3.113 1.00 146.19 1008 GLU B N 1
ATOM 2840 C CA . GLU B 1 11 ? 7.244 7.511 -4.311 1.00 149.17 1008 GLU B CA 1
ATOM 2841 C C . GLU B 1 11 ? 5.874 7.651 -4.978 1.00 150.25 1008 GLU B C 1
ATOM 2842 O O . GLU B 1 11 ? 5.499 8.760 -5.355 1.00 150.66 1008 GLU B O 1
ATOM 2848 N N . THR B 1 12 ? 5.126 6.523 -5.102 1.00 144.35 1009 THR B N 1
ATOM 2849 C CA . THR B 1 12 ? 3.776 6.445 -5.679 1.00 143.95 1009 THR B CA 1
ATOM 2850 C C . THR B 1 12 ? 2.824 7.282 -4.826 1.00 143.54 1009 THR B C 1
ATOM 2851 O O . THR B 1 12 ? 1.974 7.985 -5.362 1.00 143.98 1009 THR B O 1
ATOM 2855 N N . LEU B 1 13 ? 3.005 7.218 -3.498 1.00 136.70 1010 LEU B N 1
ATOM 2856 C CA . LEU B 1 13 ? 2.256 7.937 -2.467 1.00 133.59 1010 LEU B CA 1
ATOM 2857 C C . LEU B 1 13 ? 2.385 9.462 -2.644 1.00 139.18 1010 LEU B C 1
ATOM 2858 O O . LEU B 1 13 ? 1.376 10.167 -2.662 1.00 138.65 1010 LEU B O 1
ATOM 2863 N N . ASN B 1 14 ? 3.633 9.952 -2.793 1.00 137.93 1011 ASN B N 1
ATOM 2864 C CA . ASN B 1 14 ? 3.988 11.364 -2.941 1.00 139.71 1011 ASN B CA 1
ATOM 2865 C C . ASN B 1 14 ? 3.558 11.936 -4.295 1.00 147.08 1011 ASN B C 1
ATOM 2866 O O . ASN B 1 14 ? 3.068 13.064 -4.342 1.00 147.40 1011 ASN B O 1
ATOM 2871 N N . ASP B 1 15 ? 3.754 11.171 -5.387 1.00 146.62 1012 ASP B N 1
ATOM 2872 C CA . ASP B 1 15 ? 3.424 11.592 -6.750 1.00 150.87 1012 ASP B CA 1
ATOM 2873 C C . ASP B 1 15 ? 1.913 11.648 -7.001 1.00 154.24 1012 ASP B C 1
ATOM 2874 O O . ASP B 1 15 ? 1.473 12.483 -7.792 1.00 156.69 1012 ASP B O 1
ATOM 2879 N N . ASN B 1 16 ? 1.127 10.771 -6.344 1.00 147.74 1013 ASN B N 1
ATOM 2880 C CA . ASN B 1 16 ? -0.334 10.749 -6.485 1.00 147.12 1013 ASN B CA 1
ATOM 2881 C C . ASN B 1 16 ? -0.982 11.893 -5.693 1.00 149.60 1013 ASN B C 1
ATOM 2882 O O . ASN B 1 16 ? -2.076 12.330 -6.055 1.00 150.17 1013 ASN B O 1
ATOM 2887 N N . LEU B 1 17 ? -0.302 12.383 -4.628 1.00 144.51 1014 LEU B N 1
ATOM 2888 C CA . LEU B 1 17 ? -0.748 13.518 -3.812 1.00 144.11 1014 LEU B CA 1
ATOM 2889 C C . LEU B 1 17 ? -0.611 14.810 -4.636 1.00 152.17 1014 LEU B C 1
ATOM 2890 O O . LEU B 1 17 ? -1.396 15.747 -4.463 1.00 152.64 1014 LEU B O 1
ATOM 2895 N N . LYS B 1 18 ? 0.384 14.831 -5.554 1.00 151.61 1015 LYS B N 1
ATOM 2896 C CA . LYS B 1 18 ? 0.663 15.921 -6.492 1.00 155.68 1015 LYS B CA 1
ATOM 2897 C C . LYS B 1 18 ? -0.437 16.002 -7.552 1.00 160.74 1015 LYS B C 1
ATOM 2898 O O . LYS B 1 18 ? -0.717 17.095 -8.042 1.00 163.41 1015 LYS B O 1
ATOM 2904 N N . VAL B 1 19 ? -1.048 14.844 -7.908 1.00 155.54 1016 VAL B N 1
ATOM 2905 C CA . VAL B 1 19 ? -2.135 14.725 -8.894 1.00 157.28 1016 VAL B CA 1
ATOM 2906 C C . VAL B 1 19 ? -3.409 15.417 -8.347 1.00 160.15 1016 VAL B C 1
ATOM 2907 O O . VAL B 1 19 ? -4.140 16.035 -9.127 1.00 162.66 1016 VAL B O 1
ATOM 2911 N N . ILE B 1 20 ? -3.642 15.345 -7.009 1.00 153.10 1017 ILE B N 1
ATOM 2912 C CA . ILE B 1 20 ? -4.788 15.969 -6.322 1.00 152.28 1017 ILE B CA 1
ATOM 2913 C C . ILE B 1 20 ? -4.689 17.509 -6.417 1.00 158.45 1017 ILE B C 1
ATOM 2914 O O . ILE B 1 20 ? -5.710 18.181 -6.587 1.00 159.91 1017 ILE B O 1
ATOM 2919 N N . GLU B 1 21 ? -3.458 18.048 -6.314 1.00 155.49 1018 GLU B N 1
ATOM 2920 C CA . GLU B 1 21 ? -3.147 19.477 -6.397 1.00 158.78 1018 GLU B CA 1
ATOM 2921 C C . GLU B 1 21 ? -3.482 20.039 -7.797 1.00 166.56 1018 GLU B C 1
ATOM 2922 O O . GLU B 1 21 ? -4.074 21.116 -7.892 1.00 168.86 1018 GLU B O 1
ATOM 2928 N N . LYS B 1 22 ? -3.114 19.305 -8.867 1.00 163.89 1019 LYS B N 1
ATOM 2929 C CA . LYS B 1 22 ? -3.349 19.710 -10.256 1.00 168.03 1019 LYS B CA 1
ATOM 2930 C C . LYS B 1 22 ? -4.588 18.998 -10.870 1.00 172.28 1019 LYS B C 1
ATOM 2931 O O . LYS B 1 22 ? -4.710 18.911 -12.098 1.00 175.72 1019 LYS B O 1
ATOM 2937 N N . ALA B 1 23 ? -5.523 18.540 -10.015 1.00 165.28 1020 ALA B N 1
ATOM 2938 C CA . ALA B 1 23 ? -6.748 17.876 -10.459 1.00 165.15 1020 ALA B CA 1
ATOM 2939 C C . ALA B 1 23 ? -7.780 18.894 -10.954 1.00 171.90 1020 ALA B C 1
ATOM 2940 O O . ALA B 1 23 ? -8.044 19.891 -10.274 1.00 171.61 1020 ALA B O 1
ATOM 2942 N N . ASP B 1 24 ? -8.352 18.641 -12.143 1.00 171.44 1021 ASP B N 1
ATOM 2943 C CA . ASP B 1 24 ? -9.366 19.502 -12.759 1.00 174.72 1021 ASP B CA 1
ATOM 2944 C C . ASP B 1 24 ? -10.614 18.689 -13.166 1.00 179.85 1021 ASP B C 1
ATOM 2945 O O . ASP B 1 24 ? -11.365 19.110 -14.052 1.00 183.07 1021 ASP B O 1
ATOM 2950 N N . ASN B 1 25 ? -10.837 17.534 -12.490 1.00 173.75 1022 ASN B N 1
ATOM 2951 C CA . ASN B 1 25 ? -11.967 16.611 -12.686 1.00 174.71 1022 ASN B CA 1
ATOM 2952 C C . ASN B 1 25 ? -12.035 15.562 -11.557 1.00 174.82 1022 ASN B C 1
ATOM 2953 O O . ASN B 1 25 ? -11.041 15.337 -10.856 1.00 171.00 1022 ASN B O 1
ATOM 2958 N N . ALA B 1 26 ? -13.220 14.933 -11.387 1.00 172.15 1023 ALA B N 1
ATOM 2959 C CA . ALA B 1 26 ? -13.496 13.906 -10.374 1.00 169.28 1023 ALA B CA 1
ATOM 2960 C C . ALA B 1 26 ? -12.740 12.604 -10.656 1.00 170.88 1023 ALA B C 1
ATOM 2961 O O . ALA B 1 26 ? -12.394 11.889 -9.716 1.00 167.49 1023 ALA B O 1
ATOM 2963 N N . ALA B 1 27 ? -12.497 12.298 -11.946 1.00 169.57 1024 ALA B N 1
ATOM 2964 C CA . ALA B 1 27 ? -11.792 11.098 -12.401 1.00 169.76 1024 ALA B CA 1
ATOM 2965 C C . ALA B 1 27 ? -10.299 11.143 -12.056 1.00 168.87 1024 ALA B C 1
ATOM 2966 O O . ALA B 1 27 ? -9.700 10.089 -11.849 1.00 167.25 1024 ALA B O 1
ATOM 2968 N N . GLN B 1 28 ? -9.708 12.358 -11.995 1.00 163.66 1025 GLN B N 1
ATOM 2969 C CA . GLN B 1 28 ? -8.292 12.583 -11.678 1.00 161.13 1025 GLN B CA 1
ATOM 2970 C C . GLN B 1 28 ? -8.001 12.450 -10.169 1.00 160.26 1025 GLN B C 1
ATOM 2971 O O . GLN B 1 28 ? -6.831 12.386 -9.779 1.00 157.81 1025 GLN B O 1
ATOM 2977 N N . VAL B 1 29 ? -9.059 12.399 -9.331 1.00 155.26 1026 VAL B N 1
ATOM 2978 C CA . VAL B 1 29 ? -8.946 12.271 -7.872 1.00 150.84 1026 VAL B CA 1
ATOM 2979 C C . VAL B 1 29 ? -9.211 10.810 -7.462 1.00 152.80 1026 VAL B C 1
ATOM 2980 O O . VAL B 1 29 ? -8.402 10.240 -6.731 1.00 149.68 1026 VAL B O 1
ATOM 2984 N N . LYS B 1 30 ? -10.335 10.218 -7.931 1.00 151.27 1027 LYS B N 1
ATOM 2985 C CA . LYS B 1 30 ? -10.752 8.840 -7.635 1.00 151.31 1027 LYS B CA 1
ATOM 2986 C C . LYS B 1 30 ? -9.677 7.822 -8.037 1.00 153.47 1027 LYS B C 1
ATOM 2987 O O . LYS B 1 30 ? -9.409 6.894 -7.269 1.00 151.52 1027 LYS B O 1
ATOM 2993 N N . ASP B 1 31 ? -9.052 8.011 -9.222 1.00 150.73 1028 ASP B N 1
ATOM 2994 C CA . ASP B 1 31 ? -7.993 7.139 -9.740 1.00 151.03 1028 ASP B CA 1
ATOM 2995 C C . ASP B 1 31 ? -6.713 7.295 -8.915 1.00 147.79 1028 ASP B C 1
ATOM 2996 O O . ASP B 1 31 ? -6.061 6.295 -8.619 1.00 146.35 1028 ASP B O 1
ATOM 3001 N N . ALA B 1 32 ? -6.361 8.544 -8.552 1.00 140.45 1029 ALA B N 1
ATOM 3002 C CA . ALA B 1 32 ? -5.166 8.868 -7.775 1.00 136.37 1029 ALA B CA 1
ATOM 3003 C C . ALA B 1 32 ? -5.283 8.442 -6.297 1.00 135.26 1029 ALA B C 1
ATOM 3004 O O . ALA B 1 32 ? -4.256 8.287 -5.640 1.00 131.92 1029 ALA B O 1
ATOM 3006 N N . LEU B 1 33 ? -6.517 8.247 -5.786 1.00 131.42 1030 LEU B N 1
ATOM 3007 C CA . LEU B 1 33 ? -6.769 7.813 -4.409 1.00 128.42 1030 LEU B CA 1
ATOM 3008 C C . LEU B 1 33 ? -6.725 6.286 -4.284 1.00 134.23 1030 LEU B C 1
ATOM 3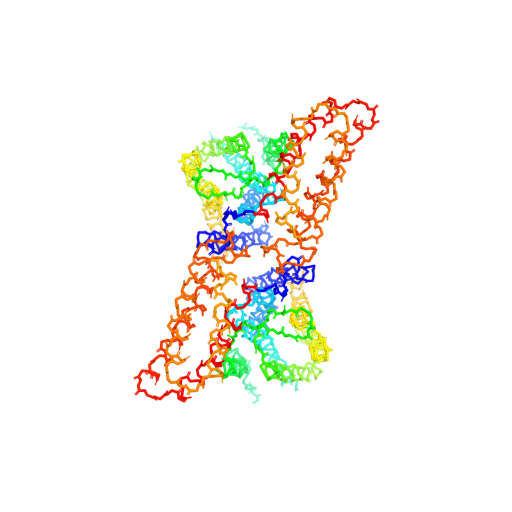009 O O . LEU B 1 33 ? -6.152 5.775 -3.321 1.00 131.55 1030 LEU B O 1
ATOM 3014 N N . THR B 1 34 ? -7.339 5.562 -5.243 1.00 135.25 1031 THR B N 1
ATOM 3015 C CA . THR B 1 34 ? -7.388 4.092 -5.263 1.00 137.29 1031 THR B CA 1
ATOM 3016 C C . THR B 1 34 ? -5.963 3.529 -5.470 1.00 139.81 1031 THR B C 1
ATOM 3017 O O . THR B 1 34 ? -5.602 2.525 -4.850 1.00 138.62 1031 THR B O 1
ATOM 3021 N N . LYS B 1 35 ? -5.160 4.206 -6.314 1.00 136.42 1032 LYS B N 1
ATOM 3022 C CA . LYS B 1 35 ? -3.768 3.875 -6.623 1.00 136.28 1032 LYS B CA 1
ATOM 3023 C C . LYS B 1 35 ? -2.880 4.131 -5.406 1.00 135.82 1032 LYS B C 1
ATOM 3024 O O . LYS B 1 35 ? -1.881 3.436 -5.213 1.00 135.61 1032 LYS B O 1
ATOM 3030 N N . MET B 1 36 ? -3.253 5.137 -4.591 1.00 129.03 1033 MET B N 1
ATOM 3031 C CA . MET B 1 36 ? -2.559 5.547 -3.366 1.00 124.62 1033 MET B CA 1
ATOM 3032 C C . MET B 1 36 ? -2.867 4.597 -2.212 1.00 126.23 1033 MET B C 1
ATOM 3033 O O . MET B 1 36 ? -2.010 4.402 -1.355 1.00 123.76 1033 MET B O 1
ATOM 3038 N N . ARG B 1 37 ? -4.092 4.029 -2.175 1.00 123.99 1034 ARG B N 1
ATOM 3039 C CA . ARG B 1 37 ? -4.512 3.084 -1.139 1.00 123.11 1034 ARG B CA 1
ATOM 3040 C C . ARG B 1 37 ? -3.748 1.766 -1.289 1.00 129.10 1034 ARG B C 1
ATOM 3041 O O . ARG B 1 37 ? -3.275 1.227 -0.288 1.00 127.58 1034 ARG B O 1
ATOM 3049 N N . ALA B 1 38 ? -3.599 1.271 -2.536 1.00 128.89 1035 ALA B N 1
ATOM 3050 C CA . ALA B 1 38 ? -2.867 0.042 -2.849 1.00 131.02 1035 ALA B CA 1
ATOM 3051 C C . ALA B 1 38 ? -1.365 0.207 -2.588 1.00 132.31 1035 ALA B C 1
ATOM 3052 O O . ALA B 1 38 ? -0.719 -0.755 -2.177 1.00 131.88 1035 ALA B O 1
ATOM 3054 N N . ALA B 1 39 ? -0.823 1.430 -2.808 1.00 127.45 1036 ALA B N 1
ATOM 3055 C CA . ALA B 1 39 ? 0.588 1.789 -2.590 1.00 125.57 1036 ALA B CA 1
ATOM 3056 C C . ALA B 1 39 ? 0.918 1.933 -1.093 1.00 123.80 1036 ALA B C 1
ATOM 3057 O O . ALA B 1 39 ? 2.069 1.718 -0.698 1.00 122.32 1036 ALA B O 1
ATOM 3059 N N . ALA B 1 40 ? -0.086 2.311 -0.275 1.00 117.16 1037 ALA B N 1
ATOM 3060 C CA . ALA B 1 40 ? 0.049 2.477 1.170 1.00 113.07 1037 ALA B CA 1
ATOM 3061 C C . ALA B 1 40 ? 0.034 1.122 1.876 1.00 116.68 1037 ALA B C 1
ATOM 3062 O O . ALA B 1 40 ? 0.820 0.921 2.806 1.00 115.09 1037 ALA B O 1
ATOM 3064 N N . LEU B 1 41 ? -0.847 0.194 1.427 1.00 114.59 1038 LEU B N 1
ATOM 3065 C CA . LEU B 1 41 ? -0.981 -1.166 1.967 1.00 115.14 1038 LEU B CA 1
ATOM 3066 C C . LEU B 1 41 ? 0.261 -2.022 1.645 1.00 119.01 1038 LEU B C 1
ATOM 3067 O O . LEU B 1 41 ? 0.636 -2.884 2.444 1.00 117.47 1038 LEU B O 1
ATOM 3072 N N . ASP B 1 42 ? 0.893 -1.774 0.477 1.00 117.20 1039 ASP B N 1
ATOM 3073 C CA . ASP B 1 42 ? 2.114 -2.445 0.026 1.00 118.91 1039 ASP B CA 1
ATOM 3074 C C . ASP B 1 42 ? 3.322 -1.996 0.853 1.00 119.03 1039 ASP B C 1
ATOM 3075 O O . ASP B 1 42 ? 4.275 -2.763 1.014 1.00 120.09 1039 ASP B O 1
ATOM 3080 N N . ALA B 1 43 ? 3.286 -0.744 1.353 1.00 111.05 1040 ALA B N 1
ATOM 3081 C CA . ALA B 1 43 ? 4.335 -0.165 2.188 1.00 107.17 1040 ALA B CA 1
ATOM 3082 C C . ALA B 1 43 ? 4.188 -0.635 3.636 1.00 107.25 1040 ALA B C 1
ATOM 3083 O O . ALA B 1 43 ? 5.194 -0.797 4.329 1.00 106.06 1040 ALA B O 1
ATOM 3085 N N . GLN B 1 44 ? 2.934 -0.861 4.081 1.00 102.09 1041 GLN B N 1
ATOM 3086 C CA . GLN B 1 44 ? 2.587 -1.315 5.430 1.00 99.76 1041 GLN B CA 1
ATOM 3087 C C . GLN B 1 44 ? 3.049 -2.763 5.665 1.00 105.63 1041 GLN B C 1
ATOM 3088 O O . GLN B 1 44 ? 3.599 -3.052 6.733 1.00 103.29 1041 GLN B O 1
ATOM 3094 N N . LYS B 1 45 ? 2.824 -3.667 4.672 1.00 106.14 1042 LYS B N 1
ATOM 3095 C CA . LYS B 1 45 ? 3.211 -5.085 4.743 1.00 108.64 1042 LYS B CA 1
ATOM 3096 C C . LYS B 1 45 ? 4.753 -5.236 4.742 1.00 112.61 1042 LYS B C 1
ATOM 3097 O O . LYS B 1 45 ? 5.274 -6.268 5.188 1.00 113.51 1042 LYS B O 1
ATOM 3103 N N . ALA B 1 46 ? 5.466 -4.189 4.261 1.00 107.45 1043 ALA B N 1
ATOM 3104 C CA . ALA B 1 46 ? 6.924 -4.126 4.225 1.00 106.89 1043 ALA B CA 1
ATOM 3105 C C . ALA B 1 46 ? 7.492 -3.794 5.625 1.00 106.10 1043 ALA B C 1
ATOM 3106 O O . ALA B 1 46 ? 6.739 -3.527 6.572 1.00 103.29 1043 ALA B O 1
ATOM 3108 N N . THR B 1 47 ? 8.826 -3.845 5.742 1.00 101.53 1044 THR B N 1
ATOM 3109 C CA . THR B 1 47 ? 9.586 -3.561 6.958 1.00 97.33 1044 THR B CA 1
ATOM 3110 C C . THR B 1 47 ? 10.737 -2.614 6.589 1.00 98.51 1044 THR B C 1
ATOM 3111 O O . THR B 1 47 ? 11.519 -2.944 5.688 1.00 101.75 1044 THR B O 1
ATOM 3115 N N . PRO B 1 48 ? 10.889 -1.449 7.254 1.00 89.85 1045 PRO B N 1
ATOM 3116 C CA . PRO B 1 48 ? 12.050 -0.597 6.935 1.00 89.84 1045 PRO B CA 1
ATOM 3117 C C . PRO B 1 48 ? 13.335 -1.235 7.487 1.00 91.97 1045 PRO B C 1
ATOM 3118 O O . PRO B 1 48 ? 13.275 -1.920 8.509 1.00 89.75 1045 PRO B O 1
ATOM 3122 N N . PRO B 1 49 ? 14.500 -1.048 6.837 1.00 89.95 1046 PRO B N 1
ATOM 3123 C CA . PRO B 1 49 ? 15.726 -1.712 7.326 1.00 90.78 1046 PRO B CA 1
ATOM 3124 C C . PRO B 1 49 ? 16.162 -1.366 8.763 1.00 90.25 1046 PRO B C 1
ATOM 3125 O O . PRO B 1 49 ? 16.919 -2.146 9.329 1.00 90.65 1046 PRO B O 1
ATOM 3129 N N . LYS B 1 50 ? 15.675 -0.265 9.377 1.00 82.58 1047 LYS B N 1
ATOM 3130 C CA . LYS B 1 50 ? 16.047 0.051 10.769 1.00 79.82 1047 LYS B CA 1
ATOM 3131 C C . LYS B 1 50 ? 15.201 -0.763 11.780 1.00 79.52 1047 LYS B C 1
ATOM 3132 O O . LYS B 1 50 ? 15.485 -0.739 12.985 1.00 77.60 1047 LYS B O 1
ATOM 3138 N N . LEU B 1 51 ? 14.173 -1.486 11.275 1.00 74.04 1048 LEU B N 1
ATOM 3139 C CA . LEU B 1 51 ? 13.277 -2.344 12.052 1.00 70.74 1048 LEU B CA 1
ATOM 3140 C C . LEU B 1 51 ? 13.373 -3.813 11.589 1.00 75.91 1048 LEU B C 1
ATOM 3141 O O . LEU B 1 51 ? 12.590 -4.639 12.049 1.00 76.38 1048 LEU B O 1
ATOM 3146 N N . GLU B 1 52 ? 14.337 -4.141 10.699 1.00 74.52 1049 GLU B N 1
ATOM 3147 C CA . GLU B 1 52 ? 14.525 -5.487 10.129 1.00 77.38 1049 GLU B CA 1
ATOM 3148 C C . GLU B 1 52 ? 14.897 -6.573 11.193 1.00 80.48 1049 GLU B C 1
ATOM 3149 O O . GLU B 1 52 ? 14.626 -7.761 10.976 1.00 81.26 1049 GLU B O 1
ATOM 3155 N N . ASP B 1 53 ? 15.514 -6.161 12.315 1.00 75.45 1050 ASP B N 1
ATOM 3156 C CA . ASP B 1 53 ? 15.910 -7.058 13.407 1.00 75.28 1050 ASP B CA 1
ATOM 3157 C C . ASP B 1 53 ? 14.796 -7.227 14.438 1.00 76.68 1050 ASP B C 1
ATOM 3158 O O . ASP B 1 53 ? 14.799 -8.199 15.193 1.00 76.79 1050 ASP B O 1
ATOM 3163 N N . LYS B 1 54 ? 13.877 -6.255 14.493 1.00 71.98 1051 LYS B N 1
ATOM 3164 C CA . LYS B 1 54 ? 12.739 -6.210 15.415 1.00 71.20 1051 LYS B CA 1
ATOM 3165 C C . LYS B 1 54 ? 11.699 -7.285 15.083 1.00 79.48 1051 LYS B C 1
ATOM 3166 O O . LYS B 1 54 ? 11.478 -7.591 13.908 1.00 81.96 1051 LYS B O 1
ATOM 3172 N N . SER B 1 55 ? 11.032 -7.823 16.124 1.00 76.29 1052 SER B N 1
ATOM 3173 C CA . SER B 1 55 ? 9.938 -8.793 16.000 1.00 77.80 1052 SER B CA 1
ATOM 3174 C C . SER B 1 55 ? 8.761 -8.152 15.227 1.00 83.25 1052 SER B C 1
ATOM 3175 O O . SER B 1 55 ? 8.481 -6.967 15.434 1.00 81.31 1052 SER B O 1
ATOM 3178 N N . PRO B 1 56 ? 8.045 -8.882 14.344 1.00 83.34 1053 PRO B N 1
ATOM 3179 C CA . PRO B 1 56 ? 6.914 -8.253 13.626 1.00 83.81 1053 PRO B CA 1
ATOM 3180 C C . PRO B 1 56 ? 5.838 -7.651 14.550 1.00 88.44 1053 PRO B C 1
ATOM 3181 O O . PRO B 1 56 ? 5.056 -6.822 14.104 1.00 88.48 1053 PRO B O 1
ATOM 3185 N N . ASP B 1 57 ? 5.813 -8.044 15.831 1.00 85.06 1054 ASP B N 1
ATOM 3186 C CA . ASP B 1 57 ? 4.829 -7.549 16.788 1.00 84.89 1054 ASP B CA 1
ATOM 3187 C C . ASP B 1 57 ? 5.499 -6.706 17.889 1.00 84.23 1054 ASP B C 1
ATOM 3188 O O . ASP B 1 57 ? 4.950 -6.567 18.991 1.00 84.92 1054 ASP B O 1
ATOM 3193 N N . SER B 1 58 ? 6.674 -6.115 17.572 1.00 76.25 1055 SER B N 1
ATOM 3194 C CA . SER B 1 58 ? 7.396 -5.237 18.493 1.00 73.86 1055 SER B CA 1
ATOM 3195 C C . SER B 1 58 ? 6.687 -3.883 18.524 1.00 78.60 1055 SER B C 1
ATOM 3196 O O . SER B 1 58 ? 5.998 -3.566 17.546 1.00 78.15 1055 SER B O 1
ATOM 3199 N N . PRO B 1 59 ? 6.796 -3.076 19.612 1.00 76.12 1056 PRO B N 1
ATOM 3200 C CA . PRO B 1 59 ? 6.075 -1.784 19.650 1.00 76.87 1056 PRO B CA 1
ATOM 3201 C C . PRO B 1 59 ? 6.326 -0.864 18.435 1.00 79.81 1056 PRO B C 1
ATOM 3202 O O . PRO B 1 59 ? 5.371 -0.264 17.942 1.00 79.60 1056 PRO B O 1
ATOM 3206 N N . GLU B 1 60 ? 7.583 -0.787 17.940 1.00 76.39 1057 GLU B N 1
ATOM 3207 C CA . GLU B 1 60 ? 7.977 0.040 16.790 1.00 76.26 1057 GLU B CA 1
ATOM 3208 C C . GLU B 1 60 ? 7.326 -0.467 15.517 1.00 80.40 1057 GLU B C 1
ATOM 3209 O O . GLU B 1 60 ? 6.800 0.332 14.738 1.00 80.32 1057 GLU B O 1
ATOM 3215 N N . MET B 1 61 ? 7.364 -1.801 15.312 1.00 76.80 1058 MET B N 1
ATOM 3216 C CA . MET B 1 61 ? 6.772 -2.464 14.159 1.00 77.14 1058 MET B CA 1
ATOM 3217 C C . MET B 1 61 ? 5.240 -2.308 14.176 1.00 81.04 1058 MET B C 1
ATOM 3218 O O . MET B 1 61 ? 4.640 -2.147 13.115 1.00 81.71 1058 MET B O 1
ATOM 3223 N N . LYS B 1 62 ? 4.620 -2.310 15.377 1.00 77.18 1059 LYS B N 1
ATOM 3224 C CA . LYS B 1 62 ? 3.183 -2.104 15.546 1.00 78.18 1059 LYS B CA 1
ATOM 3225 C C . LYS B 1 62 ? 2.846 -0.653 15.225 1.00 82.52 1059 LYS B C 1
ATOM 3226 O O . LYS B 1 62 ? 1.911 -0.418 14.466 1.00 83.89 1059 LYS B O 1
ATOM 3232 N N . ASP B 1 63 ? 3.656 0.312 15.733 1.00 78.03 1060 ASP B N 1
ATOM 3233 C CA . ASP B 1 63 ? 3.490 1.753 15.495 1.00 78.11 1060 ASP B CA 1
ATOM 3234 C C . ASP B 1 63 ? 3.756 2.118 14.027 1.00 79.33 1060 ASP B C 1
ATOM 3235 O O . ASP B 1 63 ? 3.154 3.068 13.519 1.00 79.59 1060 ASP B O 1
ATOM 3240 N N . PHE B 1 64 ? 4.645 1.374 13.349 1.00 74.40 1061 PHE B N 1
ATOM 3241 C CA . PHE B 1 64 ? 4.941 1.602 11.933 1.00 73.98 1061 PHE B CA 1
ATOM 3242 C C . PHE B 1 64 ? 3.689 1.314 11.093 1.00 79.32 1061 PHE B C 1
ATOM 3243 O O . PHE B 1 64 ? 3.255 2.179 10.320 1.00 78.23 1061 PHE B O 1
ATOM 3251 N N . ARG B 1 65 ? 3.085 0.123 11.308 1.00 77.56 1062 ARG B N 1
ATOM 3252 C CA . ARG B 1 65 ? 1.870 -0.338 10.635 1.00 79.53 1062 ARG B CA 1
ATOM 3253 C C . ARG B 1 65 ? 0.653 0.524 10.972 1.00 85.72 1062 ARG B C 1
ATOM 3254 O O . ARG B 1 65 ? -0.193 0.730 10.107 1.00 87.24 1062 ARG B O 1
ATOM 3262 N N . HIS B 1 66 ? 0.563 1.008 12.228 1.00 82.90 1063 HIS B N 1
ATOM 3263 C CA . HIS B 1 66 ? -0.521 1.846 12.738 1.00 84.95 1063 HIS B CA 1
ATOM 3264 C C . HIS B 1 66 ? -0.561 3.192 12.010 1.00 89.36 1063 HIS B C 1
ATOM 3265 O O . HIS B 1 66 ? -1.646 3.727 11.792 1.00 92.24 1063 HIS B O 1
ATOM 3272 N N . GLY B 1 67 ? 0.603 3.702 11.616 1.00 83.67 1064 GLY B N 1
ATOM 3273 C CA . GLY B 1 67 ? 0.724 4.937 10.847 1.00 83.46 1064 GLY B CA 1
ATOM 3274 C C . GLY B 1 67 ? 0.049 4.844 9.487 1.00 87.83 1064 GLY B C 1
ATOM 3275 O O . GLY B 1 67 ? -0.512 5.828 8.997 1.00 88.20 1064 GLY B O 1
ATOM 3276 N N . PHE B 1 68 ? 0.076 3.639 8.886 1.00 85.02 1065 PHE B N 1
ATOM 3277 C CA . PHE B 1 68 ? -0.563 3.327 7.613 1.00 86.54 1065 PHE B CA 1
ATOM 3278 C C . PHE B 1 68 ? -2.053 3.066 7.804 1.00 94.99 1065 PHE B C 1
ATOM 3279 O O . PHE B 1 68 ? -2.824 3.330 6.884 1.00 96.56 1065 PHE B O 1
ATOM 3287 N N . ASP B 1 69 ? -2.466 2.577 8.996 1.00 93.13 1066 ASP B N 1
ATOM 3288 C CA . ASP B 1 69 ? -3.875 2.360 9.324 1.00 96.69 1066 ASP B CA 1
ATOM 3289 C C . ASP B 1 69 ? -4.611 3.705 9.343 1.00 102.94 1066 ASP B C 1
ATOM 3290 O O . ASP B 1 69 ? -5.737 3.793 8.841 1.00 105.38 1066 ASP B O 1
ATOM 3295 N N . ILE B 1 70 ? -3.946 4.759 9.875 1.00 98.41 1067 ILE B N 1
ATOM 3296 C CA . ILE B 1 70 ? -4.467 6.129 9.920 1.00 99.94 1067 ILE B CA 1
ATOM 3297 C C . ILE B 1 70 ? -4.535 6.665 8.485 1.00 104.25 1067 ILE B C 1
ATOM 3298 O O . ILE B 1 70 ? -5.575 7.185 8.072 1.00 106.38 1067 ILE B O 1
ATOM 3303 N N . LEU B 1 71 ? -3.437 6.491 7.728 1.00 98.65 1068 LEU B N 1
ATOM 3304 C CA . LEU B 1 71 ? -3.296 6.933 6.343 1.00 98.75 1068 LEU B CA 1
ATOM 3305 C C . LEU B 1 71 ? -4.331 6.271 5.415 1.00 105.56 1068 LEU B C 1
ATOM 3306 O O . LEU B 1 71 ? -5.005 6.994 4.690 1.00 106.85 1068 LEU B O 1
ATOM 3311 N N . VAL B 1 72 ? -4.473 4.922 5.450 1.00 103.28 1069 VAL B N 1
ATOM 3312 C CA . VAL B 1 72 ? -5.437 4.177 4.621 1.00 105.77 1069 VAL B CA 1
ATOM 3313 C C . VAL B 1 72 ? -6.869 4.591 5.032 1.00 113.16 1069 VAL B C 1
ATOM 3314 O O . VAL B 1 72 ? -7.719 4.773 4.156 1.00 115.07 1069 VAL B O 1
ATOM 3318 N N . GLY B 1 73 ? -7.084 4.810 6.337 1.00 110.39 1070 GLY B N 1
ATOM 3319 C CA . GLY B 1 73 ? -8.350 5.277 6.901 1.00 113.53 1070 GLY B CA 1
ATOM 3320 C C . GLY B 1 73 ? -8.748 6.642 6.370 1.00 118.51 1070 GLY B C 1
ATOM 3321 O O . GLY B 1 73 ? -9.933 6.887 6.124 1.00 121.56 1070 GLY B O 1
ATOM 3322 N N . GLN B 1 74 ? -7.739 7.529 6.158 1.00 112.32 1071 GLN B N 1
ATOM 3323 C CA . GLN B 1 74 ? -7.891 8.879 5.596 1.00 112.50 1071 GLN B CA 1
ATOM 3324 C C . GLN B 1 74 ? -8.214 8.821 4.094 1.00 116.46 1071 GLN B C 1
ATOM 3325 O O . GLN B 1 74 ? -8.978 9.661 3.606 1.00 118.10 1071 GLN B O 1
ATOM 3331 N N . ILE B 1 75 ? -7.633 7.831 3.367 1.00 111.27 1072 ILE B N 1
ATOM 3332 C CA . ILE B 1 75 ? -7.875 7.593 1.936 1.00 112.31 1072 ILE B CA 1
ATOM 3333 C C . ILE B 1 75 ? -9.349 7.155 1.758 1.00 120.51 1072 ILE B C 1
ATOM 3334 O O . ILE B 1 75 ? -9.986 7.544 0.779 1.00 121.55 1072 ILE B O 1
ATOM 3339 N N . ASP B 1 76 ? -9.887 6.386 2.729 1.00 119.80 1073 ASP B N 1
ATOM 3340 C CA . ASP B 1 76 ? -11.281 5.935 2.756 1.00 124.55 1073 ASP B CA 1
ATOM 3341 C C . ASP B 1 76 ? -12.226 7.131 2.963 1.00 130.96 1073 ASP B C 1
ATOM 3342 O O . ASP B 1 76 ? -13.299 7.174 2.352 1.00 133.81 1073 ASP B O 1
ATOM 3347 N N . ASP B 1 77 ? -11.808 8.104 3.814 1.00 126.26 1074 ASP B N 1
ATOM 3348 C CA . ASP B 1 77 ? -12.546 9.337 4.107 1.00 129.01 1074 ASP B CA 1
ATOM 3349 C C . ASP B 1 77 ? -12.625 10.232 2.865 1.00 133.77 1074 ASP B C 1
ATOM 3350 O O . ASP B 1 77 ? -13.671 10.830 2.607 1.00 136.92 1074 ASP B O 1
ATOM 3355 N N . ALA B 1 78 ? -11.505 10.329 2.110 1.00 127.50 1075 ALA B N 1
ATOM 3356 C CA . ALA B 1 78 ? -11.388 11.124 0.884 1.00 127.60 1075 ALA B CA 1
ATOM 3357 C C . ALA B 1 78 ? -12.180 10.488 -0.255 1.00 134.21 1075 ALA B C 1
ATOM 3358 O O . ALA B 1 78 ? -12.809 11.214 -1.023 1.00 136.78 1075 ALA B O 1
ATOM 3360 N N . LEU B 1 79 ? -12.178 9.140 -0.350 1.00 130.59 1076 LEU B N 1
ATOM 3361 C CA . LEU B 1 79 ? -12.934 8.405 -1.367 1.00 133.58 1076 LEU B CA 1
ATOM 3362 C C . LEU B 1 79 ? -14.440 8.463 -1.082 1.00 142.99 1076 LEU B C 1
ATOM 3363 O O . LEU B 1 79 ? -15.229 8.361 -2.020 1.00 146.14 1076 LEU B O 1
ATOM 3368 N N . LYS B 1 80 ? -14.832 8.648 0.204 1.00 140.70 1077 LYS B N 1
ATOM 3369 C CA . LYS B 1 80 ? -16.227 8.790 0.642 1.00 145.40 1077 LYS B CA 1
ATOM 3370 C C . LYS B 1 80 ? -16.817 10.087 0.067 1.00 151.45 1077 LYS B C 1
ATOM 3371 O O . LYS B 1 80 ? -17.910 10.056 -0.496 1.00 155.30 1077 LYS B O 1
ATOM 3377 N N . LEU B 1 81 ? -16.071 11.207 0.187 1.00 145.64 1078 LEU B N 1
ATOM 3378 C CA . LEU B 1 81 ? -16.452 12.533 -0.307 1.00 147.63 1078 LEU B CA 1
ATOM 3379 C C . LEU B 1 81 ? -16.408 12.604 -1.839 1.00 151.90 1078 LEU B C 1
ATOM 3380 O O . LEU B 1 81 ? -17.259 13.267 -2.438 1.00 154.49 1078 LEU B O 1
ATOM 3385 N N . ALA B 1 82 ? -15.413 11.933 -2.464 1.00 145.80 1079 ALA B N 1
ATOM 3386 C CA . ALA B 1 82 ? -15.225 11.893 -3.917 1.00 146.37 1079 ALA B CA 1
ATOM 3387 C C . ALA B 1 82 ? -16.362 11.133 -4.614 1.00 155.48 1079 ALA B C 1
ATOM 3388 O O . ALA B 1 82 ? -16.909 11.639 -5.598 1.00 157.96 1079 ALA B O 1
ATOM 3390 N N . ASN B 1 83 ? -16.733 9.940 -4.087 1.00 153.70 1080 ASN B N 1
ATOM 3391 C CA . ASN B 1 83 ? -17.812 9.098 -4.619 1.00 158.68 1080 ASN B CA 1
ATOM 3392 C C . ASN B 1 83 ? -19.188 9.751 -4.414 1.00 167.71 1080 ASN B C 1
ATOM 3393 O O . ASN B 1 83 ? -20.108 9.484 -5.190 1.00 171.86 1080 ASN B O 1
ATOM 3398 N N . GLU B 1 84 ? -19.318 10.607 -3.376 1.00 163.90 1081 GLU B N 1
ATOM 3399 C CA . GLU B 1 84 ? -20.530 11.365 -3.053 1.00 168.31 1081 GLU B CA 1
ATOM 3400 C C . GLU B 1 84 ? -20.798 12.440 -4.111 1.00 174.58 1081 GLU B C 1
ATOM 3401 O O . GLU B 1 84 ? -21.949 12.664 -4.498 1.00 179.32 1081 GLU B O 1
ATOM 3407 N N . GLY B 1 85 ? -19.719 13.086 -4.555 1.00 167.43 1082 GLY B N 1
ATOM 3408 C CA . GLY B 1 85 ? -19.738 14.174 -5.523 1.00 168.28 1082 GLY B CA 1
ATOM 3409 C C . GLY B 1 85 ? -18.992 15.391 -5.009 1.00 170.12 1082 GLY B C 1
ATOM 3410 O O . GLY B 1 85 ? -18.591 16.254 -5.796 1.00 169.65 1082 GLY B O 1
ATOM 3411 N N . LYS B 1 86 ? -18.787 15.455 -3.673 1.00 165.43 1083 LYS B N 1
ATOM 3412 C CA . LYS B 1 86 ? -18.085 16.536 -2.975 1.00 163.77 1083 LYS B CA 1
ATOM 3413 C C . LYS B 1 86 ? -16.567 16.333 -3.133 1.00 161.81 1083 LYS B C 1
ATOM 3414 O O . LYS B 1 86 ? -15.872 15.955 -2.186 1.00 158.51 1083 LYS B O 1
ATOM 3420 N N . VAL B 1 87 ? -16.075 16.569 -4.365 1.00 157.13 1084 VAL B N 1
ATOM 3421 C CA . VAL B 1 87 ? -14.673 16.430 -4.785 1.00 152.89 1084 VAL B CA 1
ATOM 3422 C C . VAL B 1 87 ? -13.838 17.583 -4.179 1.00 155.70 1084 VAL B C 1
ATOM 3423 O O . VAL B 1 87 ? -12.646 17.405 -3.923 1.00 151.99 1084 VAL B O 1
ATOM 3427 N N . LYS B 1 88 ? -14.479 18.741 -3.921 1.00 155.87 1085 LYS B N 1
ATOM 3428 C CA . LYS B 1 88 ? -13.855 19.928 -3.324 1.00 156.65 1085 LYS B CA 1
ATOM 3429 C C . LYS B 1 88 ? -13.351 19.633 -1.898 1.00 158.70 1085 LYS B C 1
ATOM 3430 O O . LYS B 1 88 ? -12.256 20.073 -1.542 1.00 156.93 1085 LYS B O 1
ATOM 3436 N N . GLU B 1 89 ? -14.126 18.858 -1.110 1.00 155.70 1086 GLU B N 1
ATOM 3437 C CA . GLU B 1 89 ? -13.776 18.463 0.258 1.00 154.32 1086 GLU B CA 1
ATOM 3438 C C . GLU B 1 89 ? -12.726 17.334 0.259 1.00 152.85 1086 GLU B C 1
ATOM 3439 O O . GLU B 1 89 ? -11.892 17.281 1.165 1.00 150.55 1086 GLU B O 1
ATOM 3441 N N . ALA B 1 90 ? -12.770 16.444 -0.761 1.00 147.46 1087 ALA B N 1
ATOM 3442 C CA . ALA B 1 90 ? -11.837 15.325 -0.953 1.00 143.06 1087 ALA B CA 1
ATOM 3443 C C . ALA B 1 90 ? -10.448 15.828 -1.356 1.00 144.88 1087 ALA B C 1
ATOM 3444 O O . ALA B 1 90 ? -9.450 15.188 -1.030 1.00 141.35 1087 ALA B O 1
ATOM 3446 N N . GLN B 1 91 ? -10.396 16.974 -2.070 1.00 143.91 1088 GLN B N 1
ATOM 3447 C CA . GLN B 1 91 ? -9.174 17.643 -2.525 1.00 143.33 1088 GLN B CA 1
ATOM 3448 C C . GLN B 1 91 ? -8.388 18.191 -1.321 1.00 147.70 1088 GLN B C 1
ATOM 3449 O O . GLN B 1 91 ? -7.157 18.146 -1.328 1.00 145.72 1088 GLN B O 1
ATOM 3455 N N . ALA B 1 92 ? -9.109 18.689 -0.289 1.00 146.92 1089 ALA B N 1
ATOM 3456 C CA . ALA B 1 92 ? -8.549 19.236 0.954 1.00 147.63 1089 ALA B CA 1
ATOM 3457 C C . ALA B 1 92 ? -7.969 18.136 1.849 1.00 148.01 1089 ALA B C 1
ATOM 3458 O O . ALA B 1 92 ? -7.082 18.414 2.660 1.00 147.75 1089 ALA B O 1
ATOM 3460 N N . ALA B 1 93 ? -8.467 16.892 1.695 1.00 141.88 1090 ALA B N 1
ATOM 3461 C CA . ALA B 1 93 ? -8.026 15.719 2.450 1.00 138.43 1090 ALA B CA 1
ATOM 3462 C C . ALA B 1 93 ? -6.598 15.285 2.066 1.00 139.52 1090 ALA B C 1
ATOM 3463 O O . ALA B 1 93 ? -5.972 14.539 2.822 1.00 136.78 1090 ALA B O 1
ATOM 3465 N N . ALA B 1 94 ? -6.083 15.763 0.907 1.00 137.09 1091 ALA B N 1
ATOM 3466 C CA . ALA B 1 94 ? -4.730 15.483 0.411 1.00 135.31 1091 ALA B CA 1
ATOM 3467 C C . ALA B 1 94 ? -3.665 16.120 1.304 1.00 139.69 1091 ALA B C 1
ATOM 3468 O O . ALA B 1 94 ? -2.592 15.540 1.476 1.00 137.19 1091 ALA B O 1
ATOM 3470 N N . GLU B 1 95 ? -3.961 17.310 1.868 1.00 139.61 1092 GLU B N 1
ATOM 3471 C CA . GLU B 1 95 ? -3.055 18.019 2.768 1.00 141.07 1092 GLU B CA 1
ATOM 3472 C C . GLU B 1 95 ? -3.024 17.321 4.136 1.00 143.98 1092 GLU B C 1
ATOM 3473 O O . GLU B 1 95 ? -1.992 17.358 4.813 1.00 143.76 1092 GLU B O 1
ATOM 3479 N N . GLN B 1 96 ? -4.140 16.655 4.521 1.00 139.45 1093 GLN B N 1
ATOM 3480 C CA . GLN B 1 96 ? -4.260 15.895 5.774 1.00 137.70 1093 GLN B CA 1
ATOM 3481 C C . GLN B 1 96 ? -3.432 14.603 5.724 1.00 135.42 1093 GLN B C 1
ATOM 3482 O O . GLN B 1 96 ? -3.025 14.100 6.773 1.00 133.95 1093 GLN B O 1
ATOM 3488 N N . LEU B 1 97 ? -3.183 14.081 4.505 1.00 128.56 1094 LEU B N 1
ATOM 3489 C CA . LEU B 1 97 ? -2.400 12.872 4.246 1.00 124.49 1094 LEU B CA 1
ATOM 3490 C C . LEU B 1 97 ? -0.902 13.160 4.347 1.00 125.82 1094 LEU B C 1
ATOM 3491 O O . LEU B 1 97 ? -0.137 12.288 4.759 1.00 123.35 1094 LEU B O 1
ATOM 3496 N N . LYS B 1 98 ? -0.491 14.383 3.976 1.00 123.47 1095 LYS B N 1
ATOM 3497 C CA . LYS B 1 98 ? 0.897 14.851 4.018 1.00 123.45 1095 LYS B CA 1
ATOM 3498 C C . LYS B 1 98 ? 1.385 14.995 5.465 1.00 125.96 1095 LYS B C 1
ATOM 3499 O O . LYS B 1 98 ? 2.523 14.636 5.769 1.00 124.32 1095 LYS B O 1
ATOM 3505 N N . THR B 1 99 ? 0.510 15.514 6.350 1.00 123.21 1096 THR B N 1
ATOM 3506 C CA . THR B 1 99 ? 0.774 15.733 7.774 1.00 123.56 1096 THR B CA 1
ATOM 3507 C C . THR B 1 99 ? 0.868 14.386 8.529 1.00 123.36 1096 THR B C 1
ATOM 3508 O O . THR B 1 99 ? 1.602 14.295 9.517 1.00 123.41 1096 THR B O 1
ATOM 3512 N N . THR B 1 100 ? 0.142 13.346 8.052 1.00 116.30 1097 THR B N 1
ATOM 3513 C CA . THR B 1 100 ? 0.133 11.991 8.627 1.00 112.80 1097 THR B CA 1
ATOM 3514 C C . THR B 1 100 ? 1.466 11.309 8.315 1.00 114.30 1097 THR B C 1
ATOM 3515 O O . THR B 1 100 ? 2.050 10.655 9.180 1.00 112.34 1097 THR B O 1
ATOM 3519 N N . ARG B 1 101 ? 1.940 11.491 7.072 1.00 111.46 1098 ARG B N 1
ATOM 3520 C CA . ARG B 1 101 ? 3.180 10.964 6.506 1.00 110.70 1098 ARG B CA 1
ATOM 3521 C C . ARG B 1 101 ? 4.399 11.402 7.342 1.00 115.76 1098 ARG B C 1
ATOM 3522 O O . ARG B 1 101 ? 5.370 10.653 7.448 1.00 114.01 1098 ARG B O 1
ATOM 3530 N N . ASN B 1 102 ? 4.319 12.590 7.956 1.00 115.59 1099 ASN B N 1
ATOM 3531 C CA . ASN B 1 102 ? 5.376 13.187 8.767 1.00 117.69 1099 ASN B CA 1
ATOM 3532 C C . ASN B 1 102 ? 5.299 12.784 10.241 1.00 120.49 1099 ASN B C 1
ATOM 3533 O O . ASN B 1 102 ? 6.331 12.455 10.824 1.00 120.42 1099 ASN B O 1
ATOM 3538 N N . ALA B 1 103 ? 4.096 12.846 10.849 1.00 116.73 1100 ALA B N 1
ATOM 3539 C CA . ALA B 1 103 ? 3.882 12.603 12.283 1.00 116.95 1100 ALA B CA 1
ATOM 3540 C C . ALA B 1 103 ? 3.869 11.122 12.717 1.00 116.18 1100 ALA B C 1
ATOM 3541 O O . ALA B 1 103 ? 4.041 10.858 13.912 1.00 116.71 1100 ALA B O 1
ATOM 3543 N N . TYR B 1 104 ? 3.654 10.168 11.791 1.00 108.60 1101 TYR B N 1
ATOM 3544 C CA . TYR B 1 104 ? 3.549 8.759 12.181 1.00 105.27 1101 TYR B CA 1
ATOM 3545 C C . TYR B 1 104 ? 4.491 7.806 11.444 1.00 104.80 1101 TYR B C 1
ATOM 3546 O O . TYR B 1 104 ? 4.861 6.775 12.030 1.00 103.30 1101 TYR B O 1
ATOM 3555 N N . ILE B 1 105 ? 4.837 8.116 10.168 1.00 99.11 1102 ILE B N 1
ATOM 3556 C CA . ILE B 1 105 ? 5.604 7.208 9.305 1.00 96.23 1102 ILE B CA 1
ATOM 3557 C C . ILE B 1 105 ? 7.047 7.686 8.972 1.00 97.21 1102 ILE B C 1
ATOM 3558 O O . ILE B 1 105 ? 7.946 6.838 8.993 1.00 95.75 1102 ILE B O 1
ATOM 3563 N N . GLN B 1 106 ? 7.270 8.993 8.652 1.00 93.06 1103 GLN B N 1
ATOM 3564 C CA . GLN B 1 106 ? 8.581 9.524 8.223 1.00 93.94 1103 GLN B CA 1
ATOM 3565 C C . GLN B 1 106 ? 9.746 9.151 9.141 1.00 95.38 1103 GLN B C 1
ATOM 3566 O O . GLN B 1 106 ? 10.826 8.848 8.622 1.00 95.55 1103 GLN B O 1
ATOM 3572 N N . LYS B 1 107 ? 9.528 9.133 10.481 1.00 89.81 1104 LYS B N 1
ATOM 3573 C CA . LYS B 1 107 ? 10.552 8.775 11.487 1.00 88.82 1104 LYS B CA 1
ATOM 3574 C C . LYS B 1 107 ? 11.208 7.396 11.217 1.00 91.47 1104 LYS B C 1
ATOM 3575 O O . LYS B 1 107 ? 12.346 7.165 11.631 1.00 92.46 1104 LYS B O 1
ATOM 3581 N N . TYR B 1 108 ? 10.478 6.508 10.517 1.00 85.70 1105 TYR B N 1
ATOM 3582 C CA . TYR B 1 108 ? 10.862 5.154 10.154 1.00 83.99 1105 TYR B CA 1
ATOM 3583 C C . TYR B 1 108 ? 11.489 5.082 8.757 1.00 88.25 1105 TYR B C 1
ATOM 3584 O O . TYR B 1 108 ? 11.915 4.008 8.345 1.00 89.07 1105 TYR B O 1
ATOM 3593 N N . LEU B 1 109 ? 11.545 6.204 8.031 1.00 84.74 1106 LEU B N 1
ATOM 3594 C CA . LEU B 1 109 ? 12.052 6.238 6.654 1.00 86.00 1106 LEU B CA 1
ATOM 3595 C C . LEU B 1 109 ? 13.318 7.121 6.457 1.00 88.09 1106 LEU B C 1
ATOM 3596 O O . LEU B 1 109 ? 13.994 6.961 5.443 1.00 90.35 1106 LEU B O 1
ATOM 3601 N N . ILE B 1 110 ? 13.647 8.035 7.391 1.00 98.42 581 ILE B N 1
ATOM 3602 C CA . ILE B 1 110 ? 14.831 8.907 7.282 1.00 97.16 581 ILE B CA 1
ATOM 3603 C C . ILE B 1 110 ? 15.733 8.753 8.527 1.00 96.42 581 ILE B C 1
ATOM 3604 O O . ILE B 1 110 ? 15.224 8.313 9.556 1.00 93.65 581 ILE B O 1
ATOM 3609 N N . PRO B 1 111 ? 17.055 9.085 8.474 1.00 92.15 582 PRO B N 1
ATOM 3610 C CA . PRO B 1 111 ? 17.886 8.970 9.688 1.00 90.57 582 PRO B CA 1
ATOM 3611 C C . PRO B 1 111 ? 17.443 9.992 10.730 1.00 93.26 582 PRO B C 1
ATOM 3612 O O . PRO B 1 111 ? 17.477 11.196 10.468 1.00 94.51 582 PRO B O 1
ATOM 3616 N N . VAL B 1 112 ? 16.954 9.513 11.875 1.00 86.89 583 VAL B N 1
ATOM 3617 C CA . VAL B 1 112 ? 16.436 10.388 12.928 1.00 84.63 583 VAL B CA 1
ATOM 3618 C C . VAL B 1 112 ? 17.320 10.248 14.190 1.00 88.91 583 VAL B C 1
ATOM 3619 O O . VAL B 1 112 ? 17.512 9.144 14.666 1.00 89.08 583 VAL B O 1
ATOM 3623 N N . ARG B 1 113 ? 17.859 11.359 14.711 1.00 85.04 584 ARG B N 1
ATOM 3624 C CA . ARG B 1 113 ? 18.689 11.333 15.913 1.00 83.47 584 ARG B CA 1
ATOM 3625 C C . ARG B 1 113 ? 17.832 11.541 17.143 1.00 84.72 584 ARG B C 1
ATOM 3626 O O . ARG B 1 113 ? 16.812 12.221 17.081 1.00 83.49 584 ARG B O 1
ATOM 3634 N N . TYR B 1 114 ? 18.226 10.915 18.250 1.00 80.23 585 TYR B N 1
ATOM 3635 C CA . TYR B 1 114 ? 17.570 11.018 19.556 1.00 77.86 585 TYR B CA 1
ATOM 3636 C C . TYR B 1 114 ? 18.545 10.529 20.650 1.00 80.03 585 TYR B C 1
ATOM 3637 O O . TYR B 1 114 ? 19.523 9.845 20.338 1.00 81.50 585 TYR B O 1
ATOM 3646 N N . LEU B 1 115 ? 18.294 10.916 21.918 1.00 73.69 586 LEU B N 1
ATOM 3647 C CA . LEU B 1 115 ? 19.116 10.581 23.083 1.00 72.56 586 LEU B CA 1
ATOM 3648 C C . LEU B 1 115 ? 19.015 9.112 23.400 1.00 76.66 586 LEU B C 1
ATOM 3649 O O . LEU B 1 115 ? 17.936 8.615 23.742 1.00 76.86 586 LEU B O 1
ATOM 3654 N N . GLU B 1 116 ? 20.144 8.412 23.256 1.00 73.77 587 GLU B N 1
ATOM 3655 C CA . GLU B 1 116 ? 20.248 6.969 23.483 1.00 73.33 587 GLU B CA 1
ATOM 3656 C C . GLU B 1 116 ? 20.612 6.655 24.907 1.00 76.43 587 GLU B C 1
ATOM 3657 O O . GLU B 1 116 ? 21.131 7.517 25.606 1.00 76.99 587 GLU B O 1
ATOM 3663 N N . TRP B 1 117 ? 20.368 5.411 25.329 1.00 71.46 588 TRP B N 1
ATOM 3664 C CA . TRP B 1 117 ? 20.785 4.895 26.625 1.00 71.10 588 TRP B CA 1
ATOM 3665 C C . TRP B 1 117 ? 22.321 4.704 26.629 1.00 78.57 588 TRP B C 1
ATOM 3666 O O . TRP B 1 117 ? 22.943 4.789 27.684 1.00 78.81 588 TRP B O 1
ATOM 3677 N N . SER B 1 118 ? 22.913 4.460 25.433 1.00 76.80 589 SER B N 1
ATOM 3678 C CA . SER B 1 118 ? 24.341 4.273 25.146 1.00 78.52 589 SER B CA 1
ATOM 3679 C C . SER B 1 118 ? 25.196 5.498 25.508 1.00 83.43 589 SER B C 1
ATOM 3680 O O . SER B 1 118 ? 26.403 5.342 25.711 1.00 85.65 589 SER B O 1
ATOM 3683 N N . ASN B 1 119 ? 24.601 6.717 25.488 1.00 78.17 590 ASN B N 1
ATOM 3684 C CA . ASN B 1 119 ? 25.294 7.978 25.774 1.00 78.43 590 ASN B CA 1
ATOM 3685 C C . ASN B 1 119 ? 25.750 8.024 27.227 1.00 82.69 590 ASN B C 1
ATOM 3686 O O . ASN B 1 119 ? 24.981 7.673 28.123 1.00 81.35 590 ASN B O 1
ATOM 3691 N N . ILE B 1 120 ? 26.997 8.468 27.453 1.00 80.89 591 ILE B N 1
ATOM 3692 C CA . ILE B 1 120 ? 27.630 8.577 28.777 1.00 81.05 591 ILE B CA 1
ATOM 3693 C C . ILE B 1 120 ? 26.738 9.399 29.712 1.00 82.55 591 ILE B C 1
ATOM 3694 O O . ILE B 1 120 ? 26.498 8.978 30.846 1.00 81.06 591 ILE B O 1
ATOM 3699 N N . GLU B 1 121 ? 26.214 10.541 29.216 1.00 78.61 592 GLU B N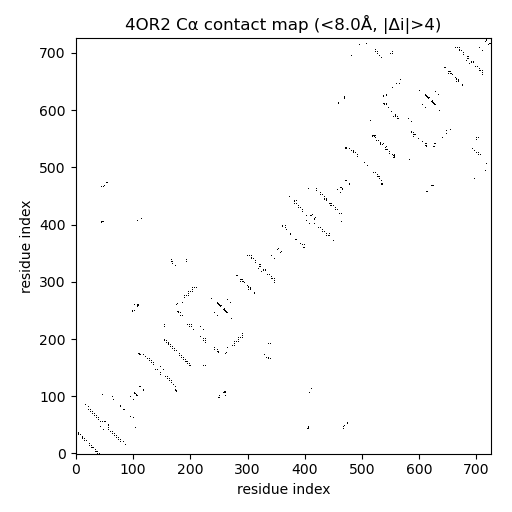 1
ATOM 3700 C CA . GLU B 1 121 ? 25.332 11.395 30.005 1.00 76.70 592 GLU B CA 1
ATOM 3701 C C . GLU B 1 121 ? 24.081 10.628 30.446 1.00 76.56 592 GLU B C 1
ATOM 3702 O O . GLU B 1 121 ? 23.677 10.822 31.586 1.00 75.64 592 GLU B O 1
ATOM 3708 N N . SER B 1 122 ? 23.509 9.727 29.601 1.00 71.58 593 SER B N 1
ATOM 3709 C CA . SER B 1 122 ? 22.307 8.988 30.026 1.00 69.75 593 SER B CA 1
ATOM 3710 C C . SER B 1 122 ? 22.665 7.752 30.853 1.00 72.57 593 SER B C 1
ATOM 3711 O O . SER B 1 122 ? 21.828 7.299 31.640 1.00 71.16 593 SER B O 1
ATOM 3714 N N . ILE B 1 123 ? 23.911 7.247 30.734 1.00 69.34 594 ILE B N 1
ATOM 3715 C CA . ILE B 1 123 ? 24.385 6.119 31.548 1.00 69.13 594 ILE B CA 1
ATOM 3716 C C . ILE B 1 123 ? 24.511 6.638 32.993 1.00 74.74 594 ILE B C 1
ATOM 3717 O O . ILE B 1 123 ? 23.967 6.013 33.909 1.00 73.95 594 ILE B O 1
ATOM 3722 N N . ILE B 1 124 ? 25.164 7.825 33.172 1.00 72.02 595 ILE B N 1
ATOM 3723 C CA . ILE B 1 124 ? 25.338 8.500 34.471 1.00 71.22 595 ILE B CA 1
ATOM 3724 C C . ILE B 1 124 ? 23.954 8.760 35.091 1.00 72.57 595 ILE B C 1
ATOM 3725 O O . ILE B 1 124 ? 23.710 8.339 36.224 1.00 72.51 595 ILE B O 1
ATOM 3730 N N . ALA B 1 125 ? 23.049 9.390 34.321 1.00 66.10 596 ALA B N 1
ATOM 3731 C CA . ALA B 1 125 ? 21.689 9.723 34.728 1.00 63.78 596 ALA B CA 1
ATOM 3732 C C . ALA B 1 125 ? 20.898 8.499 35.243 1.00 70.81 596 ALA B C 1
ATOM 3733 O O . ALA B 1 125 ? 20.266 8.601 36.307 1.00 71.30 596 ALA B O 1
ATOM 3735 N N . ILE B 1 126 ? 20.939 7.352 34.508 1.00 67.92 597 ILE B N 1
ATOM 3736 C CA . ILE B 1 126 ? 20.200 6.128 34.869 1.00 67.35 597 ILE B CA 1
ATOM 3737 C C . ILE B 1 126 ? 20.902 5.390 36.045 1.00 73.57 597 ILE B C 1
ATOM 3738 O O . ILE B 1 126 ? 20.204 4.841 36.896 1.00 70.65 597 ILE B O 1
ATOM 3743 N N . ALA B 1 127 ? 22.267 5.404 36.095 1.00 73.75 598 ALA B N 1
ATOM 3744 C CA . ALA B 1 127 ? 23.075 4.827 37.184 1.00 74.57 598 ALA B CA 1
ATOM 3745 C C . ALA B 1 127 ? 22.755 5.536 38.505 1.00 79.10 598 ALA B C 1
ATOM 3746 O O . ALA B 1 127 ? 22.611 4.894 39.547 1.00 79.05 598 ALA B O 1
ATOM 3748 N N . PHE B 1 128 ? 22.606 6.865 38.431 1.00 76.14 599 PHE B N 1
ATOM 3749 C CA . PHE B 1 128 ? 22.271 7.752 39.532 1.00 76.03 599 PHE B CA 1
ATOM 3750 C C . PHE B 1 128 ? 20.826 7.530 39.991 1.00 77.77 599 PHE B C 1
ATOM 3751 O O . PHE B 1 128 ? 20.540 7.668 41.177 1.00 77.37 599 PHE B O 1
ATOM 3759 N N . SER B 1 129 ? 19.921 7.181 39.059 1.00 73.09 600 SER B N 1
ATOM 3760 C CA . SER B 1 129 ? 18.504 6.937 39.353 1.00 71.71 600 SER B CA 1
ATOM 3761 C C . SER B 1 129 ? 18.292 5.591 40.032 1.00 76.62 600 SER B C 1
ATOM 3762 O O . SER B 1 129 ? 17.413 5.478 40.892 1.00 76.46 600 SER B O 1
ATOM 3765 N N . CYS B 1 130 ? 19.082 4.574 39.647 1.00 73.36 601 CYS B N 1
ATOM 3766 C CA . CYS B 1 130 ? 19.042 3.236 40.231 1.00 73.27 601 CYS B CA 1
ATOM 3767 C C . CYS B 1 130 ? 19.457 3.316 41.684 1.00 78.18 601 CYS B C 1
ATOM 3768 O O . CYS B 1 130 ? 18.801 2.713 42.533 1.00 78.46 601 CYS B O 1
ATOM 3771 N N . LEU B 1 131 ? 20.532 4.089 41.973 1.00 75.11 602 LEU B N 1
ATOM 3772 C CA . LEU B 1 131 ? 21.029 4.315 43.329 1.00 75.39 602 LEU B CA 1
ATOM 3773 C C . LEU B 1 131 ? 19.978 5.063 44.104 1.00 74.82 602 LEU B C 1
ATOM 3774 O O . LEU B 1 131 ? 19.659 4.692 45.225 1.00 75.16 602 LEU B O 1
ATOM 3779 N N . GLY B 1 132 ? 19.410 6.067 43.461 1.00 68.23 603 GLY B N 1
ATOM 3780 C CA . GLY B 1 132 ? 18.354 6.881 44.025 1.00 67.03 603 GLY B CA 1
ATOM 3781 C C . GLY B 1 132 ? 17.146 6.082 44.463 1.00 70.83 603 GLY B C 1
ATOM 3782 O O . GLY B 1 132 ? 16.715 6.218 45.610 1.00 71.37 603 GLY B O 1
ATOM 3783 N N . ILE B 1 133 ? 16.613 5.220 43.564 1.00 65.62 604 ILE B N 1
ATOM 3784 C CA . ILE B 1 133 ? 15.466 4.347 43.849 1.00 64.07 604 ILE B CA 1
ATOM 3785 C C . ILE B 1 133 ? 15.811 3.400 45.022 1.00 67.25 604 ILE B C 1
ATOM 3786 O O . ILE B 1 133 ? 14.995 3.237 45.928 1.00 66.65 604 ILE B O 1
ATOM 3791 N N . LEU B 1 134 ? 17.028 2.809 45.001 1.00 64.03 605 LEU B N 1
ATOM 3792 C CA . LEU B 1 134 ? 17.508 1.881 46.022 1.00 64.68 605 LEU B CA 1
ATOM 3793 C C . LEU B 1 134 ? 17.597 2.541 47.389 1.00 69.13 605 LEU B C 1
ATOM 3794 O O . LEU B 1 134 ? 17.077 1.975 48.356 1.00 69.77 605 LEU B O 1
ATOM 3799 N N . VAL B 1 135 ? 18.228 3.734 47.465 1.00 63.68 606 VAL B N 1
ATOM 3800 C CA . VAL B 1 135 ? 18.378 4.494 48.703 1.00 62.78 606 VAL B CA 1
ATOM 3801 C C . VAL B 1 135 ? 16.973 4.940 49.181 1.00 66.49 606 VAL B C 1
ATOM 3802 O O . VAL B 1 135 ? 16.686 4.816 50.369 1.00 67.46 606 VAL B O 1
ATOM 3806 N N . THR B 1 136 ? 16.095 5.379 48.259 1.00 61.45 607 THR B N 1
ATOM 3807 C CA . THR B 1 136 ? 14.721 5.807 48.583 1.00 61.36 607 THR B CA 1
ATOM 3808 C C . THR B 1 136 ? 13.910 4.651 49.183 1.00 66.96 607 THR B C 1
ATOM 3809 O O . THR B 1 136 ? 13.249 4.847 50.201 1.00 66.61 607 THR B O 1
ATOM 3813 N N . LEU B 1 137 ? 13.989 3.457 48.586 1.00 66.01 608 LEU B N 1
ATOM 3814 C CA . LEU B 1 137 ? 13.287 2.285 49.110 1.00 67.26 608 LEU B CA 1
ATOM 3815 C C . LEU B 1 137 ? 13.892 1.835 50.452 1.00 72.99 608 LEU B C 1
ATOM 3816 O O . LEU B 1 137 ? 13.149 1.384 51.328 1.00 73.02 608 LEU B O 1
ATOM 3821 N N . PHE B 1 138 ? 15.219 2.022 50.626 1.00 71.22 609 PHE B N 1
ATOM 3822 C CA . PHE B 1 138 ? 15.937 1.722 51.868 1.00 72.94 609 PHE B CA 1
ATOM 3823 C C . PHE B 1 138 ? 15.417 2.627 52.980 1.00 75.62 609 PHE B C 1
ATOM 3824 O O . PHE B 1 138 ? 15.081 2.132 54.054 1.00 75.96 609 PHE B O 1
ATOM 3832 N N . VAL B 1 139 ? 15.359 3.949 52.705 1.00 70.60 610 VAL B N 1
ATOM 3833 C CA . VAL B 1 139 ? 14.874 4.997 53.605 1.00 70.46 610 VAL B CA 1
ATOM 3834 C C . VAL B 1 139 ? 13.418 4.700 53.999 1.00 75.34 610 VAL B C 1
ATOM 3835 O O . VAL B 1 139 ? 13.114 4.649 55.195 1.00 76.36 610 VAL B O 1
ATOM 3839 N N . THR B 1 140 ? 12.544 4.471 52.995 1.00 70.99 611 THR B N 1
ATOM 3840 C CA . THR B 1 140 ? 11.118 4.158 53.158 1.00 70.13 611 THR B CA 1
ATOM 3841 C C . THR B 1 140 ? 10.930 2.952 54.094 1.00 74.75 611 THR B C 1
ATOM 3842 O O . THR B 1 140 ? 10.098 3.017 54.999 1.00 74.40 611 THR B O 1
ATOM 3846 N N . LEU B 1 141 ? 11.703 1.873 53.885 1.00 72.31 612 LEU B N 1
ATOM 3847 C CA . LEU B 1 141 ? 11.573 0.676 54.701 1.00 74.39 612 LEU B CA 1
ATOM 3848 C C . LEU B 1 141 ? 11.937 0.939 56.160 1.00 81.86 612 LEU B C 1
ATOM 3849 O O . LEU B 1 141 ? 11.199 0.494 57.039 1.00 82.46 612 LEU B O 1
ATOM 3854 N N . ILE B 1 142 ? 13.042 1.681 56.415 1.00 79.67 613 ILE B N 1
ATOM 3855 C CA . ILE B 1 142 ? 13.495 2.033 57.763 1.00 80.93 613 ILE B CA 1
ATOM 3856 C C . ILE B 1 142 ? 12.401 2.877 58.438 1.00 85.13 613 ILE B C 1
ATOM 3857 O O . ILE B 1 142 ? 12.028 2.594 59.570 1.00 84.99 613 ILE B O 1
ATOM 3862 N N . PHE B 1 143 ? 11.833 3.845 57.703 1.00 82.32 614 PHE B N 1
ATOM 3863 C CA . PHE B 1 143 ? 10.741 4.691 58.172 1.00 82.41 614 PHE B CA 1
ATOM 3864 C C . PHE B 1 143 ? 9.534 3.847 58.571 1.00 86.20 614 PHE B C 1
ATOM 3865 O O . PHE B 1 143 ? 8.967 4.073 59.639 1.00 88.05 614 PHE B O 1
ATOM 3873 N N . VAL B 1 144 ? 9.188 2.839 57.753 1.00 80.79 615 VAL B N 1
ATOM 3874 C CA . VAL B 1 144 ? 8.067 1.927 57.987 1.00 80.66 615 VAL B CA 1
ATOM 3875 C C . VAL B 1 144 ? 8.384 0.985 59.174 1.00 84.85 615 VAL B C 1
ATOM 3876 O O . VAL B 1 144 ? 7.513 0.785 60.022 1.00 85.37 615 VAL B O 1
ATOM 3880 N N . LEU B 1 145 ? 9.610 0.425 59.244 1.00 80.79 616 LEU B N 1
ATOM 3881 C CA . LEU B 1 145 ? 9.997 -0.492 60.331 1.00 81.67 616 LEU B CA 1
ATOM 3882 C C . LEU B 1 145 ? 10.073 0.219 61.679 1.00 86.44 616 LEU B C 1
ATOM 3883 O O . LEU B 1 145 ? 9.611 -0.328 62.678 1.00 87.86 616 LEU B O 1
ATOM 3888 N N . TYR B 1 146 ? 10.635 1.439 61.699 1.00 82.01 617 TYR B N 1
ATOM 3889 C CA . TYR B 1 146 ? 10.798 2.263 62.895 1.00 82.73 617 TYR B CA 1
ATOM 3890 C C . TYR B 1 146 ? 9.654 3.311 62.975 1.00 88.28 617 TYR B C 1
ATOM 3891 O O . TYR B 1 146 ? 9.880 4.465 63.341 1.00 86.76 617 TYR B O 1
ATOM 3900 N N . ARG B 1 147 ? 8.419 2.867 62.639 1.00 87.65 618 ARG B N 1
ATOM 3901 C CA . ARG B 1 147 ? 7.155 3.610 62.597 1.00 87.58 618 ARG B CA 1
ATOM 3902 C C . ARG B 1 147 ? 6.844 4.326 63.909 1.00 96.21 618 ARG B C 1
ATOM 3903 O O . ARG B 1 147 ? 6.618 5.537 63.915 1.00 95.95 618 ARG B O 1
ATOM 3911 N N . ASP B 1 148 ? 6.776 3.545 65.016 1.00 96.45 619 ASP B N 1
ATOM 3912 C CA . ASP B 1 148 ? 6.411 4.002 66.359 1.00 98.57 619 ASP B CA 1
ATOM 3913 C C . ASP B 1 148 ? 7.590 4.574 67.158 1.00 103.86 619 ASP B C 1
ATOM 3914 O O . ASP B 1 148 ? 7.365 5.110 68.250 1.00 104.46 619 ASP B O 1
ATOM 3919 N N . THR B 1 149 ? 8.831 4.485 66.629 1.00 101.23 620 THR B N 1
ATOM 3920 C CA . THR B 1 149 ? 10.019 5.027 67.311 1.00 103.11 620 THR B CA 1
ATOM 3921 C C . THR B 1 149 ? 9.935 6.569 67.403 1.00 108.46 620 THR B C 1
ATOM 3922 O O . THR B 1 149 ? 9.521 7.222 66.436 1.00 106.15 620 THR B O 1
ATOM 3926 N N . PRO B 1 150 ? 10.332 7.146 68.562 1.00 108.14 621 PRO B N 1
ATOM 3927 C CA . PRO B 1 150 ? 10.209 8.603 68.762 1.00 108.46 621 PRO B CA 1
ATOM 3928 C C . PRO B 1 150 ? 10.864 9.518 67.719 1.00 112.62 621 PRO B C 1
ATOM 3929 O O . PRO B 1 150 ? 10.444 10.672 67.624 1.00 112.29 621 PRO B O 1
ATOM 3933 N N . VAL B 1 151 ? 11.864 9.045 66.955 1.00 109.33 622 VAL B N 1
ATOM 3934 C CA . VAL B 1 151 ? 12.531 9.891 65.949 1.00 108.48 622 VAL B CA 1
ATOM 3935 C C . VAL B 1 151 ? 11.603 10.163 64.738 1.00 109.81 622 VAL B C 1
ATOM 3936 O O . VAL B 1 151 ? 11.573 11.295 64.235 1.00 108.41 622 VAL B O 1
ATOM 3940 N N . VAL B 1 152 ? 10.857 9.135 64.287 1.00 105.68 623 VAL B N 1
ATOM 3941 C CA . VAL B 1 152 ? 9.990 9.230 63.108 1.00 103.49 623 VAL B CA 1
ATOM 3942 C C . VAL B 1 152 ? 8.547 9.655 63.475 1.00 107.19 623 VAL B C 1
ATOM 3943 O O . VAL B 1 152 ? 7.918 10.366 62.679 1.00 105.34 623 VAL B O 1
ATOM 3947 N N . LYS B 1 153 ? 8.038 9.231 64.658 1.00 104.82 624 LYS B N 1
ATOM 3948 C CA . LYS B 1 153 ? 6.682 9.541 65.125 1.00 104.68 624 LYS B CA 1
ATOM 3949 C C . LYS B 1 153 ? 6.490 11.061 65.364 1.00 109.80 624 LYS B C 1
ATOM 3950 O O . LYS B 1 153 ? 5.416 11.590 65.054 1.00 108.42 624 LYS B O 1
ATOM 3954 N N . SER B 1 154 ? 7.566 11.752 65.859 1.00 108.24 625 SER B N 1
ATOM 3955 C CA . SER B 1 154 ? 7.664 13.191 66.198 1.00 108.62 625 SER B CA 1
ATOM 3956 C C . SER B 1 154 ? 7.549 14.122 64.977 1.00 111.58 625 SER B C 1
ATOM 3957 O O . SER B 1 154 ? 7.129 15.276 65.119 1.00 111.41 625 SER B O 1
ATOM 3960 N N . SER B 1 155 ? 7.983 13.635 63.802 1.00 107.17 626 SER B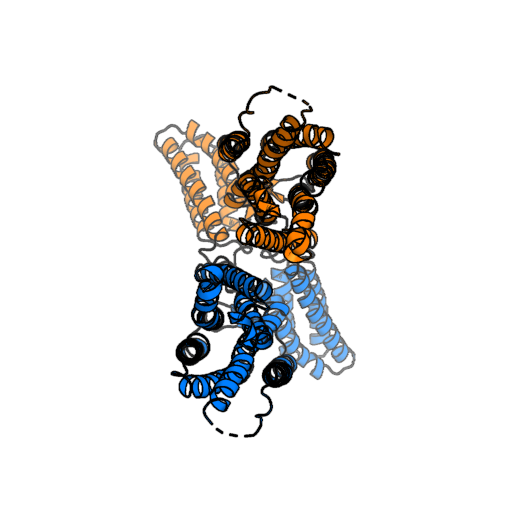 N 1
ATOM 3961 C CA . SER B 1 155 ? 7.875 14.324 62.510 1.00 105.25 626 SER B CA 1
ATOM 3962 C C . SER B 1 155 ? 6.523 13.916 61.872 1.00 106.33 626 SER B C 1
ATOM 3963 O O . SER B 1 155 ? 5.807 13.070 62.436 1.00 107.72 626 SER B O 1
ATOM 3966 N N . SER B 1 156 ? 6.164 14.506 60.718 1.00 97.42 627 SER B N 1
ATOM 3967 C CA . SER B 1 156 ? 4.919 14.154 60.036 1.00 93.60 627 SER B CA 1
ATOM 3968 C C . SER B 1 156 ? 5.207 12.928 59.154 1.00 91.11 627 SER B C 1
ATOM 3969 O O . SER B 1 156 ? 5.879 13.054 58.130 1.00 89.36 627 SER B O 1
ATOM 3972 N N . ARG B 1 157 ? 4.773 11.732 59.604 1.00 84.99 628 ARG B N 1
ATOM 3973 C CA . ARG B 1 157 ? 5.042 10.441 58.943 1.00 82.85 628 ARG B CA 1
ATOM 3974 C C . ARG B 1 157 ? 4.422 10.356 57.552 1.00 83.77 628 ARG B C 1
ATOM 3975 O O . ARG B 1 157 ? 5.110 10.058 56.567 1.00 81.79 628 ARG B O 1
ATOM 3983 N N . GLU B 1 158 ? 3.108 10.605 57.500 1.00 79.32 629 GLU B N 1
ATOM 3984 C CA . GLU B 1 158 ? 2.237 10.556 56.329 1.00 77.59 629 GLU B CA 1
ATOM 3985 C C . GLU B 1 158 ? 2.711 11.548 55.260 1.00 77.43 629 GLU B C 1
ATOM 3986 O O . GLU B 1 158 ? 2.750 11.213 54.076 1.00 75.12 629 GLU B O 1
ATOM 3992 N N . LEU B 1 159 ? 3.139 12.731 55.705 1.00 73.61 630 LEU B N 1
ATOM 3993 C CA . LEU B 1 159 ? 3.697 13.781 54.869 1.00 72.69 630 LEU B CA 1
ATOM 3994 C C . LEU B 1 159 ? 5.103 13.375 54.355 1.00 77.12 630 LEU B C 1
ATOM 3995 O O . LEU B 1 159 ? 5.408 13.647 53.191 1.00 75.39 630 LEU B O 1
ATOM 4000 N N . CYS B 1 160 ? 5.933 12.689 55.198 1.00 75.70 631 CYS B N 1
ATOM 4001 C CA . CYS B 1 160 ? 7.266 12.202 54.797 1.00 76.63 631 CYS B CA 1
ATOM 4002 C C . CYS B 1 160 ? 7.140 11.081 53.757 1.00 75.71 631 CYS B C 1
ATOM 4003 O O . CYS B 1 160 ? 8.010 10.980 52.888 1.00 74.34 631 CYS B O 1
ATOM 4006 N N . TYR B 1 161 ? 6.032 10.280 53.819 1.00 69.34 632 TYR B N 1
ATOM 4007 C CA . TYR B 1 161 ? 5.701 9.220 52.860 1.00 67.08 632 TYR B CA 1
ATOM 4008 C C . TYR B 1 161 ? 5.412 9.822 51.497 1.00 66.43 632 TYR B C 1
ATOM 4009 O O . TYR B 1 161 ? 5.868 9.287 50.499 1.00 63.63 632 TYR B O 1
ATOM 4018 N N . ILE B 1 162 ? 4.661 10.943 51.459 1.00 63.30 633 ILE B N 1
ATOM 4019 C CA . ILE B 1 162 ? 4.361 11.686 50.228 1.00 61.66 633 ILE B CA 1
ATOM 4020 C C . ILE B 1 162 ? 5.682 12.239 49.676 1.00 65.40 633 ILE B C 1
ATOM 4021 O O . ILE B 1 162 ? 5.914 12.137 48.473 1.00 65.20 633 ILE B O 1
ATOM 4026 N N . ILE B 1 163 ? 6.563 12.775 50.557 1.00 61.70 634 ILE B N 1
ATOM 4027 C CA . ILE B 1 163 ? 7.867 13.292 50.127 1.00 61.32 634 ILE B CA 1
ATOM 4028 C C . ILE B 1 163 ? 8.661 12.133 49.479 1.00 64.46 634 ILE B C 1
ATOM 4029 O O . ILE B 1 163 ? 9.143 12.292 48.354 1.00 64.42 634 ILE B O 1
ATOM 4034 N N . LEU B 1 164 ? 8.722 10.962 50.145 1.00 59.83 635 LEU B N 1
ATOM 4035 C CA . LEU B 1 164 ? 9.458 9.804 49.627 1.00 58.72 635 LEU B CA 1
ATOM 4036 C C . LEU B 1 164 ? 8.886 9.302 48.309 1.00 62.87 635 LEU B C 1
ATOM 4037 O O . LEU B 1 164 ? 9.653 8.944 47.420 1.00 62.68 635 LEU B O 1
ATOM 4042 N N . ALA B 1 165 ? 7.561 9.316 48.160 1.00 61.24 636 ALA B N 1
ATOM 4043 C CA . ALA B 1 165 ? 6.891 8.902 46.927 1.00 61.64 636 ALA B CA 1
ATOM 4044 C C . ALA B 1 165 ? 7.259 9.875 45.785 1.00 68.12 636 ALA B C 1
ATOM 4045 O O . ALA B 1 165 ? 7.523 9.434 44.659 1.00 69.65 636 ALA B O 1
ATOM 4047 N N . GLY B 1 166 ? 7.329 11.167 46.113 1.00 62.93 637 GLY B N 1
ATOM 4048 C CA . GLY B 1 166 ? 7.702 12.218 45.179 1.00 62.26 637 GLY B CA 1
ATOM 4049 C C . GLY B 1 166 ? 9.145 12.096 44.740 1.00 66.17 637 GLY B C 1
ATOM 4050 O O . GLY B 1 166 ? 9.448 12.296 43.559 1.00 66.88 637 GLY B O 1
ATOM 4051 N N . ILE B 1 167 ? 10.046 11.766 45.700 1.00 61.33 638 ILE B N 1
ATOM 4052 C CA . ILE B 1 167 ? 11.479 11.537 45.481 1.00 60.59 638 ILE B CA 1
ATOM 4053 C C . ILE B 1 167 ? 11.658 10.298 44.581 1.00 63.68 638 ILE B C 1
ATOM 4054 O O . ILE B 1 167 ? 12.411 10.361 43.606 1.00 63.06 638 ILE B O 1
ATOM 4059 N N . PHE B 1 168 ? 10.944 9.189 44.906 1.00 59.62 639 PHE B N 1
ATOM 4060 C CA . PHE B 1 168 ? 10.969 7.928 44.165 1.00 58.77 639 PHE B CA 1
ATOM 4061 C C . PHE B 1 168 ? 10.561 8.158 42.707 1.00 60.59 639 PHE B C 1
ATOM 4062 O O . PHE B 1 168 ? 11.289 7.776 41.809 1.00 59.12 639 PHE B O 1
ATOM 4070 N N . LEU B 1 169 ? 9.420 8.811 42.485 1.00 58.38 640 LEU B N 1
ATOM 4071 C CA . LEU B 1 169 ? 8.915 9.184 41.162 1.00 58.12 640 LEU B CA 1
ATOM 4072 C C . LEU B 1 169 ? 9.906 10.133 40.444 1.00 63.30 640 LEU B C 1
ATOM 4073 O O . LEU B 1 169 ? 10.078 10.026 39.232 1.00 63.10 640 LEU B O 1
ATOM 4078 N N . GLY B 1 170 ? 10.596 10.982 41.216 1.00 60.96 641 GLY B N 1
ATOM 4079 C CA . GLY B 1 170 ? 11.636 11.880 40.721 1.00 61.43 641 GLY B CA 1
ATOM 4080 C C . GLY B 1 170 ? 12.759 11.118 40.034 1.00 66.58 641 GLY B C 1
ATOM 4081 O O . GLY B 1 170 ? 13.207 11.527 38.960 1.00 66.97 641 GLY B O 1
ATOM 4082 N N . TYR B 1 171 ? 13.185 9.964 40.625 1.00 63.16 642 TYR B N 1
ATOM 4083 C CA . TYR B 1 171 ? 14.215 9.066 40.076 1.00 63.15 642 TYR B CA 1
ATOM 4084 C C . TYR B 1 171 ? 13.694 8.213 38.913 1.00 68.80 642 TYR B C 1
ATOM 4085 O O . TYR B 1 171 ? 14.485 7.736 38.102 1.00 68.90 642 TYR B O 1
ATOM 4094 N N . VAL B 1 172 ? 12.373 8.034 38.827 1.00 66.18 643 VAL B N 1
ATOM 4095 C CA . VAL B 1 172 ? 11.752 7.278 37.746 1.00 66.40 643 VAL B CA 1
ATOM 4096 C C . VAL B 1 172 ? 11.755 8.149 36.456 1.00 72.47 643 VAL B C 1
ATOM 4097 O O . VAL B 1 172 ? 11.921 7.592 35.369 1.00 73.40 643 VAL B O 1
ATOM 4101 N N . CYS B 1 173 ? 11.625 9.501 36.586 1.00 68.27 644 CYS B N 1
ATOM 4102 C CA . CYS B 1 173 ? 11.575 10.464 35.475 1.00 68.36 644 CYS B CA 1
ATOM 4103 C C . CYS B 1 173 ? 12.652 10.216 34.415 1.00 72.13 644 CYS B C 1
ATOM 4104 O O . CYS B 1 173 ? 12.249 10.094 33.263 1.00 71.95 644 CYS B O 1
ATOM 4107 N N . PRO B 1 174 ? 13.981 10.100 34.716 1.00 68.75 645 PRO B N 1
ATOM 4108 C CA . PRO B 1 174 ? 14.964 9.882 33.636 1.00 69.38 645 PRO B CA 1
ATOM 4109 C C . PRO B 1 174 ? 14.677 8.683 32.706 1.00 73.41 645 PRO B C 1
ATOM 4110 O O . PRO B 1 174 ? 14.946 8.793 31.509 1.00 73.91 645 PRO B O 1
ATOM 4114 N N . PHE B 1 175 ? 14.083 7.585 33.219 1.00 68.91 646 PHE B N 1
ATOM 4115 C CA . PHE B 1 175 ? 13.719 6.413 32.405 1.00 68.69 646 PHE B CA 1
ATOM 4116 C C . PHE B 1 175 ? 12.712 6.781 31.294 1.00 70.84 646 PHE B C 1
ATOM 4117 O O . PHE B 1 175 ? 12.819 6.265 30.185 1.00 70.12 646 PHE B O 1
ATOM 4125 N N . THR B 1 176 ? 11.762 7.682 31.596 1.00 66.58 647 THR B N 1
ATOM 4126 C CA . THR B 1 176 ? 10.722 8.159 30.674 1.00 66.09 647 THR B CA 1
ATOM 4127 C C . THR B 1 176 ? 11.287 9.221 29.695 1.00 70.06 647 THR B C 1
ATOM 4128 O O . THR B 1 176 ? 10.792 9.380 28.570 1.00 70.77 647 THR B O 1
ATOM 4132 N N . LEU B 1 177 ? 12.315 9.941 30.143 1.00 64.44 648 LEU B N 1
ATOM 4133 C CA . LEU B 1 177 ? 12.946 11.026 29.407 1.00 63.71 648 LEU B CA 1
ATOM 4134 C C . LEU B 1 177 ? 14.011 10.540 28.435 1.00 69.46 648 LEU B C 1
ATOM 4135 O O . LEU B 1 177 ? 14.125 11.106 27.350 1.00 70.26 648 LEU B O 1
ATOM 4140 N N . ILE B 1 178 ? 14.792 9.518 28.818 1.00 66.67 649 ILE B N 1
ATOM 4141 C CA . ILE B 1 178 ? 15.873 8.960 27.993 1.00 68.10 649 ILE B CA 1
ATOM 4142 C C . ILE B 1 178 ? 15.295 7.956 26.947 1.00 73.23 649 ILE B C 1
ATOM 4143 O O . ILE B 1 178 ? 15.874 7.809 25.858 1.00 75.04 649 ILE B O 1
ATOM 4148 N N . ALA B 1 179 ? 14.141 7.312 27.262 1.00 67.27 650 ALA B N 1
ATOM 4149 C CA . ALA B 1 179 ? 13.462 6.377 26.370 1.00 66.16 650 ALA B CA 1
ATOM 4150 C C . ALA B 1 179 ? 13.086 7.071 25.079 1.00 71.36 650 ALA B C 1
ATOM 4151 O O . ALA B 1 179 ? 12.566 8.197 25.128 1.00 71.98 650 ALA B O 1
ATOM 4153 N N . LYS B 1 180 ? 13.375 6.416 23.923 1.00 67.72 651 LYS B N 1
ATOM 4154 C CA . LYS B 1 180 ? 13.050 6.889 22.573 1.00 68.04 651 LYS B CA 1
ATOM 4155 C C . LYS B 1 180 ? 11.603 7.409 22.580 1.00 73.69 651 LYS B C 1
ATOM 4156 O O . LYS B 1 180 ? 10.707 6.697 23.063 1.00 73.28 651 LYS B O 1
ATOM 4162 N N . PRO B 1 181 ? 11.370 8.683 22.180 1.00 70.50 652 PRO B N 1
ATOM 4163 C CA . PRO B 1 181 ? 10.010 9.245 22.271 1.00 68.80 652 PRO B CA 1
ATOM 4164 C C . PRO B 1 181 ? 8.918 8.391 21.616 1.00 70.00 652 PRO B C 1
ATOM 4165 O O . PRO B 1 181 ? 8.987 8.040 20.437 1.00 71.24 652 PRO B O 1
ATOM 4169 N N . THR B 1 182 ? 7.953 7.991 22.446 1.00 63.38 653 THR B N 1
ATOM 4170 C CA . THR B 1 182 ? 6.723 7.261 22.106 1.00 62.29 653 THR B CA 1
ATOM 4171 C C . THR B 1 182 ? 5.596 8.052 22.745 1.00 66.72 653 THR B C 1
ATOM 4172 O O . THR B 1 182 ? 5.861 8.828 23.659 1.00 65.84 653 THR B O 1
ATOM 4176 N N . THR B 1 183 ? 4.352 7.863 22.309 1.00 65.30 654 THR B N 1
ATOM 4177 C CA . THR B 1 183 ? 3.211 8.559 22.914 1.00 65.02 654 THR B CA 1
ATOM 4178 C C . THR B 1 183 ? 3.216 8.329 24.438 1.00 68.56 654 THR B C 1
ATOM 4179 O O . THR B 1 183 ? 3.089 9.294 25.191 1.00 67.41 654 THR B O 1
ATOM 4183 N N . THR B 1 184 ? 3.436 7.066 24.874 1.00 65.50 655 THR B N 1
ATOM 4184 C CA . THR B 1 184 ? 3.459 6.660 26.284 1.00 64.80 655 THR B CA 1
ATOM 4185 C C . THR B 1 184 ? 4.558 7.381 27.080 1.00 68.59 655 THR B C 1
ATOM 4186 O O . THR B 1 184 ? 4.257 7.939 28.138 1.00 67.04 655 THR B O 1
ATOM 4190 N N . SER B 1 185 ? 5.814 7.384 26.570 1.00 65.95 656 SER B N 1
ATOM 4191 C CA . SER B 1 185 ? 6.930 8.038 27.239 1.00 65.10 656 SER B CA 1
ATOM 4192 C C . SER B 1 185 ? 6.694 9.557 27.339 1.00 69.32 656 SER B C 1
ATOM 4193 O O . SER B 1 185 ? 7.020 10.140 28.368 1.00 69.48 656 SER B O 1
ATOM 4196 N N . CYS B 1 186 ? 6.083 10.176 26.312 1.00 66.27 657 CYS B N 1
ATOM 4197 C CA . CYS B 1 186 ? 5.784 11.610 26.303 1.00 66.90 657 CYS B CA 1
ATOM 4198 C C . CYS B 1 186 ? 4.710 11.946 27.352 1.00 69.16 657 CYS B C 1
ATOM 4199 O O . CYS B 1 186 ? 4.831 12.954 28.036 1.00 68.90 657 CYS B O 1
ATOM 4202 N N . TYR B 1 187 ? 3.708 11.078 27.509 1.00 64.40 658 TYR B N 1
ATOM 4203 C CA . TYR B 1 187 ? 2.644 11.203 28.492 1.00 63.57 658 TYR B CA 1
ATOM 4204 C C . TYR B 1 187 ? 3.236 11.160 29.906 1.00 64.92 658 TYR B C 1
ATOM 4205 O O . TYR B 1 187 ? 3.155 12.144 30.651 1.00 63.91 658 TYR B O 1
ATOM 4214 N N . LEU B 1 188 ? 3.849 10.019 30.251 1.00 60.36 659 LEU B N 1
ATOM 4215 C CA . LEU B 1 188 ? 4.466 9.749 31.538 1.00 59.58 659 LEU B CA 1
ATOM 4216 C C . LEU B 1 188 ? 5.490 10.816 31.972 1.00 61.69 659 LEU B C 1
ATOM 4217 O O . LEU B 1 188 ? 5.407 11.235 33.117 1.00 60.69 659 LEU B O 1
ATOM 4222 N N . GLN B 1 189 ? 6.427 11.266 31.097 1.00 57.82 660 GLN B N 1
ATOM 4223 C CA . GLN B 1 189 ? 7.415 12.279 31.502 1.00 57.85 660 GLN B CA 1
ATOM 4224 C C . GLN B 1 189 ? 6.724 13.594 31.950 1.00 63.47 660 GLN B C 1
ATOM 4225 O O . GLN B 1 189 ? 7.139 14.190 32.937 1.00 63.73 660 GLN B O 1
ATOM 4231 N N . ARG B 1 190 ? 5.656 14.012 31.248 1.00 59.01 661 ARG B N 1
ATOM 4232 C CA . ARG B 1 190 ? 4.910 15.231 31.564 1.00 58.34 661 ARG B CA 1
ATOM 4233 C C . ARG B 1 190 ? 4.213 15.083 32.912 1.00 60.43 661 ARG B C 1
ATOM 4234 O O . ARG B 1 190 ? 4.233 16.008 33.725 1.00 60.20 661 ARG B O 1
ATOM 4242 N N . LEU B 1 191 ? 3.644 13.897 33.153 1.00 55.84 662 LEU B N 1
ATOM 4243 C CA . LEU B 1 191 ? 2.945 13.534 34.382 1.00 54.66 662 LEU B CA 1
ATOM 4244 C C . LEU B 1 191 ? 3.920 13.414 35.535 1.00 57.65 662 LEU B C 1
ATOM 4245 O O . LEU B 1 191 ? 3.781 14.124 36.527 1.00 55.75 662 LEU B O 1
ATOM 4250 N N . LEU B 1 192 ? 4.953 12.570 35.364 1.00 55.24 663 LEU B N 1
ATOM 4251 C CA . LEU B 1 192 ? 5.954 12.259 36.370 1.00 55.14 663 LEU B CA 1
ATOM 4252 C C . LEU B 1 192 ? 6.858 13.428 36.702 1.00 62.65 663 LEU B C 1
ATOM 4253 O O . LEU B 1 192 ? 7.105 13.629 37.888 1.00 63.18 663 LEU B O 1
ATOM 4258 N N . VAL B 1 193 ? 7.339 14.207 35.706 1.00 60.93 664 VAL B N 1
ATOM 4259 C CA . VAL B 1 193 ? 8.215 15.358 35.984 1.00 61.49 664 VAL B CA 1
ATOM 4260 C C . VAL B 1 193 ? 7.447 16.433 36.776 1.00 68.46 664 VAL B C 1
ATOM 4261 O O . VAL B 1 193 ? 7.962 16.921 37.786 1.00 69.65 664 VAL B O 1
ATOM 4265 N N . GLY B 1 194 ? 6.227 16.748 36.342 1.00 66.06 665 GLY B N 1
ATOM 4266 C CA . GLY B 1 194 ? 5.372 17.724 37.006 1.00 66.40 665 GLY B CA 1
ATOM 4267 C C . GLY B 1 194 ? 4.947 17.320 38.408 1.00 71.34 665 GLY B C 1
ATOM 4268 O O . GLY B 1 194 ? 5.109 18.095 39.351 1.00 72.05 665 GLY B O 1
ATOM 4269 N N . LEU B 1 195 ? 4.442 16.090 38.563 1.00 67.08 666 LEU B N 1
ATOM 4270 C CA . LEU B 1 195 ? 3.920 15.600 39.835 1.00 66.36 666 LEU B CA 1
ATOM 4271 C C . LEU B 1 195 ? 4.957 15.165 40.841 1.00 69.79 666 LEU B C 1
ATOM 4272 O O . LEU B 1 195 ? 4.679 15.306 42.030 1.00 69.48 666 LEU B O 1
ATOM 4277 N N . SER B 1 196 ? 6.117 14.615 40.410 1.00 66.10 667 SER B N 1
ATOM 4278 C CA . SER B 1 196 ? 7.148 14.160 41.351 1.00 65.52 667 SER B CA 1
ATOM 4279 C C . SER B 1 196 ? 7.609 15.312 42.243 1.00 69.52 667 SER B C 1
ATOM 4280 O O . SER B 1 196 ? 7.568 15.178 43.458 1.00 70.69 667 SER B O 1
ATOM 4283 N N . SER B 1 197 ? 7.954 16.461 41.649 1.00 65.53 668 SER B N 1
ATOM 4284 C CA . SER B 1 197 ? 8.399 17.664 42.348 1.00 65.81 668 SER B CA 1
ATOM 4285 C C . SER B 1 197 ? 7.253 18.296 43.155 1.00 68.98 668 SER B C 1
ATOM 4286 O O . SER B 1 197 ? 7.453 18.662 44.314 1.00 68.10 668 SER B O 1
ATOM 4289 N N . ALA B 1 198 ? 6.036 18.363 42.559 1.00 65.63 669 ALA B N 1
ATOM 4290 C CA . ALA B 1 198 ? 4.836 18.926 43.190 1.00 64.59 669 ALA B CA 1
ATOM 4291 C C . ALA B 1 198 ? 4.450 18.144 44.431 1.00 68.85 669 ALA B C 1
ATOM 4292 O O . ALA B 1 198 ? 4.002 18.756 45.391 1.00 69.81 669 ALA B O 1
ATOM 4294 N N . MET B 1 199 ? 4.673 16.815 44.444 1.00 64.20 670 MET B N 1
ATOM 4295 C CA . MET B 1 199 ? 4.416 15.968 45.614 1.00 63.67 670 MET B CA 1
ATOM 4296 C C . MET B 1 199 ? 5.377 16.310 46.759 1.00 67.83 670 MET B C 1
ATOM 4297 O O . MET B 1 199 ? 4.932 16.453 47.903 1.00 68.31 670 MET B O 1
ATOM 4302 N N . CYS B 1 200 ? 6.680 16.479 46.439 1.00 63.33 671 CYS B N 1
ATOM 4303 C CA . CYS B 1 200 ? 7.713 16.808 47.411 1.00 64.25 671 CYS B CA 1
ATOM 4304 C C . CYS B 1 200 ? 7.439 18.163 48.064 1.00 65.92 671 CYS B C 1
ATOM 4305 O O . CYS B 1 200 ? 7.378 18.252 49.292 1.00 64.74 671 CYS B O 1
ATOM 4308 N N . TYR B 1 201 ? 7.240 19.204 47.244 1.00 62.14 672 TYR B N 1
ATOM 4309 C CA . TYR B 1 201 ? 7.081 20.572 47.733 1.00 62.45 672 TYR B CA 1
ATOM 4310 C C . TYR B 1 201 ? 5.664 20.892 48.235 1.00 65.70 672 TYR B C 1
ATOM 4311 O O . TYR B 1 201 ? 5.534 21.834 49.023 1.00 65.99 672 TYR B O 1
ATOM 4320 N N . SER B 1 202 ? 4.632 20.070 47.878 1.00 61.02 673 SER B N 1
ATOM 4321 C CA . SER B 1 202 ? 3.272 20.206 48.441 1.00 60.78 673 SER B CA 1
ATOM 4322 C C . SER B 1 202 ? 3.293 19.704 49.881 1.00 64.40 673 SER B C 1
ATOM 4323 O O . SER B 1 202 ? 2.706 20.323 50.764 1.00 64.51 673 SER B O 1
ATOM 4326 N N . ALA B 1 203 ? 3.996 18.580 50.114 1.00 59.81 674 ALA B N 1
ATOM 4327 C CA . ALA B 1 203 ? 4.147 18.033 51.447 1.00 59.82 674 ALA B CA 1
ATOM 4328 C C . ALA B 1 203 ? 5.116 18.920 52.259 1.00 65.27 674 ALA B C 1
ATOM 4329 O O . ALA B 1 203 ? 4.852 19.192 53.433 1.00 65.85 674 ALA B O 1
ATOM 4331 N N . LEU B 1 204 ? 6.181 19.442 51.614 1.00 61.62 675 LEU B N 1
ATOM 4332 C CA . LEU B 1 204 ? 7.134 20.311 52.292 1.00 62.28 675 LEU B CA 1
ATOM 4333 C C . LEU B 1 204 ? 6.523 21.662 52.675 1.00 68.10 675 LEU B C 1
ATOM 4334 O O . LEU B 1 204 ? 6.740 22.071 53.816 1.00 70.03 675 LEU B O 1
ATOM 4339 N N . VAL B 1 205 ? 5.742 22.348 51.790 1.00 63.35 676 VAL B N 1
ATOM 4340 C CA . VAL B 1 205 ? 5.154 23.636 52.211 1.00 64.14 676 VAL B CA 1
ATOM 4341 C C . VAL B 1 205 ? 4.123 23.394 53.355 1.00 69.55 676 VAL B C 1
ATOM 4342 O O . VAL B 1 205 ? 4.024 24.231 54.250 1.00 70.76 676 VAL B O 1
ATOM 4346 N N . THR B 1 206 ? 3.437 22.226 53.366 1.00 65.53 677 THR B N 1
ATOM 4347 C CA . THR B 1 206 ? 2.518 21.831 54.437 1.00 65.54 677 THR B CA 1
ATOM 4348 C C . THR B 1 206 ? 3.332 21.621 55.741 1.00 72.24 677 THR B C 1
ATOM 4349 O O . THR B 1 206 ? 3.010 22.225 56.769 1.00 73.26 677 THR B O 1
ATOM 4353 N N . LYS B 1 207 ? 4.427 20.839 55.661 1.00 68.76 678 LYS B N 1
ATOM 4354 C CA . LYS B 1 207 ? 5.313 20.546 56.785 1.00 68.67 678 LYS B CA 1
ATOM 4355 C C . LYS B 1 207 ? 5.873 21.827 57.392 1.00 73.39 678 LYS B C 1
ATOM 4356 O O . LYS B 1 207 ? 5.736 22.024 58.599 1.00 73.71 678 LYS B O 1
ATOM 4362 N N . THR B 1 208 ? 6.498 22.682 56.554 1.00 70.41 679 THR B N 1
ATOM 4363 C CA . THR B 1 208 ? 7.176 23.923 56.962 1.00 71.34 679 THR B CA 1
ATOM 4364 C C . THR B 1 208 ? 6.178 24.990 57.407 1.00 73.89 679 THR B C 1
ATOM 4365 O O . THR B 1 208 ? 6.488 25.740 58.331 1.00 74.74 679 THR B O 1
ATOM 4369 N N . ASN B 1 209 ? 4.996 25.070 56.771 1.00 68.44 680 ASN B N 1
ATOM 4370 C CA . ASN B 1 209 ? 3.989 26.033 57.209 1.00 68.52 680 ASN B CA 1
ATOM 4371 C C . ASN B 1 209 ? 3.541 25.663 58.633 1.00 73.68 680 ASN B C 1
ATOM 4372 O O . ASN B 1 209 ? 3.418 26.543 59.480 1.00 75.15 680 ASN B O 1
ATOM 4377 N N . ARG B 1 210 ? 3.323 24.358 58.889 1.00 68.90 681 ARG B N 1
ATOM 4378 C CA . ARG B 1 210 ? 2.933 23.831 60.192 1.00 69.07 681 ARG B CA 1
ATOM 4379 C C . ARG B 1 210 ? 3.997 24.185 61.222 1.00 73.82 681 ARG B C 1
ATOM 4380 O O . ARG B 1 210 ? 3.652 24.598 62.320 1.00 74.95 681 ARG B O 1
ATOM 4388 N N . ILE B 1 211 ? 5.281 24.077 60.840 1.00 70.55 682 ILE B N 1
ATOM 4389 C CA . ILE B 1 211 ? 6.434 24.403 61.684 1.00 72.25 682 ILE B CA 1
ATOM 4390 C C . ILE B 1 211 ? 6.424 25.924 62.001 1.00 78.07 682 ILE B C 1
ATOM 4391 O O . ILE B 1 211 ? 6.698 26.313 63.143 1.00 79.81 682 ILE B O 1
ATOM 4396 N N . ALA B 1 212 ? 6.070 26.758 61.000 1.00 73.67 683 ALA B N 1
ATOM 4397 C CA . ALA B 1 212 ? 6.008 28.219 61.128 1.00 74.62 683 ALA B CA 1
ATOM 4398 C C . ALA B 1 212 ? 4.884 28.653 62.073 1.00 81.10 683 ALA B C 1
ATOM 4399 O O . ALA B 1 212 ? 5.055 29.620 62.820 1.00 83.61 683 ALA B O 1
ATOM 4401 N N . ARG B 1 213 ? 3.751 27.931 62.049 1.00 76.63 684 ARG B N 1
ATOM 4402 C CA . ARG B 1 213 ? 2.591 28.183 62.903 1.00 77.48 684 ARG B CA 1
ATOM 4403 C C . ARG B 1 213 ? 2.899 27.736 64.330 1.00 86.85 684 ARG B C 1
ATOM 4404 O O . ARG B 1 213 ? 2.422 28.357 65.291 1.00 88.54 684 ARG B O 1
ATOM 4412 N N . ILE B 1 214 ? 3.721 26.665 64.462 1.00 84.91 685 ILE B N 1
ATOM 4413 C CA . ILE B 1 214 ? 4.160 26.139 65.755 1.00 86.86 685 ILE B CA 1
ATOM 4414 C C . ILE B 1 214 ? 4.997 27.235 66.442 1.00 93.98 685 ILE B C 1
ATOM 4415 O O . ILE B 1 214 ? 4.861 27.402 67.662 1.00 96.48 685 ILE B O 1
ATOM 4420 N N . LEU B 1 215 ? 5.785 28.029 65.650 1.00 89.72 686 LEU B N 1
ATOM 4421 C CA . LEU B 1 215 ? 6.572 29.166 66.159 1.00 91.13 686 LEU B CA 1
ATOM 4422 C C . LEU B 1 215 ? 5.633 30.264 66.737 1.00 95.26 686 LEU B C 1
ATOM 4423 O O . LEU B 1 215 ? 5.027 31.068 66.017 1.00 92.35 686 LEU B O 1
ATOM 4428 N N . ALA B 1 216 ? 5.478 30.199 68.065 1.00 94.93 687 ALA B N 1
ATOM 4429 C CA . ALA B 1 216 ? 4.644 31.046 68.904 1.00 96.93 687 ALA B CA 1
ATOM 4430 C C . ALA B 1 216 ? 5.145 30.937 70.352 1.00 103.37 687 ALA B C 1
ATOM 4431 O O . ALA B 1 216 ? 5.363 29.819 70.839 1.00 102.21 687 ALA B O 1
ATOM 4433 N N . GLY B 1 217 ? 5.381 32.094 70.985 1.00 102.00 688 GLY B N 1
ATOM 4434 C CA . GLY B 1 217 ? 5.867 32.193 72.357 1.00 127.14 688 GLY B CA 1
ATOM 4435 C C . GLY B 1 217 ? 5.206 33.308 73.140 1.00 146.60 688 GLY B C 1
ATOM 4436 O O . GLY B 1 217 ? 5.173 34.457 72.694 1.00 103.83 688 GLY B O 1
ATOM 4437 N N . CYS B 1 223 ? -5.418 31.460 78.581 1.00 141.10 694 CYS B N 1
ATOM 4438 C CA . CYS B 1 223 ? -4.015 31.096 78.404 1.00 139.68 694 CYS B CA 1
ATOM 4439 C C . CYS B 1 223 ? -3.643 31.055 76.907 1.00 140.08 694 CYS B C 1
ATOM 4440 O O . CYS B 1 223 ? -2.717 31.761 76.498 1.00 139.56 694 CYS B O 1
ATOM 4442 N N . THR B 1 224 ? -4.356 30.221 76.106 1.00 133.69 695 THR B N 1
ATOM 4443 C CA . THR B 1 224 ? -4.185 30.034 74.654 1.00 130.00 695 THR B CA 1
ATOM 4444 C C . THR B 1 224 ? -5.419 29.313 74.052 1.00 130.46 695 THR B C 1
ATOM 4445 O O . THR B 1 224 ? -6.491 29.304 74.668 1.00 131.06 695 THR B O 1
ATOM 4449 N N . ARG B 1 225 ? -5.261 28.738 72.835 1.00 123.26 696 ARG B N 1
ATOM 4450 C CA . ARG B 1 225 ? -6.287 27.989 72.093 1.00 121.12 696 ARG B CA 1
ATOM 4451 C C . ARG B 1 225 ? -5.621 26.877 71.259 1.00 121.18 696 ARG B C 1
ATOM 4452 O O . ARG B 1 225 ? -4.548 27.106 70.688 1.00 119.94 696 ARG B O 1
ATOM 4460 N N . LYS B 1 226 ? -6.263 25.680 71.194 1.00 114.96 697 LYS B N 1
ATOM 4461 C CA . LYS B 1 226 ? -5.789 24.507 70.444 1.00 111.40 697 LYS B CA 1
ATOM 4462 C C . LYS B 1 226 ? -5.689 24.829 68.941 1.00 109.47 697 LYS B C 1
ATOM 4463 O O . LYS B 1 226 ? -6.711 25.152 68.327 1.00 108.89 697 LYS B O 1
ATOM 4465 N N . PRO B 1 227 ? -4.470 24.792 68.343 1.00 101.74 698 PRO B N 1
ATOM 4466 C CA . PRO B 1 227 ? -4.331 25.176 66.923 1.00 98.18 698 PRO B CA 1
ATOM 4467 C C . PRO B 1 227 ? -4.922 24.157 65.953 1.00 93.96 698 PRO B C 1
ATOM 4468 O O . PRO B 1 227 ? -4.788 22.947 66.141 1.00 94.42 698 PRO B O 1
ATOM 4472 N N . ARG B 1 228 ? -5.571 24.672 64.907 1.00 83.13 699 ARG B N 1
ATOM 4473 C CA . ARG B 1 228 ? -6.250 23.886 63.878 1.00 78.45 699 ARG B CA 1
ATOM 4474 C C . ARG B 1 228 ? -5.312 23.540 62.719 1.00 73.71 699 ARG B C 1
ATOM 4475 O O . ARG B 1 228 ? -4.236 24.126 62.591 1.00 70.94 699 ARG B O 1
ATOM 4483 N N . PHE B 1 229 ? -5.727 22.555 61.896 1.00 67.36 700 PHE B N 1
ATOM 4484 C CA . PHE B 1 229 ? -5.054 22.025 60.694 1.00 64.27 700 PHE B CA 1
ATOM 4485 C C . PHE B 1 229 ? -3.640 21.461 61.005 1.00 69.54 700 PHE B C 1
ATOM 4486 O O . PHE B 1 229 ? -2.801 21.325 60.103 1.00 67.13 700 PHE B O 1
ATOM 4494 N N . MET B 1 230 ? -3.433 21.057 62.279 1.00 69.31 701 MET B N 1
ATOM 4495 C CA . MET B 1 230 ? -2.196 20.497 62.843 1.00 69.27 701 MET B CA 1
ATOM 4496 C C . MET B 1 230 ? -2.150 18.968 62.710 1.00 71.41 701 MET B C 1
ATOM 4497 O O . MET B 1 230 ? -1.066 18.399 62.628 1.00 71.43 701 MET B O 1
ATOM 4502 N N . SER B 1 231 ? -3.325 18.322 62.676 1.00 66.89 702 SER B N 1
ATOM 4503 C CA . SER B 1 231 ? -3.570 16.881 62.568 1.00 65.73 702 SER B CA 1
ATOM 4504 C C . SER B 1 231 ? -2.830 16.235 61.391 1.00 68.91 702 SER B C 1
ATOM 4505 O O . SER B 1 231 ? -2.503 16.929 60.433 1.00 68.91 702 SER B O 1
ATOM 4508 N N . ALA B 1 232 ? -2.577 14.905 61.456 1.00 64.55 703 ALA B N 1
ATOM 4509 C CA . ALA B 1 232 ? -1.951 14.184 60.348 1.00 62.71 703 ALA B CA 1
ATOM 4510 C C . ALA B 1 232 ? -2.892 14.180 59.139 1.00 67.03 703 ALA B C 1
ATOM 4511 O O . ALA B 1 232 ? -2.431 14.426 58.025 1.00 64.88 703 ALA B O 1
ATOM 4513 N N . TRP B 1 233 ? -4.221 13.974 59.372 1.00 66.21 704 TRP B N 1
ATOM 4514 C CA . TRP B 1 233 ? -5.223 13.975 58.301 1.00 66.29 704 TRP B CA 1
ATOM 4515 C C . TRP B 1 233 ? -5.313 15.353 57.628 1.00 68.38 704 TRP B C 1
ATOM 4516 O O . TRP B 1 233 ? -5.289 15.421 56.395 1.00 67.75 704 TRP B O 1
ATOM 4527 N N . ALA B 1 234 ? -5.345 16.440 58.427 1.00 63.69 705 ALA B N 1
ATOM 4528 C CA . ALA B 1 234 ? -5.373 17.809 57.912 1.00 63.06 705 ALA B CA 1
ATOM 4529 C C . ALA B 1 234 ? -4.172 18.070 56.994 1.00 68.59 705 ALA B C 1
ATOM 4530 O O . ALA B 1 234 ? -4.354 18.610 55.899 1.00 69.94 705 ALA B O 1
ATOM 4532 N N . GLN B 1 235 ? -2.970 17.607 57.403 1.00 63.27 706 GLN B N 1
ATOM 4533 C CA . GLN B 1 235 ? -1.729 17.768 56.649 1.00 62.00 706 GLN B CA 1
ATOM 4534 C C . GLN B 1 235 ? -1.804 17.050 55.298 1.00 66.60 706 GLN B C 1
ATOM 4535 O O . GLN B 1 235 ? -1.481 17.654 54.277 1.00 66.54 706 GLN B O 1
ATOM 4541 N N . VAL B 1 236 ? -2.256 15.782 55.299 1.00 62.93 707 VAL B N 1
ATOM 4542 C CA . VAL B 1 236 ? -2.416 14.951 54.113 1.00 61.58 707 VAL B CA 1
ATOM 4543 C C . VAL B 1 236 ? -3.445 15.599 53.184 1.00 65.36 707 VAL B C 1
ATOM 4544 O O . VAL B 1 236 ? -3.135 15.767 52.007 1.00 65.02 707 VAL B O 1
ATOM 4548 N N . ILE B 1 237 ? -4.621 16.019 53.709 1.00 62.22 708 ILE B N 1
ATOM 4549 C CA . ILE B 1 237 ? -5.666 16.687 52.910 1.00 62.00 708 ILE B CA 1
ATOM 4550 C C . ILE B 1 237 ? -5.085 17.975 52.240 1.00 67.73 708 ILE B C 1
ATOM 4551 O O . ILE B 1 237 ? -5.183 18.110 51.010 1.00 67.93 708 ILE B O 1
ATOM 4556 N N . ILE B 1 238 ? -4.435 18.870 53.034 1.00 63.20 709 ILE B N 1
ATOM 4557 C CA . ILE B 1 238 ? -3.848 20.118 52.529 1.00 62.24 709 ILE B CA 1
ATOM 4558 C C . ILE B 1 238 ? -2.834 19.800 51.423 1.00 68.62 709 ILE B C 1
ATOM 4559 O O . ILE B 1 238 ? -2.893 20.416 50.356 1.00 69.58 709 ILE B O 1
ATOM 4564 N N . ALA B 1 239 ? -1.945 18.821 51.656 1.00 65.45 710 ALA B N 1
ATOM 4565 C CA . ALA B 1 239 ? -0.942 18.416 50.672 1.00 64.39 710 ALA B CA 1
ATOM 4566 C C . ALA B 1 239 ? -1.608 17.884 49.405 1.00 69.07 710 ALA B C 1
ATOM 4567 O O . ALA B 1 239 ? -1.206 18.261 48.305 1.00 69.20 710 ALA B O 1
ATOM 4569 N N . SER B 1 240 ? -2.666 17.066 49.566 1.00 65.42 711 SER B N 1
ATOM 4570 C CA . SER B 1 240 ? -3.415 16.446 48.475 1.00 64.19 711 SER B CA 1
ATOM 4571 C C . SER B 1 240 ? -4.098 17.480 47.581 1.00 67.33 711 SER B C 1
ATOM 4572 O O . SER B 1 240 ? -4.077 17.310 46.365 1.00 67.52 711 SER B O 1
ATOM 4575 N N . ILE B 1 241 ? -4.662 18.550 48.163 1.00 62.88 712 ILE B N 1
ATOM 4576 C CA . ILE B 1 241 ? -5.287 19.623 47.385 1.00 62.99 712 ILE B CA 1
ATOM 4577 C C . ILE B 1 241 ? -4.205 20.331 46.536 1.00 67.08 712 ILE B C 1
ATOM 4578 O O . ILE B 1 241 ? -4.416 20.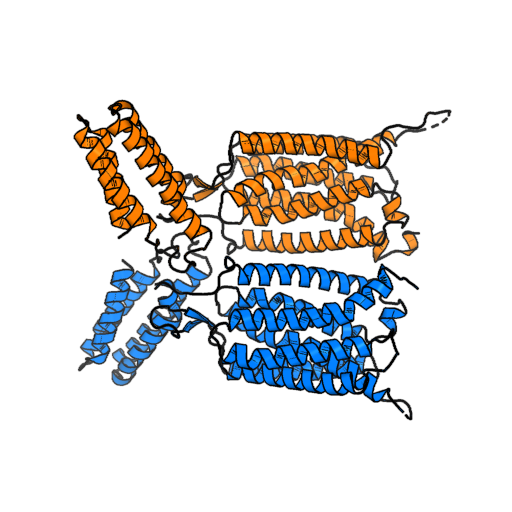551 45.344 1.00 66.77 712 ILE B O 1
ATOM 4583 N N . LEU B 1 242 ? -3.045 20.634 47.134 1.00 63.57 713 LEU B N 1
ATOM 4584 C CA . LEU B 1 242 ? -1.948 21.289 46.431 1.00 63.56 713 LEU B CA 1
ATOM 4585 C C . LEU B 1 242 ? -1.402 20.424 45.288 1.00 66.51 713 LEU B C 1
ATOM 4586 O O . LEU B 1 242 ? -1.116 20.969 44.221 1.00 65.84 713 LEU B O 1
ATOM 4591 N N . ILE B 1 243 ? -1.300 19.083 45.489 1.00 62.27 714 ILE B N 1
ATOM 4592 C CA . ILE B 1 243 ? -0.817 18.149 44.459 1.00 60.90 714 ILE B CA 1
ATOM 4593 C C . ILE B 1 243 ? -1.839 18.110 43.315 1.00 65.53 714 ILE B C 1
ATOM 4594 O O . ILE B 1 243 ? -1.449 18.201 42.149 1.00 65.74 714 ILE B O 1
ATOM 4599 N N . SER B 1 244 ? -3.146 18.034 43.663 1.00 61.48 715 SER B N 1
ATOM 4600 C CA . SER B 1 244 ? -4.259 17.976 42.719 1.00 60.13 715 SER B CA 1
ATOM 4601 C C . SER B 1 244 ? -4.320 19.233 41.817 1.00 63.65 715 SER B C 1
ATOM 4602 O O . SER B 1 244 ? -4.811 19.136 40.692 1.00 63.39 715 SER B O 1
ATOM 4605 N N . VAL B 1 245 ? -3.781 20.381 42.277 1.00 60.33 716 VAL B N 1
ATOM 4606 C CA . VAL B 1 245 ? -3.703 21.592 41.447 1.00 60.51 716 VAL B CA 1
ATOM 4607 C C . VAL B 1 245 ? -2.745 21.281 40.279 1.00 64.53 716 VAL B C 1
ATOM 4608 O O . VAL B 1 245 ? -3.101 21.537 39.125 1.00 65.09 716 VAL B O 1
ATOM 4612 N N . GLN B 1 246 ? -1.573 20.660 40.579 1.00 59.39 717 GLN B N 1
ATOM 4613 C CA . GLN B 1 246 ? -0.602 20.266 39.565 1.00 58.44 717 GLN B CA 1
ATOM 4614 C C . GLN B 1 246 ? -1.163 19.161 38.676 1.00 61.67 717 GLN B C 1
ATOM 4615 O O . GLN B 1 246 ? -1.049 19.262 37.460 1.00 62.52 717 GLN B O 1
ATOM 4621 N N . LEU B 1 247 ? -1.805 18.146 39.263 1.00 58.57 718 LEU B N 1
ATOM 4622 C CA . LEU B 1 247 ? -2.452 17.063 38.518 1.00 59.14 718 LEU B CA 1
ATOM 4623 C C . LEU B 1 247 ? -3.488 17.634 37.525 1.00 65.96 718 LEU B C 1
ATOM 4624 O O . LEU B 1 247 ? -3.487 17.246 36.362 1.00 66.96 718 LEU B O 1
ATOM 4629 N N . THR B 1 248 ? -4.335 18.578 37.974 1.00 63.88 719 THR B N 1
ATOM 4630 C CA . THR B 1 248 ? -5.326 19.245 37.117 1.00 65.47 719 THR B CA 1
ATOM 4631 C C . THR B 1 248 ? -4.618 20.012 35.985 1.00 72.19 719 THR B C 1
ATOM 4632 O O . THR B 1 248 ? -4.955 19.811 34.821 1.00 73.28 719 THR B O 1
ATOM 4636 N N . LEU B 1 249 ? -3.620 20.846 36.338 1.00 67.95 720 LEU B N 1
ATOM 4637 C CA . LEU B 1 249 ? -2.835 21.652 35.412 1.00 67.71 720 LEU B CA 1
ATOM 4638 C C . LEU B 1 249 ? -2.136 20.795 34.331 1.00 70.70 720 LEU B C 1
ATOM 4639 O O . LEU B 1 249 ? -2.230 21.125 33.147 1.00 72.59 720 LEU B O 1
ATOM 4644 N N . VAL B 1 250 ? -1.451 19.714 34.737 1.00 62.49 721 VAL B N 1
ATOM 4645 C CA . VAL B 1 250 ? -0.710 18.839 33.840 1.00 60.90 721 VAL B CA 1
ATOM 4646 C C . VAL B 1 250 ? -1.673 18.025 32.929 1.00 64.60 721 VAL B C 1
ATOM 4647 O O . VAL B 1 250 ? -1.475 17.995 31.707 1.00 65.60 721 VAL B O 1
ATOM 4651 N N . VAL B 1 251 ? -2.701 17.389 33.516 1.00 58.45 722 VAL B N 1
ATOM 4652 C CA . VAL B 1 251 ? -3.656 16.578 32.771 1.00 57.18 722 VAL B CA 1
ATOM 4653 C C . VAL B 1 251 ? -4.412 17.460 31.762 1.00 62.17 722 VAL B C 1
ATOM 4654 O O . VAL B 1 251 ? -4.474 17.069 30.605 1.00 63.96 722 VAL B O 1
ATOM 4658 N N . THR B 1 252 ? -4.905 18.658 32.154 1.00 58.26 723 THR B N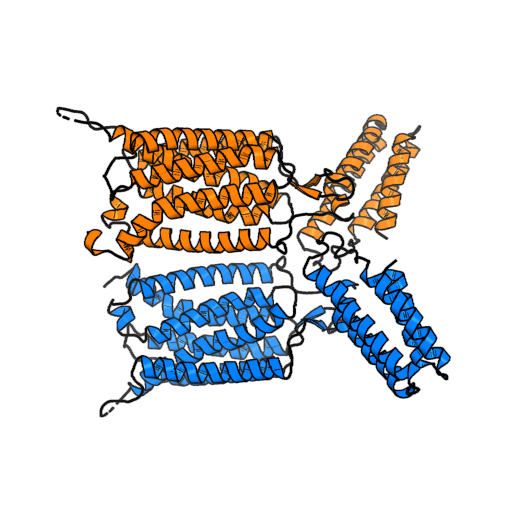 1
ATOM 4659 C CA . THR B 1 252 ? -5.613 19.599 31.244 1.00 58.22 723 THR B CA 1
ATOM 4660 C C . THR B 1 252 ? -4.733 19.927 30.024 1.00 62.14 723 THR B C 1
ATOM 4661 O O . THR B 1 252 ? -5.232 19.918 28.896 1.00 60.56 723 THR B O 1
ATOM 4665 N N . LEU B 1 253 ? -3.416 20.166 30.264 1.00 59.85 724 LEU B N 1
ATOM 4666 C CA . LEU B 1 253 ? -2.433 20.437 29.220 1.00 60.58 724 LEU B CA 1
ATOM 4667 C C . LEU B 1 253 ? -2.227 19.195 28.357 1.00 65.14 724 LEU B C 1
ATOM 4668 O O . LEU B 1 253 ? -2.126 19.330 27.144 1.00 67.03 724 LEU B O 1
ATOM 4673 N N . ILE B 1 254 ? -2.191 17.988 28.967 1.00 59.47 725 ILE B N 1
ATOM 4674 C CA . ILE B 1 254 ? -2.048 16.711 28.245 1.00 59.09 725 ILE B CA 1
ATOM 4675 C C . ILE B 1 254 ? -3.290 16.515 27.330 1.00 66.55 725 ILE B C 1
ATOM 4676 O O . ILE B 1 254 ? -3.174 15.922 26.256 1.00 66.82 725 ILE B O 1
ATOM 4681 N N . ILE B 1 255 ? -4.464 17.033 27.757 1.00 64.75 726 ILE B N 1
ATOM 4682 C CA . ILE B 1 255 ? -5.711 16.938 27.002 1.00 65.72 726 ILE B CA 1
ATOM 4683 C C . ILE B 1 255 ? -5.705 17.955 25.838 1.00 70.56 726 ILE B C 1
ATOM 4684 O O . ILE B 1 255 ? -6.001 17.567 24.708 1.00 71.04 726 ILE B O 1
ATOM 4689 N N . MET B 1 256 ? -5.390 19.237 26.100 1.00 68.05 727 MET B N 1
ATOM 4690 C CA . MET B 1 256 ? -5.440 20.241 25.029 1.00 69.60 727 MET B CA 1
ATOM 4691 C C . MET B 1 256 ? -4.198 20.207 24.137 1.00 71.40 727 MET B C 1
ATOM 4692 O O . MET B 1 256 ? -4.234 20.711 23.011 1.00 71.93 727 MET B O 1
ATOM 4697 N N . GLU B 1 257 ? -3.125 19.586 24.616 1.00 65.60 728 GLU B N 1
ATOM 4698 C CA . GLU B 1 257 ? -1.884 19.444 23.862 1.00 64.90 728 GLU B CA 1
ATOM 4699 C C . GLU B 1 257 ? -1.437 17.984 23.996 1.00 68.70 728 GLU B C 1
ATOM 4700 O O . GLU B 1 257 ? -0.466 17.711 24.721 1.00 66.93 728 GLU B O 1
ATOM 4706 N N . PRO B 1 258 ? -2.174 17.022 23.343 1.00 65.71 729 PRO B N 1
ATOM 4707 C CA . PRO B 1 258 ? -1.857 15.591 23.513 1.00 64.75 729 PRO B CA 1
ATOM 4708 C C . PRO B 1 258 ? -0.395 15.214 23.244 1.00 68.47 729 PRO B C 1
ATOM 4709 O O . PRO B 1 258 ? 0.178 15.624 22.232 1.00 68.74 729 PRO B O 1
ATOM 4713 N N . PRO B 1 259 ? 0.217 14.445 24.182 1.00 64.42 730 PRO B N 1
ATOM 4714 C CA . PRO B 1 259 ? 1.635 14.067 24.025 1.00 64.95 730 PRO B CA 1
ATOM 4715 C C . PRO B 1 259 ? 1.879 13.179 22.814 1.00 73.17 730 PRO B C 1
ATOM 4716 O O . PRO B 1 259 ? 1.164 12.202 22.585 1.00 73.76 730 PRO B O 1
ATOM 4720 N N . MET B 1 260 ? 2.896 13.539 22.031 1.00 71.70 731 MET B N 1
ATOM 4721 C CA . MET B 1 260 ? 3.263 12.853 20.800 1.00 72.11 731 MET B CA 1
ATOM 4722 C C . MET B 1 260 ? 4.751 12.931 20.510 1.00 72.14 731 MET B C 1
ATOM 4723 O O . MET B 1 260 ? 5.345 13.991 20.711 1.00 71.03 731 MET B O 1
ATOM 4728 N N . PRO B 1 261 ? 5.366 11.883 19.918 1.00 68.10 732 PRO B N 1
ATOM 4729 C CA . PRO B 1 261 ? 6.755 12.036 19.461 1.00 67.90 732 PRO B CA 1
ATOM 4730 C C . PRO B 1 261 ? 6.753 12.785 18.126 1.00 73.20 732 PRO B C 1
ATOM 4731 O O . PRO B 1 261 ? 5.967 12.450 17.234 1.00 74.59 732 PRO B O 1
ATOM 4735 N N . ILE B 1 262 ? 7.548 13.850 18.019 1.00 69.21 733 ILE B N 1
ATOM 4736 C CA . ILE B 1 262 ? 7.616 14.650 16.793 1.00 70.26 733 ILE B CA 1
ATOM 4737 C C . ILE B 1 262 ? 9.063 14.790 16.296 1.00 73.69 733 ILE B C 1
ATOM 4738 O O . ILE B 1 262 ? 10.011 14.628 17.070 1.00 70.90 733 ILE B O 1
ATOM 4743 N N . LEU B 1 263 ? 9.208 15.134 15.000 1.00 72.44 734 LEU B N 1
ATOM 4744 C CA . LEU B 1 263 ? 10.500 15.387 14.369 1.00 73.23 734 LEU B CA 1
ATOM 4745 C C . LEU B 1 263 ? 10.807 16.870 14.440 1.00 80.31 734 LEU B C 1
ATOM 4746 O O . LEU B 1 263 ? 10.055 17.695 13.909 1.00 80.16 734 LEU B O 1
ATOM 4751 N N . SER B 1 264 ? 11.886 17.207 15.145 1.00 80.58 735 SER B N 1
ATOM 4752 C CA . SER B 1 264 ? 12.381 18.568 15.307 1.00 83.57 735 SER B CA 1
ATOM 4753 C C . SER B 1 264 ? 13.511 18.820 14.319 1.00 95.76 735 SER B C 1
ATOM 4754 O O . SER B 1 264 ? 14.309 17.911 14.043 1.00 95.91 735 SER B O 1
ATOM 4757 N N . TYR B 1 265 ? 13.605 20.062 13.811 1.00 97.35 736 TYR B N 1
ATOM 4758 C CA . TYR B 1 265 ? 14.641 20.437 12.847 1.00 100.74 736 TYR B CA 1
ATOM 4759 C C . TYR B 1 265 ? 15.462 21.654 13.367 1.00 110.76 736 TYR B C 1
ATOM 4760 O O . TYR B 1 265 ? 15.492 22.690 12.687 1.00 111.72 736 TYR B O 1
ATOM 4769 N N . PRO B 1 266 ? 16.135 21.575 14.557 1.00 110.55 737 PRO B N 1
ATOM 4770 C CA . PRO B 1 266 ? 16.934 22.734 15.013 1.00 112.42 737 PRO B CA 1
ATOM 4771 C C . PRO B 1 266 ? 18.238 22.817 14.228 1.00 120.48 737 PRO B C 1
ATOM 4772 O O . PRO B 1 266 ? 18.580 23.889 13.723 1.00 122.49 737 PRO B O 1
ATOM 4776 N N . SER B 1 267 ? 18.943 21.673 14.103 1.00 117.71 738 SER B N 1
ATOM 4777 C CA . SER B 1 267 ? 20.174 21.539 13.336 1.00 120.02 738 SER B CA 1
ATOM 4778 C C . SER B 1 267 ? 19.855 21.619 11.838 1.00 126.06 738 SER B C 1
ATOM 4779 O O . SER B 1 267 ? 18.730 21.322 11.419 1.00 126.09 738 SER B O 1
ATOM 4781 N N . ILE B 1 268 ? 20.834 22.045 11.046 1.00 123.34 739 ILE B N 1
ATOM 4782 C CA . ILE B 1 268 ? 20.690 22.169 9.602 1.00 124.44 739 ILE B CA 1
ATOM 4783 C C . ILE B 1 268 ? 20.766 20.800 8.917 1.00 126.68 739 ILE B C 1
ATOM 4784 O O . ILE B 1 268 ? 20.153 20.627 7.864 1.00 127.38 739 ILE B O 1
ATOM 4786 N N . LYS B 1 269 ? 21.504 19.833 9.506 1.00 121.01 740 LYS B N 1
ATOM 4787 C CA . LYS B 1 269 ? 21.700 18.512 8.904 1.00 120.50 740 LYS B CA 1
ATOM 4788 C C . LYS B 1 269 ? 20.996 17.367 9.651 1.00 119.60 740 LYS B C 1
ATOM 4789 O O . LYS B 1 269 ? 20.596 16.397 9.003 1.00 119.43 740 LYS B O 1
ATOM 4791 N N . GLU B 1 270 ? 20.868 17.451 10.991 1.00 111.85 741 GLU B N 1
ATOM 4792 C CA . GLU B 1 270 ? 20.235 16.392 11.786 1.00 108.18 741 GLU B CA 1
ATOM 4793 C C . GLU B 1 270 ? 18.746 16.654 12.045 1.00 107.61 741 GLU B C 1
ATOM 4794 O O . GLU B 1 270 ? 18.346 17.796 12.290 1.00 106.81 741 GLU B O 1
ATOM 479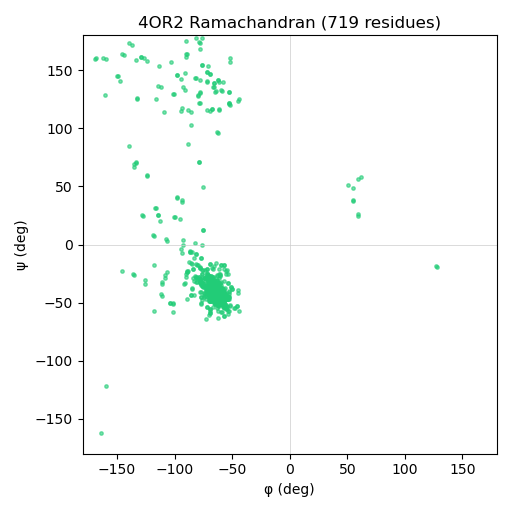6 N N . VAL B 1 271 ? 17.938 15.567 12.013 1.00 101.17 742 VAL B N 1
ATOM 4797 C CA . VAL B 1 271 ? 16.487 15.531 12.281 1.00 98.64 742 VAL B CA 1
ATOM 4798 C C . VAL B 1 271 ? 16.308 14.822 13.625 1.00 98.91 742 VAL B C 1
ATOM 4799 O O . VAL B 1 271 ? 16.631 13.640 13.728 1.00 97.11 742 VAL B O 1
ATOM 4803 N N . TYR B 1 272 ? 15.821 15.537 14.652 1.00 93.87 743 TYR B N 1
ATOM 4804 C CA . TYR B 1 272 ? 15.731 14.963 15.986 1.00 91.82 743 TYR B CA 1
ATOM 4805 C C . TYR B 1 272 ? 14.324 14.494 16.402 1.00 90.80 743 TYR B C 1
ATOM 4806 O O . TYR B 1 272 ? 13.368 15.262 16.303 1.00 91.07 743 TYR B O 1
ATOM 4815 N N . LEU B 1 273 ? 14.216 13.232 16.895 1.00 82.46 744 LEU B N 1
ATOM 4816 C CA . LEU B 1 273 ? 12.957 12.694 17.402 1.00 79.43 744 LEU B CA 1
ATOM 4817 C C . LEU B 1 273 ? 12.826 13.105 18.858 1.00 79.79 744 LEU B C 1
ATOM 4818 O O . LEU B 1 273 ? 13.644 12.706 19.687 1.00 79.24 744 LEU B O 1
ATOM 4823 N N . ILE B 1 274 ? 11.828 13.944 19.156 1.00 74.74 745 ILE B N 1
ATOM 4824 C CA . ILE B 1 274 ? 11.571 14.494 20.495 1.00 72.65 745 ILE B CA 1
ATOM 4825 C C . ILE B 1 274 ? 10.070 14.479 20.821 1.00 77.02 745 ILE B C 1
ATOM 4826 O O . ILE B 1 274 ? 9.258 14.258 19.926 1.00 77.76 745 ILE B O 1
ATOM 4831 N N . CYS B 1 275 ? 9.701 14.784 22.078 1.00 73.12 746 CYS B N 1
ATOM 4832 C CA . CYS B 1 275 ? 8.296 14.906 22.473 1.00 72.46 746 CYS B CA 1
ATOM 4833 C C . CYS B 1 275 ? 7.767 16.306 22.090 1.00 76.11 746 CYS B C 1
ATOM 4834 O O . CYS B 1 275 ? 8.513 17.288 22.157 1.00 76.00 746 CYS B O 1
ATOM 4837 N N . ASN B 1 276 ? 6.493 16.385 21.652 1.00 71.68 747 ASN B N 1
ATOM 4838 C CA . ASN B 1 276 ? 5.858 17.618 21.172 1.00 71.21 747 ASN B CA 1
ATOM 4839 C C . ASN B 1 276 ? 5.460 18.616 22.283 1.00 74.57 747 ASN B C 1
ATOM 4840 O O . ASN B 1 276 ? 4.745 19.586 21.982 1.00 76.48 747 ASN B O 1
ATOM 4845 N N . THR B 1 277 ? 5.947 18.411 23.537 1.00 67.78 748 THR B N 1
ATOM 4846 C CA . THR B 1 277 ? 5.677 19.272 24.695 1.00 66.35 748 THR B CA 1
ATOM 4847 C C . THR B 1 277 ? 6.005 20.758 24.365 1.00 70.40 748 THR B C 1
ATOM 4848 O O . THR B 1 277 ? 7.131 21.077 23.980 1.00 71.13 748 THR B O 1
ATOM 4852 N N . SER B 1 278 ? 5.000 21.643 24.497 1.00 65.94 749 SER B N 1
ATOM 4853 C CA . SER B 1 278 ? 5.121 23.079 24.238 1.00 66.01 749 SER B CA 1
ATOM 4854 C C . SER B 1 278 ? 5.851 23.820 25.384 1.00 68.52 749 SER B C 1
ATOM 4855 O O . SER B 1 278 ? 6.187 23.207 26.410 1.00 66.25 749 SER B O 1
ATOM 4858 N N . ASN B 1 279 ? 6.063 25.157 25.214 1.00 65.43 750 ASN B N 1
ATOM 4859 C CA . ASN B 1 279 ? 6.661 25.996 26.255 1.00 64.83 750 ASN B CA 1
ATOM 4860 C C . ASN B 1 279 ? 5.690 26.086 27.420 1.00 67.33 750 ASN B C 1
ATOM 4861 O O . ASN B 1 279 ? 6.107 25.981 28.575 1.00 66.99 750 ASN B O 1
ATOM 4866 N N . LEU B 1 280 ? 4.379 26.196 27.098 1.00 62.65 751 LEU B N 1
ATOM 4867 C CA . LEU B 1 280 ? 3.279 26.249 28.056 1.00 61.56 751 LEU B CA 1
ATOM 4868 C C . LEU B 1 280 ? 3.210 24.959 28.861 1.00 65.41 751 LEU B C 1
ATOM 4869 O O . LEU B 1 280 ? 3.017 25.016 30.072 1.00 65.79 751 LEU B O 1
ATOM 4874 N N . GLY B 1 281 ? 3.421 23.827 28.191 1.00 61.72 752 GLY B N 1
ATOM 4875 C CA . GLY B 1 281 ? 3.440 22.497 28.786 1.00 60.30 752 GLY B CA 1
ATOM 4876 C C . GLY B 1 281 ? 4.523 22.316 29.830 1.00 64.73 752 GLY B C 1
ATOM 4877 O O . GLY B 1 281 ? 4.411 21.414 30.663 1.00 64.85 752 GLY B O 1
ATOM 4878 N N . VAL B 1 282 ? 5.579 23.170 29.788 1.00 60.91 753 VAL B N 1
ATOM 4879 C CA . VAL B 1 282 ? 6.713 23.171 30.721 1.00 60.36 753 VAL B CA 1
ATOM 4880 C C . VAL B 1 282 ? 6.581 24.339 31.727 1.00 63.61 753 VAL B C 1
ATOM 4881 O O . VAL B 1 282 ? 6.685 24.113 32.930 1.00 62.78 753 VAL B O 1
ATOM 4885 N N . VAL B 1 283 ? 6.345 25.566 31.238 1.00 61.19 754 VAL B N 1
ATOM 4886 C CA . VAL B 1 283 ? 6.259 26.772 32.068 1.00 62.05 754 VAL B CA 1
ATOM 4887 C C . VAL B 1 283 ? 5.110 26.693 33.079 1.00 67.01 754 VAL B C 1
ATOM 4888 O O . VAL B 1 283 ? 5.341 27.027 34.248 1.00 67.60 754 VAL B O 1
ATOM 4892 N N . ALA B 1 284 ? 3.895 26.272 32.656 1.00 62.42 755 ALA B N 1
ATOM 4893 C CA . ALA B 1 284 ? 2.778 26.210 33.596 1.00 61.86 755 ALA B CA 1
ATOM 4894 C C . ALA B 1 284 ? 3.107 25.261 34.785 1.00 65.22 755 ALA B C 1
ATOM 4895 O O . ALA B 1 284 ? 3.193 25.783 35.895 1.00 64.91 755 ALA B O 1
ATOM 4897 N N . PRO B 1 285 ? 3.430 23.948 34.628 1.00 61.24 756 PRO B N 1
ATOM 4898 C CA . PRO B 1 285 ? 3.772 23.143 35.820 1.00 60.27 756 PRO B CA 1
ATOM 4899 C C . PRO B 1 285 ? 5.077 23.557 36.530 1.00 65.45 756 PRO B C 1
ATOM 4900 O O . PRO B 1 285 ? 5.180 23.339 37.739 1.00 65.74 756 PRO B O 1
ATOM 4904 N N . LEU B 1 286 ? 6.064 24.139 35.799 1.00 61.17 757 LEU B N 1
ATOM 4905 C CA . LEU B 1 286 ? 7.341 24.590 36.372 1.00 60.94 757 LEU B CA 1
ATOM 4906 C C . LEU B 1 286 ? 7.103 25.790 37.289 1.00 67.96 757 LEU B C 1
ATOM 4907 O O . LEU B 1 286 ? 7.673 25.845 38.384 1.00 68.22 757 LEU B O 1
ATOM 4912 N N . GLY B 1 287 ? 6.246 26.712 36.836 1.00 65.31 758 GLY B N 1
ATOM 4913 C CA . GLY B 1 287 ? 5.849 27.909 37.566 1.00 65.57 758 GLY B CA 1
ATOM 4914 C C . GLY B 1 287 ? 5.109 27.562 38.842 1.00 69.03 758 GLY B C 1
ATOM 4915 O O . GLY B 1 287 ? 5.299 28.224 39.861 1.00 70.03 758 GLY B O 1
ATOM 4916 N N . TYR B 1 288 ? 4.288 26.491 38.809 1.00 64.23 759 TYR B N 1
ATOM 4917 C CA . TYR B 1 288 ? 3.571 26.020 39.992 1.00 63.74 759 TYR B CA 1
ATOM 4918 C C . TYR B 1 288 ? 4.530 25.344 40.968 1.00 65.77 759 TYR B C 1
ATOM 4919 O O . TYR B 1 288 ? 4.410 25.549 42.173 1.00 65.46 759 TYR B O 1
ATOM 4928 N N . ASN B 1 289 ? 5.490 24.569 40.461 1.00 62.03 760 ASN B N 1
ATOM 4929 C CA . ASN B 1 289 ? 6.510 23.962 41.310 1.00 61.55 760 ASN B CA 1
ATOM 4930 C C . ASN B 1 289 ? 7.367 25.060 41.935 1.00 67.05 760 ASN B C 1
ATOM 4931 O O . ASN B 1 289 ? 7.636 24.997 43.133 1.00 66.70 760 ASN B O 1
ATOM 4936 N N . GLY B 1 290 ? 7.675 26.100 41.147 1.00 64.73 761 GLY B N 1
ATOM 4937 C CA . GLY B 1 290 ? 8.426 27.281 41.572 1.00 65.46 761 GLY B CA 1
ATOM 4938 C C . GLY B 1 290 ? 7.712 28.046 42.661 1.00 69.90 761 GLY B C 1
ATOM 4939 O O . GLY B 1 290 ? 8.350 28.524 43.593 1.00 71.79 761 GLY B O 1
ATOM 4940 N N . LEU B 1 291 ? 6.375 28.137 42.566 1.00 65.30 762 LEU B N 1
ATOM 4941 C CA . LEU B 1 291 ? 5.515 28.779 43.552 1.00 64.64 762 LEU B CA 1
ATOM 4942 C C . LEU B 1 291 ? 5.604 28.032 44.876 1.00 67.83 762 LEU B C 1
ATOM 4943 O O . LEU B 1 291 ? 5.707 28.666 45.920 1.00 67.41 762 LEU B O 1
ATOM 4948 N N . LEU B 1 292 ? 5.586 26.683 44.832 1.00 64.87 763 LEU B N 1
ATOM 4949 C CA . LEU B 1 292 ? 5.708 25.825 46.011 1.00 64.88 763 LEU B CA 1
ATOM 4950 C C . LEU B 1 292 ? 7.120 25.957 46.634 1.00 69.46 763 LEU B C 1
ATOM 4951 O O . LEU B 1 292 ? 7.220 26.199 47.834 1.00 68.75 763 LEU B O 1
ATOM 4956 N N . ILE B 1 293 ? 8.190 25.881 45.804 1.00 67.62 764 ILE B N 1
ATOM 4957 C CA . ILE B 1 293 ? 9.615 26.033 46.186 1.00 68.90 764 ILE B CA 1
ATOM 4958 C C . ILE B 1 293 ? 9.837 27.410 46.859 1.00 77.91 764 ILE B C 1
ATOM 4959 O O . ILE B 1 293 ? 10.553 27.485 47.854 1.00 79.47 764 ILE B O 1
ATOM 4964 N N . MET B 1 294 ? 9.201 28.474 46.338 1.00 76.17 765 MET B N 1
ATOM 4965 C CA . MET B 1 294 ? 9.283 29.833 46.878 1.00 78.26 765 MET B CA 1
ATOM 4966 C C . MET B 1 294 ? 8.548 29.938 48.230 1.00 82.32 765 MET B C 1
ATOM 4967 O O . MET B 1 294 ? 9.047 30.585 49.149 1.00 82.94 765 MET B O 1
ATOM 4972 N N . SER B 1 295 ? 7.373 29.287 48.344 1.00 78.05 766 SER B N 1
ATOM 4973 C CA . SER B 1 295 ? 6.563 29.229 49.566 1.00 77.47 766 SER B CA 1
ATOM 4974 C C . SER B 1 295 ? 7.304 28.447 50.651 1.00 83.65 766 SER B C 1
ATOM 4975 O O . SER B 1 295 ? 7.370 28.903 51.793 1.00 84.14 766 SER B O 1
ATOM 4978 N N . CYS B 1 296 ? 7.892 27.286 50.262 1.00 79.90 767 CYS B N 1
ATOM 4979 C CA . CYS B 1 296 ? 8.686 26.372 51.081 1.00 79.87 767 CYS B CA 1
ATOM 4980 C C . CYS B 1 296 ? 9.836 27.098 51.734 1.00 83.24 767 CYS B C 1
ATOM 4981 O O . CYS B 1 296 ? 9.991 27.007 52.943 1.00 83.47 767 CYS B O 1
ATOM 4984 N N . THR B 1 297 ? 10.666 27.777 50.905 1.00 79.22 768 THR B N 1
ATOM 4985 C CA . THR B 1 297 ? 11.873 28.520 51.266 1.00 80.13 768 THR B CA 1
ATOM 4986 C C . THR B 1 297 ? 11.522 29.648 52.236 1.00 85.24 768 THR B C 1
ATOM 4987 O O . THR B 1 297 ? 12.290 29.871 53.168 1.00 87.36 768 THR B O 1
ATOM 4991 N N . TYR B 1 298 ? 10.369 30.336 52.040 1.00 80.14 769 TYR B N 1
ATOM 4992 C CA . TYR B 1 298 ? 9.908 31.402 52.928 1.00 80.91 769 TYR B CA 1
ATOM 4993 C C . TYR B 1 298 ? 9.766 30.856 54.349 1.00 84.48 769 TYR B C 1
ATOM 4994 O O . TYR B 1 298 ? 10.378 31.385 55.275 1.00 86.25 769 TYR B O 1
ATOM 5003 N N . TYR B 1 299 ? 9.005 29.756 54.497 1.00 78.68 770 TYR B N 1
ATOM 5004 C CA . TYR B 1 299 ? 8.757 29.082 55.771 1.00 78.49 770 TYR B CA 1
ATOM 5005 C C . TYR B 1 299 ? 10.012 28.393 56.301 1.00 82.73 770 TYR B C 1
ATOM 5006 O O . TYR B 1 299 ? 10.225 28.405 57.514 1.00 84.14 770 TYR B O 1
ATOM 5015 N N . ALA B 1 300 ? 10.838 27.806 55.408 1.00 78.35 771 ALA B N 1
ATOM 5016 C CA . ALA B 1 300 ? 12.107 27.150 55.760 1.00 78.64 771 ALA B CA 1
ATOM 5017 C C . ALA B 1 300 ? 13.079 28.165 56.366 1.00 84.67 771 ALA B C 1
ATOM 5018 O O . ALA B 1 300 ? 13.702 27.882 57.389 1.00 86.48 771 ALA B O 1
ATOM 5020 N N . PHE B 1 301 ? 13.169 29.364 55.758 1.00 79.97 772 PHE B N 1
ATOM 5021 C CA . PHE B 1 301 ? 14.021 30.436 56.232 1.00 81.17 772 PHE B CA 1
ATOM 5022 C C . PHE B 1 301 ? 13.478 30.975 57.550 1.00 87.78 772 PHE B C 1
ATOM 5023 O O . PHE B 1 301 ? 14.254 31.128 58.490 1.00 88.92 772 PHE B O 1
ATOM 5031 N N . LYS B 1 302 ? 12.150 31.258 57.626 1.00 84.82 773 LYS B N 1
ATOM 5032 C CA . LYS B 1 302 ? 11.480 31.762 58.838 1.00 86.32 773 LYS B CA 1
ATOM 5033 C C . LYS B 1 302 ? 11.794 30.893 60.070 1.00 93.29 773 LYS B C 1
ATOM 5034 O O . LYS B 1 302 ? 11.982 31.419 61.168 1.00 94.82 773 LYS B O 1
ATOM 5038 N N . THR B 1 303 ? 11.902 29.565 59.862 1.00 90.02 774 THR B N 1
ATOM 5039 C CA . THR B 1 303 ? 12.149 28.576 60.911 1.00 90.07 774 THR B CA 1
ATOM 5040 C C . THR B 1 303 ? 13.541 27.892 60.806 1.00 94.15 774 THR B C 1
ATOM 5041 O O . THR B 1 303 ? 13.728 26.833 61.395 1.00 93.55 774 THR B O 1
ATOM 5045 N N . ARG B 1 304 ? 14.512 28.509 60.098 1.00 91.09 775 ARG B N 1
ATOM 5046 C CA . ARG B 1 304 ? 15.863 27.957 59.927 1.00 91.46 775 ARG B CA 1
ATOM 5047 C C . ARG B 1 304 ? 16.542 27.581 61.271 1.00 99.22 775 ARG B C 1
ATOM 5048 O O . ARG B 1 304 ? 17.147 26.507 61.363 1.00 97.66 775 ARG B O 1
ATOM 5056 N N . ASN B 1 305 ? 16.415 28.450 62.308 1.00 100.32 776 ASN B N 1
ATOM 5057 C CA . ASN B 1 305 ? 17.083 28.256 63.601 1.00 102.91 776 ASN B CA 1
ATOM 5058 C C . ASN B 1 305 ? 16.183 27.568 64.655 1.00 109.72 776 ASN B C 1
ATOM 5059 O O . ASN B 1 305 ? 16.472 27.655 65.854 1.00 111.42 776 ASN B O 1
ATOM 5064 N N . VAL B 1 306 ? 15.141 26.833 64.212 1.00 105.82 777 VAL B N 1
ATOM 5065 C CA . VAL B 1 306 ? 14.292 26.083 65.141 1.00 106.27 777 VAL B CA 1
ATOM 5066 C C . VAL B 1 306 ? 15.076 24.804 65.495 1.00 113.36 777 VAL B C 1
ATOM 5067 O O . VAL B 1 306 ? 15.499 24.079 64.585 1.00 111.71 777 VAL B O 1
ATOM 5071 N N . PRO B 1 307 ? 15.358 24.568 66.800 1.00 114.28 778 PRO B N 1
ATOM 5072 C CA . PRO B 1 307 ? 16.197 23.413 67.179 1.00 115.47 778 PRO B CA 1
ATOM 5073 C C . PRO B 1 307 ? 15.435 22.097 67.359 1.00 120.36 778 PRO B C 1
ATOM 5074 O O . PRO B 1 307 ? 16.065 21.051 67.547 1.00 120.08 778 PRO B O 1
ATOM 5078 N N . ALA B 1 308 ? 14.090 22.150 67.288 1.00 117.56 779 ALA B N 1
ATOM 5079 C CA . ALA B 1 308 ? 13.191 21.002 67.417 1.00 116.85 779 ALA B CA 1
ATOM 5080 C C . ALA B 1 308 ? 13.501 19.922 66.376 1.00 119.32 779 ALA B C 1
ATOM 5081 O O . ALA B 1 308 ? 13.818 20.239 65.222 1.00 117.50 779 ALA B O 1
ATOM 5083 N N . ASN B 1 309 ? 13.437 18.650 66.824 1.00 116.35 780 ASN B N 1
ATOM 5084 C CA . ASN B 1 309 ? 13.652 17.401 66.084 1.00 114.86 780 ASN B CA 1
ATOM 5085 C C . ASN B 1 309 ? 15.053 17.299 65.456 1.00 118.41 780 ASN B C 1
ATOM 5086 O O . ASN B 1 309 ? 15.184 17.020 64.260 1.00 116.17 780 ASN B O 1
ATOM 5091 N N . PHE B 1 310 ? 16.099 17.430 66.299 1.00 117.00 781 PHE B N 1
ATOM 5092 C CA . PHE B 1 310 ? 17.520 17.327 65.925 1.00 117.59 781 PHE B CA 1
ATOM 5093 C C . PHE B 1 310 ? 17.879 18.314 64.784 1.00 118.53 781 PHE B C 1
ATOM 5094 O O . PHE B 1 310 ? 18.503 17.924 63.793 1.00 117.52 781 PHE B O 1
ATOM 5102 N N . ASN B 1 311 ? 17.463 19.591 64.942 1.00 113.51 782 ASN B N 1
ATOM 5103 C CA . ASN B 1 311 ? 17.668 20.723 64.018 1.00 111.56 782 ASN B CA 1
ATOM 5104 C C . ASN B 1 311 ? 17.144 20.415 62.596 1.00 108.30 782 ASN B C 1
ATOM 5105 O O . ASN B 1 311 ? 17.722 20.862 61.602 1.00 106.75 782 ASN B O 1
ATOM 5110 N N . GLU B 1 312 ? 16.001 19.708 62.527 1.00 100.69 783 GLU B N 1
ATOM 5111 C CA . GLU B 1 312 ? 15.278 19.273 61.326 1.00 96.72 783 GLU B CA 1
ATOM 5112 C C . GLU B 1 312 ? 15.046 20.425 60.348 1.00 98.37 783 GLU B C 1
ATOM 5113 O O . GLU B 1 312 ? 15.145 20.233 59.128 1.00 96.63 783 GLU B O 1
ATOM 5119 N N . ALA B 1 313 ? 14.743 21.621 60.903 1.00 94.43 784 ALA B N 1
ATOM 5120 C CA . ALA B 1 313 ? 14.456 22.856 60.182 1.00 92.88 784 ALA B CA 1
ATOM 5121 C C . ALA B 1 313 ? 15.676 23.419 59.422 1.00 96.02 784 ALA B C 1
ATOM 5122 O O . ALA B 1 313 ? 15.491 23.961 58.328 1.00 94.49 784 ALA B O 1
ATOM 5124 N N . LYS B 1 314 ? 16.908 23.322 59.999 1.00 93.20 785 LYS B N 1
ATOM 5125 C CA . LYS B 1 314 ? 18.148 23.797 59.354 1.00 93.09 785 LYS B CA 1
ATOM 5126 C C . LYS B 1 314 ? 18.425 22.991 58.087 1.00 93.89 785 LYS B C 1
ATOM 5127 O O . LYS B 1 314 ? 18.896 23.550 57.100 1.00 93.31 785 LYS B O 1
ATOM 5129 N N . TYR B 1 315 ? 18.098 21.678 58.114 1.00 88.16 786 TYR B N 1
ATOM 5130 C CA . TYR B 1 315 ? 18.261 20.759 56.992 1.00 85.86 786 TYR B CA 1
ATOM 5131 C C . TYR B 1 315 ? 17.235 21.043 55.886 1.00 84.67 786 TYR B C 1
ATOM 5132 O O . TYR B 1 315 ? 17.597 20.953 54.716 1.00 83.19 786 TYR B O 1
ATOM 5141 N N . ILE B 1 316 ? 15.975 21.397 56.242 1.00 78.88 787 ILE B N 1
ATOM 5142 C CA . ILE B 1 316 ? 14.939 21.783 55.272 1.00 76.23 787 ILE B CA 1
ATOM 5143 C C . ILE B 1 316 ? 15.377 23.093 54.592 1.00 78.93 787 ILE B C 1
ATOM 5144 O O . ILE B 1 316 ? 15.269 23.202 53.371 1.00 77.72 787 ILE B O 1
ATOM 5149 N N . ALA B 1 317 ? 15.879 24.068 55.384 1.00 75.97 788 ALA B N 1
ATOM 5150 C CA . ALA B 1 317 ? 16.340 25.370 54.902 1.00 76.04 788 ALA B CA 1
ATOM 5151 C C . ALA B 1 317 ? 17.411 25.221 53.808 1.00 79.31 788 ALA B C 1
ATOM 5152 O O . ALA B 1 317 ? 17.210 25.735 52.711 1.00 78.55 788 ALA B O 1
ATOM 5154 N N . PHE B 1 318 ? 18.473 24.436 54.051 1.00 76.13 789 PHE B N 1
ATOM 5155 C CA . PHE B 1 318 ? 19.530 24.251 53.059 1.00 76.70 789 PHE B CA 1
ATOM 5156 C C . PHE B 1 318 ? 19.094 23.355 51.889 1.00 79.56 789 PHE B C 1
ATOM 5157 O O . PHE B 1 318 ? 19.673 23.481 50.813 1.00 79.05 789 PHE B O 1
ATOM 5165 N N . THR B 1 319 ? 18.054 22.507 52.070 1.00 75.75 790 THR B N 1
ATOM 5166 C CA . THR B 1 319 ? 17.430 21.730 50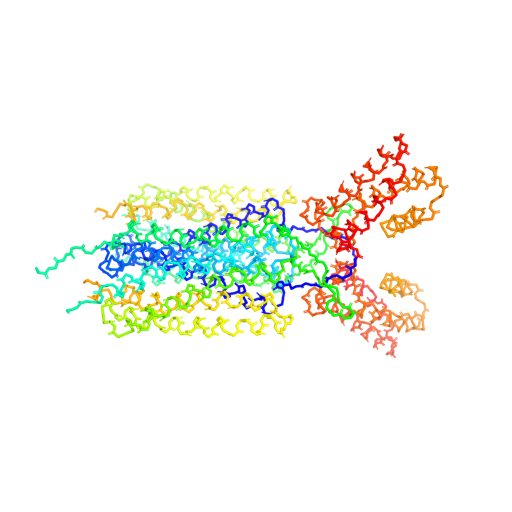.986 1.00 74.21 790 THR B CA 1
ATOM 5167 C C . THR B 1 319 ? 16.771 22.744 50.032 1.00 79.52 790 THR B C 1
ATOM 5168 O O . THR B 1 319 ? 16.908 22.631 48.812 1.00 78.95 790 THR B O 1
ATOM 5172 N N . MET B 1 320 ? 16.094 23.753 50.621 1.00 76.78 791 MET B N 1
ATOM 5173 C CA . MET B 1 320 ? 15.328 24.780 49.931 1.00 76.65 791 MET B CA 1
ATOM 5174 C C . MET B 1 320 ? 16.191 25.811 49.246 1.00 79.94 791 MET B C 1
ATOM 5175 O O . MET B 1 320 ? 15.822 26.256 48.159 1.00 78.46 791 MET B O 1
ATOM 5180 N N . TYR B 1 321 ? 17.339 26.176 49.839 1.00 77.27 792 TYR B N 1
ATOM 5181 C CA . TYR B 1 321 ? 18.237 27.130 49.181 1.00 77.50 792 TYR B CA 1
ATOM 5182 C C . TYR B 1 321 ? 18.849 26.479 47.928 1.00 79.39 792 TYR B C 1
ATOM 5183 O O . TYR B 1 321 ? 18.965 27.137 46.895 1.00 78.96 792 TYR B O 1
ATOM 5192 N N . THR B 1 322 ? 19.166 25.173 48.009 1.00 74.12 793 THR B N 1
ATOM 5193 C CA . THR B 1 322 ? 19.753 24.401 46.912 1.00 73.53 793 THR B CA 1
ATOM 5194 C C . THR B 1 322 ? 18.719 24.225 45.785 1.00 77.61 793 THR B C 1
ATOM 5195 O O . THR B 1 322 ? 19.046 24.439 44.614 1.00 77.69 793 THR B O 1
ATOM 5199 N N . THR B 1 323 ? 17.472 23.888 46.153 1.00 73.15 794 THR B N 1
ATOM 5200 C CA . THR B 1 323 ? 16.363 23.701 45.224 1.00 71.46 794 THR B CA 1
ATOM 5201 C C . THR B 1 323 ? 16.100 24.993 44.472 1.00 76.83 794 THR B C 1
ATOM 5202 O O . THR B 1 323 ? 15.904 24.951 43.261 1.00 77.14 794 THR B O 1
ATOM 5206 N N . CYS B 1 324 ? 16.132 26.137 45.173 1.00 74.39 795 CYS B N 1
ATOM 5207 C CA . CYS B 1 324 ? 15.930 27.450 44.553 1.00 74.96 795 CYS B CA 1
ATOM 5208 C C . CYS B 1 324 ? 16.969 27.670 43.449 1.00 79.57 795 CYS B C 1
ATOM 5209 O O . CYS B 1 324 ? 16.585 27.995 42.328 1.00 79.26 795 CYS B O 1
ATOM 5212 N N . ILE B 1 325 ? 18.264 27.422 43.758 1.00 76.08 796 ILE B N 1
ATOM 5213 C CA . ILE B 1 325 ? 19.378 27.554 42.825 1.00 76.93 796 ILE B CA 1
ATOM 5214 C C . ILE B 1 325 ? 19.186 26.592 41.638 1.00 80.35 796 ILE B C 1
ATOM 5215 O O . ILE B 1 325 ? 19.374 27.020 40.497 1.00 81.85 796 ILE B O 1
ATOM 5220 N N . ILE B 1 326 ? 18.784 25.324 41.897 1.00 73.86 797 ILE B N 1
ATOM 5221 C CA . ILE B 1 326 ? 18.561 24.318 40.844 1.00 71.58 797 ILE B CA 1
ATOM 5222 C C . ILE B 1 326 ? 17.481 24.824 39.887 1.00 74.36 797 ILE B C 1
ATOM 5223 O O . ILE B 1 326 ? 17.684 24.789 38.675 1.00 73.37 797 ILE B O 1
ATOM 5228 N N . TRP B 1 327 ? 16.364 25.331 40.446 1.00 71.70 798 TRP B N 1
ATOM 5229 C CA . TRP B 1 327 ? 15.215 25.854 39.703 1.00 71.35 798 TRP B CA 1
ATOM 5230 C C . TRP B 1 327 ? 15.630 27.074 38.900 1.00 75.36 798 TRP B C 1
ATOM 5231 O O . TRP B 1 327 ? 15.395 27.111 37.692 1.00 74.61 798 TRP B O 1
ATOM 5242 N N . LEU B 1 328 ? 16.284 28.051 39.565 1.00 72.59 799 LEU B N 1
ATOM 5243 C CA . LEU B 1 328 ? 16.775 29.283 38.944 1.00 73.38 799 LEU B CA 1
ATOM 5244 C C . LEU B 1 328 ? 17.780 28.983 37.834 1.00 76.50 799 LEU B C 1
ATOM 5245 O O . LEU B 1 328 ? 17.776 29.686 36.831 1.00 76.07 799 LEU B O 1
ATOM 5250 N N . ALA B 1 329 ? 18.602 27.929 37.982 1.00 72.93 800 ALA B N 1
ATOM 5251 C CA . ALA B 1 329 ? 19.553 27.545 36.941 1.00 73.45 800 ALA B CA 1
ATOM 5252 C C . ALA B 1 329 ? 18.842 26.818 35.808 1.00 75.32 800 ALA B C 1
ATOM 5253 O O . ALA B 1 329 ? 19.203 27.009 34.654 1.00 75.85 800 ALA B O 1
ATOM 5255 N N . PHE B 1 330 ? 17.810 26.021 36.130 1.00 69.91 801 PHE B N 1
ATOM 5256 C CA . PHE B 1 330 ? 17.047 25.248 35.149 1.00 68.33 801 PHE B CA 1
ATOM 5257 C C . PHE B 1 330 ? 16.415 26.139 34.074 1.00 73.21 801 PHE B C 1
ATOM 5258 O O . PHE B 1 330 ? 16.461 25.770 32.908 1.00 72.13 801 PHE B O 1
ATOM 5266 N N . VAL B 1 331 ? 15.823 27.287 34.451 1.00 71.47 802 VAL B N 1
ATOM 5267 C CA . VAL B 1 331 ? 15.138 28.178 33.501 1.00 71.99 802 VAL B CA 1
ATOM 5268 C C . VAL B 1 331 ? 16.106 28.620 32.357 1.00 78.60 802 VAL B C 1
ATOM 5269 O O . VAL B 1 331 ? 15.831 28.227 31.219 1.00 78.95 802 VAL B O 1
ATOM 5273 N N . PRO B 1 332 ? 17.250 29.334 32.592 1.00 76.34 803 PRO B N 1
ATOM 5274 C CA . PRO B 1 332 ? 18.116 29.710 31.458 1.00 77.16 803 PRO B CA 1
ATOM 5275 C C . PRO B 1 332 ? 18.767 28.522 30.747 1.00 80.38 803 PRO B C 1
ATOM 5276 O O . PRO B 1 332 ? 18.992 28.614 29.542 1.00 81.12 803 PRO B O 1
ATOM 5280 N N . ILE B 1 333 ? 19.065 27.411 31.465 1.00 75.55 804 ILE B N 1
ATOM 5281 C CA . ILE B 1 333 ? 19.677 26.235 30.831 1.00 74.77 804 ILE B CA 1
ATOM 5282 C C . ILE B 1 333 ? 18.633 25.556 29.918 1.00 79.86 804 ILE B C 1
ATOM 5283 O O . ILE B 1 333 ? 18.934 25.288 28.754 1.00 80.86 804 ILE B O 1
ATOM 5288 N N . TYR B 1 334 ? 17.409 25.330 30.421 1.00 75.60 805 TYR B N 1
ATOM 5289 C CA . TYR B 1 334 ? 16.375 24.691 29.625 1.00 75.25 805 TYR B CA 1
ATOM 5290 C C . TYR B 1 334 ? 15.929 25.584 28.457 1.00 81.22 805 TYR B C 1
ATOM 5291 O O . TYR B 1 334 ? 15.825 25.090 27.337 1.00 81.85 805 TYR B O 1
ATOM 5300 N N . PHE B 1 335 ? 15.650 26.867 28.706 1.00 78.68 806 PHE B N 1
ATOM 5301 C CA . PHE B 1 335 ? 15.126 27.740 27.657 1.00 79.83 806 PHE B CA 1
ATOM 5302 C C . PHE B 1 335 ? 16.197 28.378 26.765 1.00 87.46 806 PHE B C 1
ATOM 5303 O O . PHE B 1 335 ? 15.865 28.810 25.661 1.00 87.69 806 PHE B O 1
ATOM 5311 N N . GLY B 1 336 ? 17.456 28.367 27.204 1.00 86.79 807 GLY B N 1
ATOM 5312 C CA . GLY B 1 336 ? 18.558 28.951 26.445 1.00 89.69 807 GLY B CA 1
ATOM 5313 C C . GLY B 1 336 ? 19.522 27.988 25.780 1.00 96.19 807 GLY B C 1
ATOM 5314 O O . GLY B 1 336 ? 20.505 28.442 25.184 1.00 98.39 807 GLY B O 1
ATOM 5315 N N . SER B 1 337 ? 19.270 26.661 25.866 1.00 91.47 808 SER B N 1
ATOM 5316 C CA . SER B 1 337 ? 20.149 25.672 25.237 1.00 92.33 808 SER B CA 1
ATOM 5317 C C . SER B 1 337 ? 19.358 24.485 24.694 1.00 97.10 808 SER B C 1
ATOM 5318 O O . SER B 1 337 ? 18.204 24.293 25.075 1.00 95.75 808 SER B O 1
ATOM 5321 N N . ASN B 1 338 ? 19.987 23.686 23.805 1.00 96.02 809 ASN B N 1
ATOM 5322 C CA . ASN B 1 338 ? 19.384 22.494 23.193 1.00 95.22 809 ASN B CA 1
ATOM 5323 C C . ASN B 1 338 ? 19.741 21.215 23.991 1.00 97.05 809 ASN B C 1
ATOM 5324 O O . ASN B 1 338 ? 19.917 20.153 23.393 1.00 96.35 809 ASN B O 1
ATOM 5329 N N . TYR B 1 339 ? 19.814 21.324 25.344 1.00 92.62 810 TYR B N 1
ATOM 5330 C CA . TYR B 1 339 ? 20.121 20.216 26.269 1.00 91.43 810 TYR B CA 1
ATOM 5331 C C . TYR B 1 339 ? 18.940 19.946 27.182 1.00 88.08 810 TYR B C 1
ATOM 5332 O O . TYR B 1 339 ? 19.121 19.499 28.312 1.00 87.70 810 TYR B O 1
ATOM 5341 N N . LYS B 1 340 ? 17.727 20.186 26.666 1.00 79.31 811 LYS B N 1
ATOM 5342 C CA . LYS B 1 340 ? 16.442 20.129 27.361 1.00 74.75 811 LYS B CA 1
ATOM 5343 C C . LYS B 1 340 ? 16.119 18.782 28.046 1.00 74.40 811 LYS B C 1
ATOM 5344 O O . LYS B 1 340 ? 15.601 18.806 29.159 1.00 74.18 811 LYS B O 1
ATOM 5350 N N . ILE B 1 341 ? 16.420 17.635 27.420 1.00 67.70 812 ILE B N 1
ATOM 5351 C CA . ILE B 1 341 ? 16.106 16.334 28.005 1.00 65.14 812 ILE B CA 1
ATOM 5352 C C . ILE B 1 341 ? 17.032 16.049 29.182 1.00 70.34 812 ILE B C 1
ATOM 5353 O O . ILE B 1 341 ? 16.533 15.775 30.275 1.00 70.09 812 ILE B O 1
ATOM 5358 N N . ILE B 1 342 ? 18.355 16.130 28.983 1.00 68.27 813 ILE B N 1
ATOM 5359 C CA . ILE B 1 342 ? 19.298 15.841 30.060 1.00 68.64 813 ILE B CA 1
ATOM 5360 C C . ILE B 1 342 ? 19.178 16.897 31.191 1.00 72.82 813 ILE B C 1
ATOM 5361 O O . ILE B 1 342 ? 19.256 16.502 32.357 1.00 73.24 813 ILE B O 1
ATOM 5366 N N . THR B 1 343 ? 18.886 18.193 30.861 1.00 68.58 814 THR B N 1
ATOM 5367 C CA . THR B 1 343 ? 18.683 19.258 31.862 1.00 67.75 814 THR B CA 1
ATOM 5368 C C . THR B 1 343 ? 17.516 18.869 32.770 1.00 71.19 814 THR B C 1
ATOM 5369 O O . THR B 1 343 ? 17.687 18.877 33.987 1.00 71.44 814 THR B O 1
ATOM 5373 N N . THR B 1 344 ? 16.357 18.484 32.185 1.00 66.83 815 THR B N 1
ATOM 5374 C CA . THR B 1 344 ? 15.184 18.049 32.947 1.00 65.72 815 THR B CA 1
ATOM 5375 C C . THR B 1 344 ? 15.600 16.860 33.850 1.00 72.13 815 THR B C 1
ATOM 5376 O O . THR B 1 344 ? 15.377 16.913 35.061 1.00 71.11 815 THR B O 1
ATOM 5380 N N . CYS B 1 345 ? 16.266 15.838 33.261 1.00 70.23 816 CYS B N 1
ATOM 5381 C CA . CYS B 1 345 ? 16.773 14.649 33.944 1.00 70.03 816 CYS B CA 1
ATOM 5382 C C . CYS B 1 345 ? 17.541 15.026 35.204 1.00 72.85 816 CYS B C 1
ATOM 5383 O O . CYS B 1 345 ? 17.201 14.540 36.284 1.00 72.20 816 CYS B O 1
ATOM 5386 N N . PHE B 1 346 ? 18.561 15.900 35.072 1.00 68.35 817 PHE B N 1
ATOM 5387 C CA . PHE B 1 346 ? 19.361 16.273 36.224 1.00 69.04 817 PHE B CA 1
ATOM 5388 C C . PHE B 1 346 ? 18.674 17.286 37.137 1.00 74.51 817 PHE B C 1
ATOM 5389 O O . PHE B 1 346 ? 18.882 17.198 38.341 1.00 74.85 817 PHE B O 1
ATOM 5397 N N . ALA B 1 347 ? 17.814 18.180 36.618 1.00 70.78 818 ALA B N 1
ATOM 5398 C CA . ALA B 1 347 ? 17.106 19.109 37.502 1.00 70.11 818 ALA B CA 1
ATOM 5399 C C . ALA B 1 347 ? 16.216 18.332 38.480 1.00 71.83 818 ALA B C 1
ATOM 5400 O O . ALA B 1 347 ? 16.249 18.596 39.676 1.00 71.25 818 ALA B O 1
ATOM 5402 N N . VAL B 1 348 ? 15.504 17.314 37.975 1.00 66.93 819 VAL B N 1
ATOM 5403 C CA . VAL B 1 348 ? 14.624 16.461 38.768 1.00 65.23 819 VAL B CA 1
ATOM 5404 C C . VAL B 1 348 ? 15.473 15.575 39.706 1.00 69.94 819 VAL B C 1
ATOM 5405 O O . VAL B 1 348 ? 15.288 15.675 40.919 1.00 70.75 819 VAL B O 1
ATOM 5409 N N . SER B 1 349 ? 16.421 14.768 39.162 1.00 65.66 820 SER B N 1
ATOM 5410 C CA . SER B 1 349 ? 17.265 13.869 39.973 1.00 66.35 820 SER B CA 1
ATOM 5411 C C . SER B 1 349 ? 18.120 14.604 41.040 1.00 71.20 820 SER B C 1
ATOM 5412 O O . SER B 1 349 ? 18.253 14.097 42.150 1.00 69.88 820 SER B O 1
ATOM 5415 N N . LEU B 1 350 ? 18.686 15.781 40.710 1.00 69.23 821 LEU B N 1
ATOM 5416 C CA . LEU B 1 350 ? 19.484 16.557 41.665 1.00 70.00 821 LEU B CA 1
ATOM 5417 C C . LEU B 1 350 ? 18.617 17.141 42.766 1.00 72.65 821 LEU B C 1
ATOM 5418 O O . LEU B 1 350 ? 18.961 16.976 43.929 1.00 72.69 821 LEU B O 1
ATOM 5423 N N . SER B 1 351 ? 17.486 17.782 42.416 1.00 67.78 822 SER B N 1
ATOM 5424 C CA . SER B 1 351 ? 16.588 18.414 43.392 1.00 66.22 822 SER B CA 1
ATOM 5425 C C . SER B 1 351 ? 16.011 17.412 44.393 1.00 67.99 822 SER B C 1
ATOM 5426 O O . SER B 1 351 ? 15.870 17.735 45.573 1.00 67.87 822 SER B O 1
ATOM 5429 N N . VAL B 1 352 ? 15.709 16.207 43.924 1.00 63.30 823 VAL B N 1
ATOM 5430 C CA . VAL B 1 352 ? 15.151 15.106 44.711 1.00 62.11 823 VAL B CA 1
ATOM 5431 C C . VAL B 1 352 ? 16.269 14.429 45.558 1.00 67.58 823 VAL B C 1
ATOM 5432 O O . VAL B 1 352 ? 15.978 13.935 46.649 1.00 67.01 823 VAL B O 1
ATOM 5436 N N . THR B 1 353 ? 17.541 14.448 45.067 1.00 66.12 824 THR B N 1
ATOM 5437 C CA . THR B 1 353 ? 18.717 13.905 45.768 1.00 67.26 824 THR B CA 1
ATOM 5438 C C . THR B 1 353 ? 19.066 14.820 46.940 1.00 73.31 824 THR B C 1
ATOM 5439 O O . THR B 1 353 ? 19.398 14.312 48.012 1.00 74.29 824 THR B O 1
ATOM 5443 N N . VAL B 1 354 ? 18.964 16.148 46.742 1.00 70.38 825 VAL B N 1
ATOM 5444 C CA . VAL B 1 354 ? 19.177 17.158 47.783 1.00 71.37 825 VAL B CA 1
ATOM 5445 C C . VAL B 1 354 ? 18.254 16.838 48.972 1.00 73.13 825 VAL B C 1
ATOM 5446 O O . VAL B 1 354 ? 18.751 16.608 50.077 1.00 74.08 825 VAL B O 1
ATOM 5450 N N . ALA B 1 355 ? 16.929 16.736 48.702 1.00 65.61 826 ALA B N 1
ATOM 5451 C CA . ALA B 1 355 ? 15.870 16.418 49.656 1.00 64.78 826 ALA B CA 1
ATOM 5452 C C . ALA B 1 355 ? 16.110 15.057 50.350 1.00 68.59 826 ALA B C 1
ATOM 5453 O O . ALA B 1 355 ? 16.101 15.003 51.580 1.00 68.84 826 ALA B O 1
ATOM 5455 N N . LEU B 1 356 ? 16.370 13.979 49.569 1.00 63.12 827 LEU B N 1
ATOM 5456 C CA . LEU B 1 356 ? 16.664 12.654 50.113 1.00 62.55 827 LEU B CA 1
ATOM 5457 C C . LEU B 1 356 ? 17.922 12.704 51.042 1.00 70.87 827 LEU B C 1
ATOM 5458 O O . LEU B 1 356 ? 17.899 12.160 52.157 1.00 70.97 827 LEU B O 1
ATOM 5463 N N . GLY B 1 357 ? 18.967 13.388 50.566 1.00 68.91 828 GLY B N 1
ATOM 5464 C CA . GLY B 1 357 ? 20.234 13.550 51.260 1.00 70.81 828 GLY B CA 1
ATOM 5465 C C . GLY B 1 357 ? 20.183 14.425 52.499 1.00 76.73 828 GLY B C 1
ATOM 5466 O O . GLY B 1 357 ? 20.531 13.950 53.578 1.00 76.50 828 GLY B O 1
ATOM 5467 N N . CYS B 1 358 ? 19.760 15.711 52.372 1.00 74.96 829 CYS B N 1
ATOM 5468 C CA . CYS B 1 358 ? 19.730 16.665 53.504 1.00 77.23 829 CYS B CA 1
ATOM 5469 C C . CYS B 1 358 ? 18.703 16.289 54.546 1.00 82.06 829 CYS B C 1
ATOM 5470 O O . CYS B 1 358 ? 18.974 16.435 55.736 1.00 83.34 829 CYS B O 1
ATOM 5473 N N . MET B 1 359 ? 17.480 15.955 54.100 1.00 76.87 830 MET B N 1
ATOM 5474 C CA . MET B 1 359 ? 16.361 15.715 54.992 1.00 76.08 830 MET B CA 1
ATOM 5475 C C . MET B 1 359 ? 16.277 14.311 55.575 1.00 77.74 830 MET B C 1
ATOM 5476 O O . MET B 1 359 ? 15.743 14.161 56.675 1.00 77.12 830 MET B O 1
ATOM 5481 N N . PHE B 1 360 ? 16.773 13.290 54.872 1.00 73.42 831 PHE B N 1
ATOM 5482 C CA . PHE B 1 360 ? 16.587 11.942 55.382 1.00 73.09 831 PHE B CA 1
ATOM 5483 C C . PHE B 1 360 ? 17.864 11.292 55.929 1.00 78.47 831 PHE B C 1
ATOM 5484 O O . PHE B 1 360 ? 17.741 10.456 56.825 1.00 78.87 831 PHE B O 1
ATOM 5492 N N . THR B 1 361 ? 19.067 11.683 55.453 1.00 76.05 832 THR B N 1
ATOM 5493 C CA . THR B 1 361 ? 20.336 11.117 55.948 1.00 77.96 832 THR B CA 1
ATOM 5494 C C . THR B 1 361 ? 20.482 11.394 57.464 1.00 82.78 832 THR B C 1
ATOM 5495 O O . THR B 1 361 ? 20.756 10.424 58.176 1.00 82.85 832 THR B O 1
ATOM 5499 N N . PRO B 1 362 ? 20.236 12.637 57.995 1.00 79.23 833 PRO B N 1
ATOM 5500 C CA . PRO B 1 362 ? 20.355 12.852 59.449 1.00 80.57 833 PRO B CA 1
ATOM 5501 C C . PRO B 1 362 ? 19.439 11.935 60.257 1.00 87.27 833 PRO B C 1
ATOM 5502 O O . PRO B 1 362 ? 19.906 11.363 61.245 1.00 89.59 833 PRO B O 1
ATOM 5506 N N . LYS B 1 363 ? 18.173 11.735 59.804 1.00 82.67 834 LYS B N 1
ATOM 5507 C CA . LYS B 1 363 ? 17.189 10.865 60.461 1.00 82.45 834 LYS B CA 1
ATOM 5508 C C . LYS B 1 363 ? 17.676 9.410 60.459 1.00 88.65 834 LYS B C 1
ATOM 5509 O O . LYS B 1 363 ? 17.706 8.797 61.527 1.00 90.05 834 LYS B O 1
ATOM 5515 N N . MET B 1 364 ? 18.131 8.888 59.291 1.00 85.39 835 MET B N 1
ATOM 5516 C CA . MET B 1 364 ? 18.664 7.522 59.147 1.00 86.47 835 MET B CA 1
ATOM 5517 C C . MET B 1 364 ? 19.781 7.263 60.147 1.00 94.00 835 MET B C 1
ATOM 5518 O O . MET B 1 364 ? 19.773 6.228 60.811 1.00 94.73 835 MET B O 1
ATOM 5523 N N . TYR B 1 365 ? 20.729 8.222 60.254 1.00 92.55 836 TYR B N 1
ATOM 5524 C CA . TYR B 1 365 ? 21.894 8.205 61.141 1.00 95.34 836 TYR B CA 1
ATOM 5525 C C . TYR B 1 365 ? 21.458 8.047 62.598 1.00 100.53 836 TYR B C 1
ATOM 5526 O O . TYR B 1 365 ? 21.908 7.114 63.259 1.00 101.19 836 TYR B O 1
ATOM 5535 N N . ILE B 1 366 ? 20.525 8.899 63.068 1.00 97.39 837 ILE B N 1
ATOM 5536 C CA . ILE B 1 366 ? 19.990 8.840 64.433 1.00 98.96 837 ILE B CA 1
ATOM 5537 C C . ILE B 1 366 ? 19.220 7.499 64.657 1.00 103.69 837 ILE B C 1
ATOM 5538 O O . ILE B 1 366 ? 19.007 7.109 65.808 1.00 104.97 837 ILE B O 1
ATOM 5543 N N . ILE B 1 367 ? 18.857 6.779 63.574 1.00 98.61 838 ILE B N 1
ATOM 5544 C CA . ILE B 1 367 ? 18.089 5.541 63.701 1.00 98.19 838 ILE B CA 1
ATOM 5545 C C . ILE B 1 367 ? 18.982 4.286 63.555 1.00 105.00 838 ILE B C 1
ATOM 5546 O O . ILE B 1 367 ? 19.002 3.464 64.470 1.00 105.98 838 ILE B O 1
ATOM 5551 N N . ILE B 1 368 ? 19.695 4.140 62.418 1.00 102.56 839 ILE B N 1
ATOM 5552 C CA . ILE B 1 368 ? 20.511 2.967 62.079 1.00 104.29 839 ILE B CA 1
ATOM 5553 C C . ILE B 1 368 ? 22.021 3.061 62.487 1.00 112.23 839 ILE B C 1
ATOM 5554 O O . ILE B 1 368 ? 22.775 2.122 62.198 1.00 112.85 839 ILE B O 1
ATOM 5556 N N . ALA B 1 369 ? 22.452 4.146 63.168 1.00 110.78 840 ALA B N 1
ATOM 5557 C CA . ALA B 1 369 ? 23.851 4.304 63.594 1.00 113.40 840 ALA B CA 1
ATOM 5558 C C . ALA B 1 369 ? 23.970 4.800 65.042 1.00 121.69 840 ALA B C 1
ATOM 5559 O O . ALA B 1 369 ? 24.978 4.526 65.693 1.00 124.05 840 ALA B O 1
ATOM 5561 N N . LYS B 1 370 ? 22.953 5.521 65.542 1.00 118.90 841 LYS B N 1
ATOM 5562 C CA . LYS B 1 370 ? 22.922 6.031 66.915 1.00 121.26 841 LYS B CA 1
ATOM 5563 C C . LYS B 1 370 ? 21.522 5.782 67.533 1.00 126.29 841 LYS B C 1
ATOM 5564 O O . LYS B 1 370 ? 20.809 6.748 67.821 1.00 125.46 841 LYS B O 1
ATOM 5570 N N . PRO B 1 371 ? 21.106 4.503 67.765 1.00 124.27 842 PRO B N 1
ATOM 5571 C CA . PRO B 1 371 ? 19.754 4.250 68.304 1.00 123.72 842 PRO B CA 1
ATOM 5572 C C . PRO B 1 371 ? 19.602 4.534 69.798 1.00 129.89 842 PRO B C 1
ATOM 5573 O O . PRO B 1 371 ? 18.521 4.322 70.330 1.00 128.49 842 PRO B O 1
ATOM 5577 N N . GLU B 1 372 ? 20.680 4.963 70.468 1.00 129.74 843 GLU B N 1
ATOM 5578 C CA . GLU B 1 372 ? 20.665 5.301 71.887 1.00 132.19 843 GLU B CA 1
ATOM 5579 C C . GLU B 1 372 ? 20.109 6.718 72.052 1.00 135.70 843 GLU B C 1
ATOM 5580 O O . GLU B 1 372 ? 19.495 7.026 73.075 1.00 136.25 843 GLU B O 1
ATOM 5586 N N . ARG B 1 373 ? 20.299 7.560 71.012 1.00 130.58 844 ARG B N 1
ATOM 5587 C CA . ARG B 1 373 ? 19.815 8.939 70.928 1.00 129.41 844 ARG B CA 1
ATOM 5588 C C . ARG B 1 373 ? 18.390 8.962 70.349 1.00 131.04 844 ARG B C 1
ATOM 5589 O O . ARG B 1 373 ? 17.692 9.974 70.459 1.00 129.79 844 ARG B O 1
ATOM 5591 N N . ASN B 1 374 ? 17.970 7.831 69.741 1.00 126.51 845 ASN B N 1
ATOM 5592 C CA . ASN B 1 374 ? 16.659 7.615 69.129 1.00 123.99 845 ASN B CA 1
ATOM 5593 C C . ASN B 1 374 ? 15.571 7.570 70.197 1.00 129.42 845 ASN B C 1
ATOM 5594 O O . ASN B 1 374 ? 14.531 8.188 70.001 1.00 128.58 845 ASN B O 1
ATOM 5599 N N . VAL B 1 375 ? 15.812 6.859 71.322 1.00 128.08 846 VAL B N 1
ATOM 5600 C CA . VAL B 1 375 ? 14.875 6.710 72.442 1.00 149.99 846 VAL B CA 1
ATOM 5601 C C . VAL B 1 375 ? 14.614 8.050 73.126 1.00 147.18 846 VAL B C 1
ATOM 5602 O O . VAL B 1 375 ? 13.660 8.740 72.773 1.00 95.73 846 VAL B O 1
#

B-factor: mean 98.21, std 34.65, range [49.27, 236.96]

=== Feature glossary ===
Legend for the data blocks above and below:

— What the protein is —

The amino-acid sequence is the protein's primary structure: the linear order of residues from the N-terminus to the C-terminus, written in one-letter code. Everything else here — the 3D coordinates, the secondary structure, the domain annotations — is ultimately a consequence of this string.

Database cross-references. InterPro integrates a dozen domain/family signature databases into unified entries with residue-range hits. GO terms attach function/process/location labels with evidence codes. CATH codes position the fold in a four-level structural taxonomy. Organism is the NCBI-taxonomy species name.

— Where its atoms are —

The mmCIF block holds the 3D Cartesian coordinates of each backbone atom (N, Cα, C, O) in ångströms. mmCIF is the PDB's canonical archive format — a tagged-loop text representation of the atomic model.

The six renders are orthographic views along the three Cartesian axes in both directions. Representation (cartoon, sticks, or surface) and color scheme (sequence-rainbow or by-chain) vary across proteins so the training set covers all the common visualization conventions.

— Local backbone conformation —

Secondary structure is the local, repeating backbone conformation. DSSP classifies it into eight states by reading the hydrogen-bond network: three helix types (H, G, I), two β types (E, B), two non-regular types (T, S), and unstructured coil (-).

SS3 is a coarse helix/strand/coil call (letters a/b/c) made by the P-SEA algorithm from inter-Cα distances and dihedrals. It is less detailed than DSSP but needs only Cα positions.

Backbone dihedral angles. Every residue except chain termini has a φ (preceding-C → N → Cα → C) and a ψ (N → Cα → C → next-N). They are reported in degrees following the IUPAC sign convention. Secondary structure is essentially a statement about which (φ, ψ) basin each residue occupies.

— Global shape and packing —

The geometric summary reports three shape descriptors. Rg (radius of gyration) measures how spread out the Cα atoms are about their centre of mass; compact globular proteins have small Rg, elongated or unfolded ones large. Cα contacts (<8 Å, |i−j|>4) count long-range residue pairs in spatial proximity — high for tightly packed folds, near zero for rods or random coil. The bounding-box extents give the protein's footprint along x, y, z in Å.

Solvent accessibility: the surface area of each residue that a 1.4 Å water probe can touch, in Å². When only backbone atoms are present the absolute values are lower than full-atom SASA (side chains contribute most of the area) and are flagged as backbone-only.

Plot images: a contact map (which residues are close in 3D, as an N×N binary image), a Ramachandran scatter (backbone torsion angles, revealing secondary-structure composition at a glance), and — for AlphaFold structures — a PAE heatmap (pairwise prediction confidence).

— Structural neighborhood —

Foldseek's 3Di representation compresses backbone geometry into a per-residue letter drawn from a learned twenty-state alphabet. It captures the tertiary interaction pattern around each residue — which residues are packed against it in space, regardless of where they are in sequence.

Structural nearest neighbors (via Foldseek easy-search vs the PDB). Reported per hit: target PDB id, E-value, and alignment TM-score. A TM-score above ~0.5 is the conventional threshold for 'same fold'.

— Confidence and disorder —

pLDDT (predicted Local Distance Difference Test) is AlphaFold's per-residue confidence score, ranging from 0 to 100. Values above 90 indicate high confidence (typically well-packed cores); 70–90 is confident; 50–70 low confidence; below 50 usually means the region is disordered or the prediction is unreliable there. AlphaFold stores pLDDT in the mmCIF B-factor column.

For experimental (PDB) structures, the B-factor (temperature factor) quantifies the positional spread of each atom in the crystal — a combination of thermal vibration and static disorder — in units of Å². High B-factors mark flexible loops or poorly resolved regions; low B-factors mark the rigid, well-ordered core.

Predicted Aligned Error (PAE) is an AlphaFold confidence matrix: entry (i, j) is the expected error in the position of residue j, in ångströms, when the prediction is superimposed on the true structure at residue i. Low PAE within a block of residues means that block is internally rigid and well-predicted; high PAE between two blocks means their relative placement is uncertain even if each block individually is confident.